Protein AF-A0A9P8ZPL8-F1 (afdb_monomer_lite)

Radius of gyration: 25.66 Å; chains: 1; bounding box: 94×61×68 Å

pLDDT: mean 75.73, std 22.11, range [30.44, 98.56]

Sequence (434 aa):
MFTHLPTELLHTILVNVILSESPAPKSIEEARATRRDLPVWKDVEAITVLTERKVPLPNSIGVLSTCRTLSDATRSVISFLESTNRIVFKMDVLVIGERELWPTWTCVPAIVTCVNRLEMSVRVADCYKEYILFGHYFFDAEPYVPQGSLCPSDSRNGTPPLMQAFYYLANALIRRGTSLDLDNVPQTHVPWPSDYPLAHRSLRRDRGIYVQTMEVGTSALESIELAPEDTLEDWLEARPSDSLLAADDAPIDDRTQRLRDLAIRPEWLARFIAMDVDSTLKDPAHGSLLYERLGTMRILVEGRLCTQIDVGERFAQLRERFGIGRGACHLTEFFQEQSGAARYRDWWQKALQTRLALKLGVGSAELFMNSHSVESVLLPLPPASKLPPASESTRDEDTRSTPRYSSARMFFLHQVVKRARSLMRTTKRSVAHV

Structure (mmCIF, N/CA/C/O backbone):
data_AF-A0A9P8ZPL8-F1
#
_entry.id   AF-A0A9P8ZPL8-F1
#
loop_
_atom_site.group_PDB
_atom_site.id
_atom_site.type_symbol
_atom_site.label_atom_id
_atom_site.label_alt_id
_atom_site.label_comp_id
_atom_site.label_asym_id
_atom_site.label_entity_id
_atom_site.label_seq_id
_atom_site.pdbx_PDB_ins_code
_atom_site.Cartn_x
_atom_site.Cartn_y
_atom_site.Cartn_z
_atom_site.occupancy
_atom_site.B_iso_or_equiv
_atom_site.auth_seq_id
_atom_site.auth_comp_id
_atom_site.auth_asym_id
_atom_site.auth_atom_id
_atom_site.pdbx_PDB_model_num
ATOM 1 N N . MET A 1 1 ? -37.158 6.719 14.181 1.00 62.91 1 MET A N 1
ATOM 2 C CA . MET A 1 1 ? -37.466 5.438 13.503 1.00 62.91 1 MET A CA 1
ATOM 3 C C . MET A 1 1 ? -36.409 4.358 13.761 1.00 62.91 1 MET A C 1
ATOM 5 O O . MET A 1 1 ? -36.802 3.243 14.058 1.00 62.91 1 MET A O 1
ATOM 9 N N . PHE A 1 2 ? -35.100 4.658 13.746 1.00 65.62 2 PHE A N 1
ATOM 10 C CA . PHE A 1 2 ? -34.037 3.663 14.024 1.00 65.62 2 PHE A CA 1
ATOM 11 C C . PHE A 1 2 ? -34.021 3.068 15.447 1.00 65.62 2 PHE A C 1
ATOM 13 O O . PHE A 1 2 ? -33.413 2.029 15.663 1.00 65.62 2 PHE A O 1
ATOM 20 N N . THR A 1 3 ? -34.702 3.685 16.414 1.00 73.94 3 THR A N 1
ATOM 21 C CA . THR A 1 3 ? -34.740 3.251 17.823 1.00 73.94 3 THR A CA 1
ATOM 22 C C . THR A 1 3 ? -35.556 1.981 18.080 1.00 73.94 3 THR A C 1
ATOM 24 O O . THR A 1 3 ? -35.535 1.482 19.197 1.00 73.94 3 THR A O 1
ATOM 27 N N . HIS A 1 4 ? -36.282 1.470 17.080 1.00 90.06 4 HIS A N 1
ATOM 28 C CA . HIS A 1 4 ? -37.120 0.269 17.209 1.00 90.06 4 HIS A CA 1
ATOM 29 C C . HIS A 1 4 ? -36.572 -0.947 16.454 1.00 90.06 4 HIS A C 1
ATOM 31 O O . HIS A 1 4 ? -37.234 -1.980 16.406 1.00 90.06 4 HIS A O 1
ATOM 37 N N . LEU A 1 5 ? -35.391 -0.837 15.839 1.00 93.06 5 LEU A N 1
ATOM 38 C CA . LEU A 1 5 ? -34.756 -1.986 15.200 1.00 93.06 5 LEU A CA 1
ATOM 39 C C . LEU A 1 5 ? -34.251 -2.962 16.274 1.00 93.06 5 LEU A C 1
ATOM 41 O O . LEU A 1 5 ? -33.600 -2.516 17.221 1.00 93.06 5 LEU A O 1
ATOM 45 N N . PRO A 1 6 ? -34.492 -4.277 16.118 1.00 95.81 6 PRO A N 1
ATOM 46 C CA . PRO A 1 6 ? -33.801 -5.300 16.893 1.00 95.81 6 PRO A CA 1
ATOM 47 C C . PRO A 1 6 ? -32.283 -5.104 16.842 1.00 95.81 6 PRO A C 1
ATOM 49 O O . PRO A 1 6 ? -31.729 -4.771 15.786 1.00 95.81 6 PRO A O 1
ATOM 52 N N . THR A 1 7 ? -31.612 -5.319 17.973 1.00 94.38 7 THR A N 1
ATOM 53 C CA . THR A 1 7 ? -30.168 -5.090 18.134 1.00 94.38 7 THR A CA 1
ATOM 54 C C . THR A 1 7 ? -29.349 -5.871 17.108 1.00 94.38 7 THR A C 1
ATOM 56 O O . THR A 1 7 ? -28.378 -5.350 16.565 1.00 94.38 7 THR A O 1
ATOM 59 N N . GLU A 1 8 ? -29.769 -7.093 16.785 1.00 96.00 8 GLU A N 1
ATOM 60 C CA . GLU A 1 8 ? -29.111 -7.978 15.823 1.00 96.00 8 GLU A CA 1
ATOM 61 C C . GLU A 1 8 ? -29.159 -7.392 14.408 1.00 96.00 8 GLU A C 1
ATOM 63 O O . GLU A 1 8 ? -28.147 -7.358 13.706 1.00 96.00 8 GLU A O 1
ATOM 68 N N . LEU A 1 9 ? -30.322 -6.875 13.998 1.00 96.50 9 LEU A N 1
ATOM 69 C CA . LEU A 1 9 ? -30.485 -6.232 12.693 1.00 96.50 9 LEU A CA 1
ATOM 70 C C . LEU A 1 9 ? -29.689 -4.932 12.619 1.00 96.50 9 LEU A C 1
ATOM 72 O O . LEU A 1 9 ? -29.025 -4.682 11.613 1.00 96.50 9 LEU A O 1
ATOM 76 N N . LEU A 1 10 ? -29.712 -4.129 13.686 1.00 95.50 10 LEU A N 1
ATOM 77 C CA . LEU A 1 10 ? -28.921 -2.905 13.754 1.00 95.50 10 LEU A CA 1
ATOM 78 C C . LEU A 1 10 ? -27.422 -3.207 13.627 1.00 95.50 10 LEU A C 1
ATOM 80 O O . LEU A 1 10 ? -26.734 -2.563 12.837 1.00 95.50 10 LEU A O 1
ATOM 84 N N . HIS A 1 11 ? -26.930 -4.210 14.355 1.00 96.25 11 HIS A N 1
ATOM 85 C CA . HIS A 1 11 ? -25.539 -4.644 14.293 1.00 96.25 11 HIS A CA 1
ATOM 86 C C . HIS A 1 11 ? -25.153 -5.092 12.875 1.00 96.25 11 HIS A C 1
ATOM 88 O O . HIS A 1 11 ? -24.149 -4.625 12.339 1.00 96.25 11 HIS A O 1
ATOM 94 N N . THR A 1 12 ? -25.970 -5.928 12.222 1.00 97.50 12 THR A N 1
ATOM 95 C CA . THR A 1 12 ? -25.721 -6.373 10.839 1.00 97.50 12 THR A CA 1
ATOM 96 C C . THR A 1 12 ? -25.701 -5.206 9.849 1.00 97.50 12 THR A C 1
ATOM 98 O O . THR A 1 12 ? -24.813 -5.141 8.999 1.00 97.50 12 THR A O 1
ATOM 101 N N . ILE A 1 13 ? -26.632 -4.251 9.966 1.00 96.94 13 ILE A N 1
ATOM 102 C CA . ILE A 1 13 ? -26.651 -3.050 9.115 1.00 96.94 13 ILE A CA 1
ATOM 103 C C . ILE A 1 13 ? -25.367 -2.240 9.315 1.00 96.94 13 ILE A C 1
ATOM 105 O O . ILE A 1 13 ? -24.724 -1.870 8.336 1.00 96.94 13 ILE A O 1
ATOM 109 N N . LEU A 1 14 ? -24.967 -1.991 10.564 1.00 97.12 14 LEU A N 1
ATOM 110 C CA . LEU A 1 14 ? -23.767 -1.213 10.869 1.00 97.12 14 LEU A CA 1
ATOM 111 C C . LEU A 1 14 ? -22.492 -1.895 10.366 1.00 97.12 14 LEU A C 1
ATOM 113 O O . LEU A 1 14 ? -21.650 -1.212 9.794 1.00 97.12 14 LEU A O 1
ATOM 117 N N . VAL A 1 15 ? -22.364 -3.220 10.504 1.00 97.38 15 VAL A N 1
ATOM 118 C CA . VAL A 1 15 ? -21.235 -3.976 9.932 1.00 97.38 15 VAL A CA 1
ATOM 119 C C . VAL A 1 15 ? -21.155 -3.761 8.420 1.00 97.38 15 VAL A C 1
ATOM 121 O O . VAL A 1 15 ? -20.086 -3.429 7.912 1.00 97.38 15 VAL A O 1
ATOM 124 N N . ASN A 1 16 ? -22.279 -3.883 7.709 1.00 97.62 16 ASN A N 1
ATOM 125 C CA . ASN A 1 16 ? -22.319 -3.700 6.257 1.00 97.62 16 ASN A CA 1
ATOM 126 C C . ASN A 1 16 ? -22.029 -2.254 5.836 1.00 97.62 16 ASN A C 1
ATOM 128 O O . ASN A 1 16 ? -21.350 -2.037 4.839 1.00 97.62 16 ASN A O 1
ATOM 132 N N . VAL A 1 17 ? -22.510 -1.261 6.590 1.00 97.06 17 VAL A N 1
ATOM 133 C CA . VAL A 1 17 ? -22.217 0.156 6.323 1.00 97.06 17 VAL A CA 1
ATOM 134 C C . VAL A 1 17 ? -20.733 0.444 6.544 1.00 97.06 17 VAL A C 1
ATOM 136 O O . VAL A 1 17 ? -20.087 1.020 5.672 1.00 97.06 17 VAL A O 1
ATOM 139 N N . ILE A 1 18 ? -20.171 0.018 7.677 1.00 97.00 18 ILE A N 1
ATOM 140 C CA . ILE A 1 18 ? -18.764 0.252 8.032 1.00 97.00 18 ILE A CA 1
ATOM 141 C C . ILE A 1 18 ? -17.828 -0.418 7.023 1.00 97.00 18 ILE A C 1
ATOM 143 O O . ILE A 1 18 ? -16.865 0.207 6.590 1.00 97.00 18 ILE A O 1
ATOM 147 N N . LEU A 1 19 ? -18.119 -1.655 6.618 1.00 97.06 19 LEU A N 1
ATOM 148 C CA . LEU A 1 19 ? -17.304 -2.416 5.666 1.00 97.06 19 LEU A CA 1
ATOM 149 C C . LEU A 1 19 ? -17.721 -2.211 4.204 1.00 97.06 19 LEU A C 1
ATOM 151 O O . LEU A 1 19 ? -17.272 -2.954 3.338 1.00 97.06 19 LEU A O 1
ATOM 155 N N . SER A 1 20 ? -18.584 -1.234 3.916 1.00 97.50 20 SER A N 1
ATOM 156 C CA . SER A 1 20 ? -18.993 -0.961 2.540 1.00 97.50 20 SER A CA 1
ATOM 157 C C . SER A 1 20 ? -17.802 -0.524 1.685 1.00 97.50 20 SER A C 1
ATOM 159 O O . SER A 1 20 ? -16.919 0.218 2.127 1.00 97.50 20 SER A O 1
ATOM 161 N N . GLU A 1 21 ? -17.783 -1.005 0.447 1.00 97.12 21 GLU A N 1
ATOM 162 C CA . GLU A 1 21 ? -16.725 -0.726 -0.516 1.00 97.12 21 GLU A CA 1
ATOM 163 C C . GLU A 1 21 ? -17.287 0.130 -1.648 1.00 97.12 21 GLU A C 1
ATOM 165 O O . GLU A 1 21 ? -18.355 -0.151 -2.195 1.00 97.12 21 GLU A O 1
ATOM 170 N N . SER A 1 22 ? -16.558 1.181 -2.001 1.00 95.94 22 SER A N 1
ATOM 171 C CA . SER A 1 22 ? -16.765 1.916 -3.241 1.00 95.94 22 SER A CA 1
ATOM 172 C C . SER A 1 22 ? -16.072 1.168 -4.381 1.00 95.94 22 SER A C 1
ATOM 174 O O . SER A 1 22 ? -14.980 0.628 -4.178 1.00 95.94 22 SER A O 1
ATOM 176 N N . PRO A 1 23 ? -16.674 1.117 -5.580 1.00 96.12 23 PRO A N 1
ATOM 177 C CA . PRO A 1 23 ? -16.046 0.462 -6.716 1.00 96.12 23 PRO A CA 1
ATOM 178 C C . PRO A 1 23 ? -14.732 1.164 -7.075 1.00 96.12 23 PRO A C 1
ATOM 180 O O . PRO A 1 23 ? -14.645 2.392 -7.050 1.00 96.12 23 PRO A O 1
ATOM 183 N N . ALA A 1 24 ? -13.713 0.380 -7.425 1.00 95.56 24 ALA A N 1
ATOM 184 C CA . ALA A 1 24 ? -12.491 0.924 -8.000 1.00 95.56 24 ALA A CA 1
ATOM 185 C C . ALA A 1 24 ? -12.783 1.516 -9.396 1.00 95.56 24 ALA A C 1
ATOM 187 O O . ALA A 1 24 ? -13.649 0.982 -10.102 1.00 95.56 24 ALA A O 1
ATOM 188 N N . PRO A 1 25 ? -12.060 2.563 -9.832 1.00 95.69 25 PRO A N 1
ATOM 189 C CA . PRO A 1 25 ? -12.254 3.136 -11.159 1.00 95.69 25 PRO A CA 1
ATOM 190 C C . PRO A 1 25 ? -12.000 2.084 -12.241 1.00 95.69 25 PRO A C 1
ATOM 192 O O . PRO A 1 25 ? -11.018 1.338 -12.184 1.00 95.69 25 PRO A O 1
ATOM 195 N N . LYS A 1 26 ? -12.876 1.995 -13.238 1.00 95.06 26 LYS A N 1
ATOM 196 C CA . LYS A 1 26 ? -12.767 0.987 -14.304 1.00 95.06 26 LYS A CA 1
ATOM 197 C C . LYS A 1 26 ? -11.864 1.435 -15.447 1.00 95.06 26 LYS A C 1
ATOM 199 O O . LYS A 1 26 ? -11.398 0.598 -16.210 1.00 95.06 26 LYS A O 1
ATOM 204 N N . SER A 1 27 ? -11.636 2.741 -15.561 1.00 94.88 27 SER A N 1
ATOM 205 C CA . SER A 1 27 ? -10.895 3.369 -16.653 1.00 94.88 27 SER A CA 1
ATOM 206 C C . SER A 1 27 ? -10.070 4.560 -16.167 1.00 94.88 27 SER A C 1
ATOM 208 O O . SER A 1 27 ? -10.290 5.092 -15.071 1.00 94.88 27 SER A O 1
ATOM 210 N N . ILE A 1 28 ? -9.128 4.991 -17.005 1.00 94.56 28 ILE A N 1
ATOM 211 C CA . ILE A 1 28 ? -8.312 6.183 -16.764 1.00 94.56 28 ILE A CA 1
ATOM 212 C C . ILE A 1 28 ? -9.198 7.430 -16.801 1.00 94.56 28 ILE A C 1
ATOM 214 O O . ILE A 1 28 ? -9.039 8.322 -15.975 1.00 94.56 28 ILE A O 1
ATOM 218 N N . GLU A 1 29 ? -10.170 7.490 -17.707 1.00 94.94 29 GLU A N 1
ATOM 219 C CA . GLU A 1 29 ? -11.076 8.625 -17.887 1.00 94.94 29 GLU A CA 1
ATOM 220 C C . GLU A 1 29 ? -11.940 8.855 -16.641 1.00 94.94 29 GLU A C 1
ATOM 222 O O . GLU A 1 29 ? -12.037 9.985 -16.151 1.00 94.94 29 GLU A O 1
ATOM 227 N N . GLU A 1 30 ? -12.513 7.779 -16.089 1.00 94.44 30 GLU A N 1
ATOM 228 C CA . GLU A 1 30 ? -13.294 7.817 -14.848 1.00 94.44 30 GLU A CA 1
ATOM 229 C C . GLU A 1 30 ? -12.444 8.312 -13.677 1.00 94.44 30 GLU A C 1
ATOM 231 O O . GLU A 1 30 ? -12.864 9.197 -12.928 1.00 94.44 30 GLU A O 1
ATOM 236 N N . ALA A 1 31 ? -11.227 7.777 -13.537 1.00 94.06 31 ALA A N 1
ATOM 237 C CA . ALA A 1 31 ? -10.334 8.185 -12.469 1.00 94.06 31 ALA A CA 1
ATOM 238 C C . ALA A 1 31 ? -9.908 9.650 -12.632 1.00 94.06 31 ALA A C 1
ATOM 240 O O . ALA A 1 31 ? -9.996 10.402 -11.664 1.00 94.06 31 ALA A O 1
ATOM 241 N N . ARG A 1 32 ? -9.501 10.073 -13.839 1.00 94.00 32 ARG A N 1
ATOM 242 C CA . ARG A 1 32 ? -8.959 11.410 -14.147 1.00 94.00 32 ARG A CA 1
ATOM 243 C C . ARG A 1 32 ? -9.936 12.523 -13.784 1.00 94.00 32 ARG A C 1
ATOM 245 O O . ARG A 1 32 ? -9.517 13.546 -13.243 1.00 94.00 32 ARG A O 1
ATOM 252 N N . ALA A 1 33 ? -11.232 12.319 -14.028 1.00 92.31 33 ALA A N 1
ATOM 253 C CA . ALA A 1 33 ? -12.275 13.306 -13.749 1.00 92.31 33 ALA A CA 1
ATOM 254 C C . ALA A 1 33 ? -12.311 13.759 -12.275 1.00 92.31 33 ALA A C 1
ATOM 256 O O . ALA A 1 33 ? -12.697 14.893 -11.978 1.00 92.31 33 ALA A O 1
ATOM 257 N N . THR A 1 34 ? -11.878 12.902 -11.347 1.00 89.94 34 THR A N 1
ATOM 258 C CA . THR A 1 34 ? -11.880 13.183 -9.907 1.00 89.94 34 THR A CA 1
ATOM 259 C C . THR A 1 34 ? -10.499 13.519 -9.349 1.00 89.94 34 THR A C 1
ATOM 261 O O . THR A 1 34 ? -10.391 13.740 -8.142 1.00 89.94 34 THR A O 1
ATOM 264 N N . ARG A 1 35 ? -9.448 13.605 -10.182 1.00 91.44 35 ARG A N 1
ATOM 265 C CA . ARG A 1 35 ? -8.068 13.836 -9.725 1.00 91.44 35 ARG A CA 1
ATOM 266 C C . ARG A 1 35 ? -7.639 15.288 -9.649 1.00 91.44 35 ARG A C 1
ATOM 268 O O . ARG A 1 35 ? -8.196 16.188 -10.286 1.00 91.44 35 ARG A O 1
ATOM 275 N N . ARG A 1 36 ? -6.608 15.487 -8.835 1.00 86.19 36 ARG A N 1
ATOM 276 C CA . ARG A 1 36 ? -5.781 16.686 -8.763 1.00 86.19 36 ARG A CA 1
ATOM 277 C C . ARG A 1 36 ? -4.325 16.304 -8.513 1.00 86.19 36 ARG A C 1
ATOM 279 O O . ARG A 1 36 ? -4.053 15.301 -7.843 1.00 86.19 36 ARG A O 1
ATOM 286 N N . ASP A 1 37 ? -3.423 17.146 -8.994 1.00 76.56 37 ASP A N 1
ATOM 287 C CA . ASP A 1 37 ? -1.992 17.027 -8.731 1.00 76.56 37 ASP A CA 1
ATOM 288 C C . ASP A 1 37 ? -1.715 17.178 -7.238 1.00 76.56 37 ASP A C 1
ATOM 290 O O . ASP A 1 37 ? -2.267 18.066 -6.580 1.00 76.56 37 ASP A O 1
ATOM 294 N N . LEU A 1 38 ? -0.847 16.328 -6.683 1.00 70.25 38 LEU A N 1
ATOM 295 C CA . LEU A 1 38 ? -0.314 16.566 -5.347 1.00 70.25 38 LEU A CA 1
ATOM 296 C C . LEU A 1 38 ? 0.787 17.640 -5.439 1.00 70.25 38 LEU A C 1
ATOM 298 O O . LEU A 1 38 ? 1.851 17.368 -5.994 1.00 70.25 38 LEU A O 1
ATOM 302 N N . PRO A 1 39 ? 0.604 18.839 -4.849 1.00 61.16 39 PRO A N 1
ATOM 303 C CA . PRO A 1 39 ? 1.534 19.961 -5.016 1.00 61.16 39 PRO A CA 1
ATOM 304 C C . PRO A 1 39 ? 2.943 19.720 -4.454 1.00 61.16 39 PRO A C 1
ATOM 306 O O . PRO A 1 39 ? 3.848 20.482 -4.768 1.00 61.16 39 PRO A O 1
ATOM 309 N N . VAL A 1 40 ? 3.132 18.698 -3.613 1.00 57.34 40 VAL A N 1
ATOM 310 C CA . VAL A 1 40 ? 4.379 18.452 -2.863 1.00 57.34 40 VAL A CA 1
ATOM 311 C C . VAL A 1 40 ? 5.465 17.752 -3.690 1.00 57.34 40 VAL A C 1
ATOM 313 O O . VAL A 1 40 ? 6.603 17.692 -3.247 1.00 57.34 40 VAL A O 1
ATOM 316 N N . TRP A 1 41 ? 5.148 17.255 -4.886 1.00 60.12 41 TRP A N 1
ATOM 317 C CA . TRP A 1 41 ? 6.055 16.377 -5.642 1.00 60.12 41 TRP A CA 1
ATOM 318 C C . TRP A 1 41 ? 6.666 17.022 -6.882 1.00 60.12 41 TRP A C 1
ATOM 320 O O . TRP A 1 41 ? 7.371 16.353 -7.624 1.00 60.12 41 TRP A O 1
ATOM 330 N N . LYS A 1 42 ? 6.429 18.320 -7.100 1.00 55.47 42 LYS A N 1
ATOM 331 C CA . LYS A 1 42 ? 6.896 19.010 -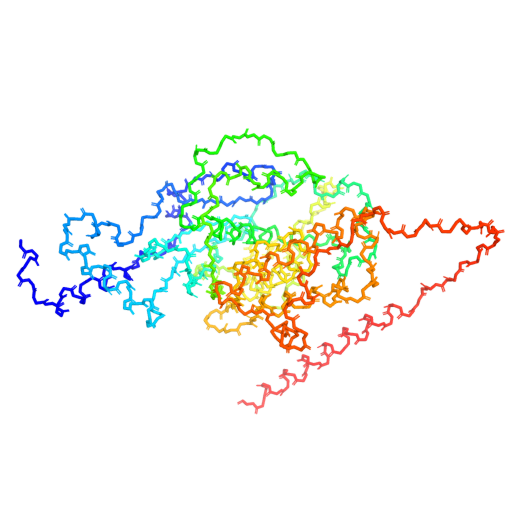8.310 1.00 55.47 42 LYS A CA 1
ATOM 332 C C . LYS A 1 42 ? 8.421 19.077 -8.433 1.00 55.47 42 LYS A C 1
ATOM 334 O O . LYS A 1 42 ? 8.908 19.176 -9.547 1.00 55.47 42 LYS A O 1
ATOM 339 N N . ASP A 1 43 ? 9.148 18.971 -7.321 1.00 52.00 43 ASP A N 1
ATOM 340 C CA . ASP A 1 43 ? 10.617 19.022 -7.319 1.00 52.00 43 ASP A CA 1
ATOM 341 C C . ASP A 1 43 ? 11.257 17.710 -7.816 1.00 52.00 43 ASP A C 1
ATOM 343 O O . ASP A 1 43 ? 12.428 17.693 -8.186 1.00 52.00 43 ASP A O 1
ATOM 347 N N . VAL A 1 44 ? 10.496 16.608 -7.852 1.00 56.00 44 VAL A N 1
ATOM 348 C CA . VAL A 1 44 ? 10.907 15.338 -8.467 1.00 56.00 44 VAL A CA 1
ATOM 349 C C . VAL A 1 44 ? 10.107 15.197 -9.756 1.00 56.00 44 VAL A C 1
ATOM 351 O O . VAL A 1 44 ? 9.118 14.471 -9.808 1.00 56.00 44 VAL A O 1
ATOM 354 N N . GLU A 1 45 ? 10.514 15.938 -10.790 1.00 56.00 45 GLU A N 1
ATOM 355 C CA . GLU A 1 45 ? 9.781 16.110 -12.060 1.00 56.00 45 GLU A CA 1
ATOM 356 C C . GLU A 1 45 ? 9.348 14.788 -12.739 1.00 56.00 45 GLU A C 1
ATOM 358 O O . GLU A 1 45 ? 8.497 14.795 -13.626 1.00 56.00 45 GLU A O 1
ATOM 363 N N . ALA A 1 46 ? 9.903 13.637 -12.339 1.00 63.28 46 ALA A N 1
ATOM 364 C CA . ALA A 1 46 ? 9.686 12.343 -12.983 1.00 63.28 46 ALA A CA 1
ATOM 365 C C . ALA A 1 46 ? 8.452 11.559 -12.520 1.00 63.28 46 ALA A C 1
ATOM 367 O O . ALA A 1 46 ? 8.034 10.628 -13.214 1.00 63.28 46 ALA A O 1
ATOM 368 N N . ILE A 1 47 ? 7.878 11.880 -11.357 1.00 69.81 47 ILE A N 1
ATOM 369 C CA . ILE A 1 47 ? 6.864 11.030 -10.723 1.00 69.81 47 ILE A CA 1
ATOM 370 C C . ILE A 1 47 ? 5.702 11.870 -10.219 1.00 69.81 47 ILE A C 1
ATOM 372 O O . ILE A 1 47 ? 5.850 12.680 -9.303 1.00 69.81 47 ILE A O 1
ATOM 376 N N . THR A 1 48 ? 4.507 11.590 -10.738 1.00 81.12 48 THR A N 1
ATOM 377 C CA . THR A 1 48 ? 3.298 12.311 -10.335 1.00 81.12 48 THR A CA 1
ATOM 378 C C . THR A 1 48 ? 2.334 11.384 -9.607 1.00 81.12 48 THR A C 1
ATOM 380 O O . THR A 1 48 ? 1.774 10.450 -10.173 1.00 81.12 48 THR A O 1
ATOM 383 N N . VAL A 1 49 ? 2.096 11.648 -8.324 1.00 86.94 49 VAL A N 1
ATOM 384 C CA . VAL A 1 49 ? 1.021 10.979 -7.582 1.00 86.94 49 VAL A CA 1
ATOM 385 C C . VAL A 1 49 ? -0.237 11.851 -7.663 1.00 86.94 49 VAL A C 1
ATOM 387 O O . VAL A 1 49 ? -0.255 12.963 -7.129 1.00 86.94 49 VAL A O 1
ATOM 390 N N . LEU A 1 50 ? -1.295 11.362 -8.319 1.00 89.25 50 LEU A N 1
ATOM 391 C CA . LEU A 1 50 ? -2.570 12.078 -8.461 1.00 89.25 50 LEU A CA 1
ATOM 392 C C . LEU A 1 50 ? -3.623 11.543 -7.494 1.00 89.25 50 LEU A C 1
ATOM 394 O O . LEU A 1 50 ? -4.097 10.410 -7.585 1.00 89.25 50 LEU A O 1
ATOM 398 N N . THR A 1 51 ? -4.065 12.396 -6.580 1.00 89.00 51 THR A N 1
ATOM 399 C CA . THR A 1 51 ? -5.043 12.003 -5.554 1.00 89.00 51 THR A CA 1
ATOM 400 C C . THR A 1 51 ? -6.447 12.434 -5.913 1.00 89.00 51 THR A C 1
ATOM 402 O O . THR A 1 51 ? -6.652 13.342 -6.720 1.00 89.00 51 THR A O 1
ATOM 405 N N . GLU A 1 52 ? -7.429 11.772 -5.311 1.00 90.19 52 GLU A N 1
ATOM 406 C CA . GLU A 1 52 ? -8.819 12.197 -5.409 1.00 90.19 52 GLU A CA 1
ATOM 407 C C . GLU A 1 52 ? -8.993 13.605 -4.824 1.00 90.19 52 GLU A C 1
ATOM 409 O O . GLU A 1 52 ? -8.466 13.936 -3.760 1.00 90.19 52 GLU A O 1
ATOM 414 N N . ARG A 1 53 ? -9.772 14.442 -5.515 1.00 87.69 53 ARG A N 1
ATOM 415 C CA . ARG A 1 53 ? -10.165 15.778 -5.041 1.00 87.69 53 ARG A CA 1
ATOM 416 C C . ARG A 1 53 ? -10.967 15.697 -3.750 1.00 87.69 53 ARG A C 1
ATOM 418 O O . ARG A 1 53 ? -10.838 16.554 -2.882 1.00 87.69 53 ARG A O 1
ATOM 425 N N . LYS A 1 54 ? -11.828 14.684 -3.640 1.00 88.44 54 LYS A N 1
ATOM 426 C CA . LYS A 1 54 ? -12.642 14.457 -2.452 1.00 88.44 54 LYS A CA 1
ATOM 427 C C . LYS A 1 54 ? -11.853 13.594 -1.481 1.00 88.44 54 LYS A C 1
ATOM 429 O O . LYS A 1 54 ? -11.496 12.468 -1.804 1.00 88.44 54 LYS A O 1
ATOM 434 N N . VAL A 1 55 ? -11.633 14.109 -0.275 1.00 84.12 55 VAL A N 1
ATOM 435 C CA . VAL A 1 55 ? -11.038 13.315 0.801 1.00 84.12 55 VAL A CA 1
ATOM 436 C C . VAL A 1 55 ? -12.000 12.177 1.148 1.00 84.12 55 VAL A C 1
ATOM 438 O O . VAL A 1 55 ? -13.156 12.457 1.490 1.00 84.12 55 VAL A O 1
ATOM 441 N N . PRO A 1 56 ? -11.565 10.910 1.071 1.00 87.50 56 PRO A N 1
ATOM 442 C CA . PRO A 1 56 ? -12.407 9.787 1.438 1.00 87.50 56 PRO A CA 1
ATOM 443 C C . PRO A 1 56 ? -12.725 9.882 2.925 1.00 87.50 56 PRO A C 1
ATOM 445 O O . PRO A 1 56 ? -11.843 9.887 3.793 1.00 87.50 56 PRO A O 1
ATOM 448 N N . LEU A 1 57 ? -14.016 10.012 3.209 1.00 91.69 57 LEU A N 1
ATOM 449 C CA . LEU A 1 57 ? -14.516 10.024 4.568 1.00 91.69 57 LEU A CA 1
ATOM 450 C C . LEU A 1 57 ? -14.657 8.580 5.054 1.00 91.69 57 LEU A C 1
ATOM 452 O O . LEU A 1 57 ? -15.133 7.737 4.298 1.00 91.69 57 LEU A O 1
ATOM 456 N N . PRO A 1 58 ? -14.289 8.291 6.310 1.00 94.00 58 PRO A N 1
ATOM 457 C CA . PRO A 1 58 ? -14.555 6.992 6.896 1.00 94.00 58 PRO A CA 1
ATOM 458 C C . PRO A 1 58 ? -16.047 6.667 6.869 1.00 94.00 58 PRO A C 1
ATOM 460 O O . PRO A 1 58 ? -16.863 7.504 7.253 1.00 94.00 58 PRO A O 1
ATOM 463 N N . ASN A 1 59 ? -16.401 5.439 6.505 1.00 95.25 59 ASN A N 1
ATOM 464 C CA . ASN A 1 59 ? -17.782 4.967 6.417 1.00 95.25 59 ASN A CA 1
ATOM 465 C C . ASN A 1 59 ? -18.547 5.158 7.738 1.00 95.25 59 ASN A C 1
ATOM 467 O O . ASN A 1 59 ? -19.732 5.492 7.755 1.00 95.25 59 ASN A O 1
ATOM 471 N N . SER A 1 60 ? -17.850 5.008 8.867 1.00 94.81 60 SER A N 1
ATOM 472 C CA . SER A 1 60 ? -18.414 5.220 10.204 1.00 94.81 60 SER A CA 1
ATOM 473 C C . SER A 1 60 ? -18.732 6.680 10.545 1.00 94.81 60 SER A C 1
ATOM 475 O O . SER A 1 60 ? -19.517 6.912 11.463 1.00 94.81 60 SER A O 1
ATOM 477 N N . ILE A 1 61 ? -18.174 7.684 9.854 1.00 95.06 61 ILE A N 1
ATOM 478 C CA . ILE A 1 61 ? -18.309 9.081 10.300 1.00 95.06 61 ILE A CA 1
ATOM 479 C C . ILE A 1 61 ? -19.766 9.547 10.283 1.00 95.06 61 ILE A C 1
ATOM 481 O O . ILE A 1 61 ? -20.227 10.168 11.237 1.00 95.06 61 ILE A O 1
ATOM 485 N N . GLY A 1 62 ? -20.515 9.176 9.239 1.00 92.62 62 GLY A N 1
ATOM 486 C CA . GLY A 1 62 ? -21.921 9.544 9.103 1.00 92.62 62 GLY A CA 1
ATOM 487 C C . GLY A 1 62 ? -22.755 8.980 10.250 1.00 92.62 62 GLY A C 1
ATOM 488 O O . GLY A 1 62 ? -23.462 9.728 10.921 1.00 92.62 62 GLY A O 1
ATOM 489 N N . VAL A 1 63 ? -22.616 7.678 10.531 1.00 93.75 63 VAL A N 1
ATOM 490 C CA . VAL A 1 63 ? -23.374 6.998 11.596 1.00 93.75 63 VAL A CA 1
ATOM 491 C C . VAL A 1 63 ? -22.976 7.476 12.993 1.00 93.75 63 VAL A C 1
ATOM 493 O O . VAL A 1 63 ? -23.860 7.690 13.824 1.00 93.75 63 VAL A O 1
ATOM 496 N N . LEU A 1 64 ? -21.691 7.761 13.235 1.00 94.25 64 LEU A N 1
ATOM 497 C CA . LEU A 1 64 ? -21.205 8.308 14.507 1.00 94.25 64 LEU A CA 1
ATOM 498 C C . LEU A 1 64 ? -21.781 9.695 14.818 1.00 94.25 64 LEU A C 1
ATOM 500 O O . LEU A 1 64 ? -21.960 10.013 15.997 1.00 94.25 64 LEU A O 1
ATOM 504 N N . SER A 1 65 ? -22.072 10.495 13.788 1.00 94.00 65 SER A N 1
ATOM 505 C CA . SER A 1 65 ? -22.580 11.866 13.909 1.00 94.00 65 SER A CA 1
ATOM 506 C C . SER A 1 65 ? -24.109 11.982 13.960 1.00 94.00 65 SER A C 1
ATOM 508 O O . SER A 1 65 ? -24.609 13.073 14.222 1.00 94.00 65 SER A O 1
ATOM 510 N N . THR A 1 66 ? -24.866 10.902 13.730 1.00 93.31 66 THR A N 1
ATOM 511 C CA . THR A 1 66 ? -26.343 10.965 13.652 1.00 93.31 66 THR A CA 1
ATOM 512 C C . THR A 1 66 ? -27.043 11.133 15.007 1.00 93.31 66 THR A C 1
ATOM 514 O O . THR A 1 66 ? -27.763 12.106 15.219 1.00 93.31 66 THR A O 1
ATOM 517 N N . CYS A 1 67 ? -26.887 10.179 15.932 1.00 93.75 67 CYS A N 1
ATOM 518 C CA . CYS A 1 67 ? -27.459 10.222 17.281 1.00 93.75 67 CYS A CA 1
ATOM 519 C C . CYS A 1 67 ? -26.642 9.365 18.262 1.00 93.75 67 CYS A C 1
ATOM 521 O O . CYS A 1 67 ? -25.877 8.499 17.843 1.00 93.75 67 CYS A O 1
ATOM 523 N N . ARG A 1 68 ? -26.821 9.574 19.578 1.00 94.75 68 ARG A N 1
ATOM 524 C CA . ARG A 1 68 ? -26.042 8.871 20.620 1.00 94.75 68 ARG A CA 1
ATOM 525 C C . ARG A 1 68 ? -26.161 7.347 20.524 1.00 94.75 68 ARG A C 1
ATOM 527 O O . ARG A 1 68 ? -25.140 6.680 20.470 1.00 94.75 68 ARG A O 1
ATOM 534 N N . THR A 1 69 ? -27.377 6.814 20.393 1.00 93.69 69 THR A N 1
ATOM 535 C CA . THR A 1 69 ? -27.614 5.362 20.301 1.00 93.69 69 THR A CA 1
ATOM 536 C C . THR A 1 69 ? -26.894 4.720 19.113 1.00 93.69 69 THR A C 1
ATOM 538 O O . THR A 1 69 ? -26.251 3.688 19.276 1.00 93.69 69 THR A O 1
ATOM 541 N N . LEU A 1 70 ? -26.957 5.336 17.925 1.00 95.00 70 LEU A N 1
ATOM 542 C CA . LEU A 1 70 ? -26.233 4.845 16.746 1.00 95.00 70 LEU A CA 1
ATOM 543 C C . LEU A 1 70 ? -24.724 5.012 16.902 1.00 95.00 70 LEU A C 1
ATOM 545 O O . LEU A 1 70 ? -23.976 4.130 16.495 1.00 95.00 70 LEU A O 1
ATOM 549 N N . SER A 1 71 ? -24.278 6.105 17.519 1.00 95.56 71 SER A N 1
ATOM 550 C CA . SER A 1 71 ? -22.867 6.341 17.826 1.00 95.56 71 SER A CA 1
ATOM 551 C C . SER A 1 71 ? -22.306 5.233 18.724 1.00 95.56 71 SER A C 1
ATOM 553 O O . SER A 1 71 ? -21.275 4.645 18.403 1.00 95.56 71 SER A O 1
ATOM 555 N N . ASP A 1 72 ? -23.016 4.882 19.797 1.00 96.06 72 ASP A N 1
ATOM 556 C CA . ASP A 1 72 ? -22.598 3.850 20.750 1.00 96.06 72 ASP A CA 1
ATOM 557 C C . ASP A 1 72 ? -22.630 2.451 20.123 1.00 96.06 72 ASP A C 1
ATOM 559 O O . ASP A 1 72 ? -21.660 1.700 20.243 1.00 96.06 72 ASP A O 1
ATOM 563 N N . ALA A 1 73 ? -23.685 2.132 19.366 1.00 96.00 73 ALA A N 1
ATOM 564 C CA . ALA A 1 73 ? -23.762 0.886 18.606 1.00 96.00 73 ALA A CA 1
ATOM 565 C C . ALA A 1 73 ? -22.632 0.782 17.565 1.00 96.00 73 ALA A C 1
ATOM 567 O O . ALA A 1 73 ? -21.996 -0.262 17.444 1.00 96.00 73 ALA A O 1
ATOM 568 N N . THR A 1 74 ? -22.322 1.874 16.859 1.00 96.62 74 THR A N 1
ATOM 569 C CA . THR A 1 74 ? -21.223 1.919 15.880 1.00 96.62 74 THR A CA 1
ATOM 570 C C . THR A 1 74 ? -19.879 1.686 16.561 1.00 96.62 74 THR A C 1
ATOM 572 O O . THR A 1 74 ? -19.094 0.880 16.074 1.00 96.62 74 THR A O 1
ATOM 575 N N . ARG A 1 75 ? -19.607 2.340 17.701 1.00 96.62 75 ARG A N 1
ATOM 576 C CA . ARG A 1 75 ? -18.371 2.107 18.468 1.00 96.62 75 ARG A CA 1
ATOM 577 C C . ARG A 1 75 ? -18.248 0.648 18.897 1.00 96.62 75 ARG A C 1
ATOM 579 O O . ARG A 1 75 ? -17.183 0.067 18.733 1.00 96.62 75 ARG A O 1
ATOM 586 N N . SER A 1 76 ? -19.340 0.051 19.379 1.00 97.00 76 SER A N 1
ATOM 587 C CA . SER A 1 76 ? -19.369 -1.365 19.755 1.00 97.00 76 SER A CA 1
ATOM 588 C C . SER A 1 76 ? -19.047 -2.282 18.568 1.00 97.00 76 SER A C 1
ATOM 590 O O . SER A 1 76 ? -18.217 -3.180 18.707 1.00 97.00 76 SER A O 1
ATOM 592 N N . VAL A 1 77 ? -19.618 -2.009 17.388 1.00 97.31 77 VAL A N 1
ATOM 593 C CA . VAL A 1 77 ? -19.322 -2.755 16.153 1.00 97.31 77 VAL A CA 1
ATOM 594 C C . VAL A 1 77 ? -17.863 -2.579 15.732 1.00 97.31 77 VAL A C 1
ATOM 596 O O . VAL A 1 77 ? -17.219 -3.566 15.390 1.00 97.31 77 VAL A O 1
ATOM 599 N N . ILE A 1 78 ? -17.314 -1.360 15.779 1.00 96.50 78 ILE A N 1
ATOM 600 C CA . ILE A 1 78 ? -15.902 -1.107 15.453 1.00 96.50 78 ILE A CA 1
ATOM 601 C C . ILE A 1 78 ? -14.998 -1.928 16.379 1.00 96.50 78 ILE A C 1
ATOM 603 O O . ILE A 1 78 ? -14.180 -2.691 15.881 1.00 96.50 78 ILE A O 1
ATOM 607 N N . SER A 1 79 ? -15.199 -1.874 17.700 1.00 95.94 79 SER A N 1
ATOM 608 C CA . SER A 1 79 ? -14.402 -2.661 18.654 1.00 95.94 79 SER A CA 1
ATOM 609 C C . SER A 1 79 ? -14.539 -4.174 18.442 1.00 95.94 79 SER A C 1
ATOM 611 O O . SER A 1 79 ? -13.563 -4.920 18.554 1.00 95.94 79 SER A O 1
ATOM 613 N N . PHE A 1 80 ? -15.735 -4.652 18.085 1.00 96.25 80 PHE A N 1
ATOM 614 C CA . PHE A 1 80 ? -15.944 -6.049 17.704 1.00 96.25 80 PHE A CA 1
ATOM 615 C C . PHE A 1 80 ? -15.156 -6.418 16.434 1.00 96.25 80 PHE A C 1
ATOM 617 O O . PHE A 1 80 ? -14.466 -7.439 16.403 1.00 96.25 80 PHE A O 1
ATOM 624 N N . LEU A 1 81 ? -15.197 -5.581 15.395 1.00 96.31 81 LEU A N 1
ATOM 625 C CA . LEU A 1 81 ? -14.455 -5.812 14.154 1.00 96.31 81 LEU A CA 1
ATOM 626 C C . LEU A 1 81 ? -12.934 -5.715 14.364 1.00 96.31 81 LEU A C 1
ATOM 628 O O . LEU A 1 81 ? -12.197 -6.479 13.747 1.00 96.31 81 LEU A O 1
ATOM 632 N N . GLU A 1 82 ? -12.456 -4.833 15.244 1.00 93.88 82 GLU A N 1
ATOM 633 C CA . GLU A 1 82 ? -11.039 -4.732 15.625 1.00 93.88 82 GLU A CA 1
ATOM 634 C C . GLU A 1 82 ? -10.564 -5.995 16.347 1.00 93.88 82 GLU A C 1
ATOM 636 O O . GLU A 1 82 ? -9.560 -6.587 15.953 1.00 93.88 82 GLU A O 1
ATOM 641 N N . SER A 1 83 ? -11.308 -6.456 17.360 1.00 94.25 83 SER A N 1
ATOM 642 C CA . SER A 1 83 ? -10.946 -7.663 18.124 1.00 94.25 83 SER A CA 1
ATOM 643 C C . SER A 1 83 ? -10.972 -8.944 17.284 1.00 94.25 83 SER A C 1
ATOM 645 O O . SER A 1 83 ? -10.218 -9.875 17.558 1.00 94.25 83 SER A O 1
ATOM 647 N N . THR A 1 84 ? -11.794 -8.980 16.233 1.00 96.00 84 THR A N 1
ATOM 648 C CA . THR A 1 84 ? -11.871 -10.094 15.273 1.00 96.00 84 THR A CA 1
ATOM 649 C C . THR A 1 84 ? -10.989 -9.903 14.037 1.00 96.00 84 THR A C 1
ATOM 651 O O . THR A 1 84 ? -11.009 -10.743 13.140 1.00 96.00 84 THR A O 1
ATOM 654 N N . ASN A 1 85 ? -10.206 -8.819 13.978 1.00 94.94 85 ASN A N 1
ATOM 655 C CA . ASN A 1 85 ? -9.337 -8.467 12.854 1.00 94.94 85 ASN A CA 1
ATOM 656 C C . ASN A 1 85 ? -10.059 -8.398 11.490 1.00 94.94 85 ASN A C 1
ATOM 658 O O . ASN A 1 85 ? -9.526 -8.795 10.455 1.00 94.94 85 ASN A O 1
ATOM 662 N N . ARG A 1 86 ? -11.305 -7.913 11.495 1.00 96.12 86 ARG A N 1
ATOM 663 C CA . ARG A 1 86 ? -12.173 -7.784 10.312 1.00 96.12 86 ARG A CA 1
ATOM 664 C C . ARG A 1 86 ? -12.200 -6.378 9.718 1.00 96.12 86 ARG A C 1
ATOM 666 O O . ARG A 1 86 ? -12.793 -6.191 8.658 1.00 96.12 86 ARG A O 1
ATOM 673 N N . ILE A 1 87 ? -11.590 -5.393 10.378 1.00 95.75 87 ILE A N 1
ATOM 674 C CA . ILE A 1 87 ? -11.392 -4.064 9.793 1.00 95.75 87 ILE A CA 1
ATOM 675 C C . ILE A 1 87 ? -10.269 -4.151 8.762 1.00 95.75 87 ILE A C 1
ATOM 677 O O . ILE A 1 87 ? -9.097 -4.278 9.115 1.00 95.75 87 ILE A O 1
ATOM 681 N N . VAL A 1 88 ? -10.645 -4.060 7.490 1.00 97.06 88 VAL A N 1
ATOM 682 C CA . VAL A 1 88 ? -9.717 -4.051 6.361 1.00 97.06 88 VAL A CA 1
ATOM 683 C C . VAL A 1 88 ? -9.844 -2.717 5.645 1.00 97.06 88 VAL A C 1
ATOM 685 O O . VAL A 1 88 ? -10.927 -2.332 5.211 1.00 97.06 88 VAL A O 1
ATOM 688 N N . PHE A 1 89 ? -8.730 -2.003 5.540 1.00 97.50 89 PHE A N 1
ATOM 689 C CA . PHE A 1 89 ? -8.641 -0.809 4.711 1.00 97.50 89 PHE A CA 1
ATOM 690 C C . PHE A 1 89 ? -8.333 -1.237 3.287 1.00 97.50 89 PHE A C 1
ATOM 692 O O . PHE A 1 89 ? -7.484 -2.105 3.091 1.00 97.50 89 PHE A O 1
ATOM 699 N N . LYS A 1 90 ? -8.998 -0.631 2.305 1.00 97.94 90 LYS A N 1
ATOM 700 C CA . LYS A 1 90 ? -8.802 -0.979 0.898 1.00 97.94 90 LYS A CA 1
ATOM 701 C C . LYS A 1 90 ? -8.474 0.254 0.077 1.00 97.94 90 LYS A C 1
ATOM 703 O O . LYS A 1 90 ? -9.167 1.271 0.161 1.00 97.94 90 LYS A O 1
ATOM 708 N N . MET A 1 91 ? -7.410 0.146 -0.705 1.00 97.44 91 MET A N 1
ATOM 709 C CA . MET A 1 91 ? -6.962 1.173 -1.631 1.00 97.44 91 MET A CA 1
ATOM 710 C C . MET A 1 91 ? -6.682 0.536 -2.988 1.00 97.44 91 MET A C 1
ATOM 712 O O . MET A 1 91 ? -6.050 -0.509 -3.082 1.00 97.44 91 MET A O 1
ATOM 716 N N . ASP A 1 92 ? -7.139 1.177 -4.045 1.00 97.69 92 ASP A N 1
ATOM 717 C CA . ASP A 1 92 ? -6.785 0.852 -5.416 1.00 97.69 92 ASP A CA 1
ATOM 718 C C . ASP A 1 92 ? -5.783 1.888 -5.931 1.00 97.69 92 ASP A C 1
ATOM 720 O O . ASP A 1 92 ? -5.889 3.062 -5.601 1.00 97.69 92 ASP A O 1
ATOM 724 N N . VAL A 1 93 ? -4.790 1.485 -6.708 1.00 97.00 93 VAL A N 1
ATOM 725 C CA . VAL A 1 93 ? -3.758 2.366 -7.252 1.00 97.00 93 VAL A CA 1
ATOM 726 C C . VAL A 1 93 ? -3.629 2.064 -8.732 1.00 97.00 93 VAL A C 1
ATOM 728 O O . VAL A 1 93 ? -3.103 1.018 -9.107 1.00 97.00 93 VAL A O 1
ATOM 731 N N . LEU A 1 94 ? -4.081 2.987 -9.578 1.00 96.62 94 LEU A N 1
ATOM 732 C CA . LEU A 1 94 ? -3.801 2.889 -11.007 1.00 96.62 94 LEU A CA 1
ATOM 733 C C . LEU A 1 94 ? -2.371 3.355 -11.279 1.00 96.62 94 LEU A C 1
ATOM 735 O O . LEU A 1 94 ? -1.964 4.421 -10.814 1.00 96.62 94 LEU A O 1
ATOM 739 N N . VAL A 1 95 ? -1.634 2.553 -12.039 1.00 95.06 95 VAL A N 1
ATOM 740 C CA . VAL A 1 95 ? -0.327 2.887 -12.604 1.00 95.06 95 VAL A CA 1
ATOM 741 C C . VAL A 1 95 ? -0.543 3.322 -14.044 1.00 95.06 95 VAL A C 1
ATOM 743 O O . VAL A 1 95 ? -0.992 2.521 -14.868 1.00 95.06 95 VAL A O 1
ATOM 746 N N . ILE A 1 96 ? -0.228 4.579 -14.345 1.00 93.44 96 ILE A N 1
ATOM 747 C CA . ILE A 1 96 ? -0.445 5.168 -15.670 1.00 93.44 96 ILE A CA 1
ATOM 748 C C . ILE A 1 96 ? 0.890 5.608 -16.249 1.00 93.44 96 ILE A C 1
ATOM 750 O O . ILE A 1 96 ? 1.668 6.309 -15.596 1.00 93.44 96 ILE A O 1
ATOM 754 N N . GLY A 1 97 ? 1.168 5.128 -17.463 1.00 90.12 97 GLY A N 1
ATOM 755 C CA . GLY A 1 97 ? 2.394 5.439 -18.192 1.00 90.12 97 GLY A CA 1
ATOM 756 C C . GLY A 1 97 ? 3.670 5.126 -17.411 1.00 90.12 97 GLY A C 1
ATOM 757 O O . GLY A 1 97 ? 4.667 5.807 -17.606 1.00 90.12 97 GLY A O 1
ATOM 758 N N . GLU A 1 98 ? 3.625 4.168 -16.473 1.00 88.25 98 GLU A N 1
ATOM 759 C CA . GLU A 1 98 ? 4.751 3.788 -15.596 1.00 88.25 98 GLU A CA 1
ATOM 760 C C . GLU A 1 98 ? 5.370 4.951 -14.792 1.00 88.25 98 GLU A C 1
ATOM 762 O O . GLU A 1 98 ? 6.489 4.851 -14.288 1.00 88.25 98 GLU A O 1
ATOM 767 N N . ARG A 1 99 ? 4.637 6.057 -14.645 1.00 85.44 99 ARG A N 1
ATOM 768 C CA . ARG A 1 99 ? 5.112 7.295 -14.006 1.00 85.44 99 ARG A CA 1
ATOM 769 C C . ARG A 1 99 ? 4.154 7.839 -12.977 1.00 85.44 99 ARG A C 1
ATOM 771 O O . ARG A 1 99 ? 4.573 8.457 -11.998 1.00 85.44 99 ARG A O 1
ATOM 778 N N . GLU A 1 100 ? 2.871 7.625 -13.216 1.00 90.56 100 GLU A N 1
ATOM 779 C CA . GLU A 1 100 ? 1.839 8.188 -12.380 1.00 90.56 100 GLU A CA 1
ATOM 780 C C . GLU A 1 100 ? 1.204 7.119 -11.505 1.00 90.56 100 GLU A C 1
ATOM 782 O O . GLU A 1 100 ? 0.882 6.021 -11.965 1.00 90.56 100 GLU A O 1
ATOM 787 N N . LEU A 1 101 ? 1.000 7.465 -10.234 1.00 93.19 101 LEU A N 1
ATOM 788 C CA . LEU A 1 101 ? 0.247 6.650 -9.287 1.00 93.19 101 LEU A CA 1
ATOM 789 C C . LEU A 1 101 ? -1.028 7.375 -8.901 1.00 93.19 101 LEU A C 1
ATOM 791 O O . LEU A 1 101 ? -0.977 8.482 -8.363 1.00 93.19 101 LEU A O 1
ATOM 795 N N . TRP A 1 102 ? -2.177 6.761 -9.161 1.00 95.00 102 TRP A N 1
ATOM 796 C CA . TRP A 1 102 ? -3.475 7.361 -8.865 1.00 95.00 102 TRP A CA 1
ATOM 797 C C . TRP A 1 102 ? -4.186 6.563 -7.763 1.00 95.00 102 TRP A C 1
ATOM 799 O O . TRP A 1 102 ? -5.010 5.694 -8.060 1.00 95.00 102 TRP A O 1
ATOM 809 N N . PRO A 1 103 ? -3.862 6.810 -6.477 1.00 95.56 103 PRO A N 1
ATOM 810 C CA . PRO A 1 103 ? -4.460 6.091 -5.356 1.00 95.56 103 PRO A CA 1
ATOM 811 C C . PRO A 1 103 ? -5.921 6.498 -5.115 1.00 95.56 103 PRO A C 1
ATOM 813 O O . PRO A 1 103 ? -6.235 7.679 -4.977 1.00 95.56 103 PRO A O 1
ATOM 816 N N . THR A 1 104 ? -6.809 5.521 -5.006 1.00 95.44 104 THR A N 1
ATOM 817 C CA . THR A 1 104 ? -8.251 5.633 -4.751 1.00 95.44 104 THR A CA 1
ATOM 818 C C . THR A 1 104 ? -8.586 4.838 -3.507 1.00 95.44 104 THR A C 1
ATOM 820 O O . THR A 1 104 ? -8.305 3.643 -3.448 1.00 95.44 104 THR A O 1
ATOM 823 N N . TRP A 1 105 ? -9.214 5.451 -2.514 1.00 96.31 105 TRP A N 1
ATOM 824 C CA . TRP A 1 105 ? -9.662 4.677 -1.359 1.00 96.31 105 TRP A CA 1
ATOM 825 C C . TRP A 1 105 ? -11.001 4.015 -1.672 1.00 96.31 105 TRP A C 1
ATOM 827 O O . TRP A 1 105 ? -12.000 4.695 -1.884 1.00 96.31 105 TRP A O 1
ATOM 837 N N . THR A 1 106 ? -11.031 2.685 -1.675 1.00 96.88 106 THR A N 1
ATOM 838 C CA . THR A 1 106 ? -12.257 1.915 -1.927 1.00 96.88 106 THR A CA 1
ATOM 839 C C . THR A 1 106 ? -12.957 1.534 -0.629 1.00 96.88 106 THR A C 1
ATOM 841 O O . THR A 1 106 ? -14.175 1.410 -0.614 1.00 96.88 106 THR A O 1
ATOM 844 N N . CYS A 1 107 ? -12.236 1.418 0.490 1.00 97.12 107 CYS A N 1
ATOM 845 C CA . CYS A 1 107 ? -12.842 1.198 1.802 1.00 97.12 107 CYS A CA 1
ATOM 846 C C . CYS A 1 107 ? -12.047 1.886 2.913 1.00 97.12 107 CYS A C 1
ATOM 848 O O . CYS A 1 107 ? -10.855 1.623 3.099 1.00 97.12 107 CYS A O 1
ATOM 850 N N . VAL A 1 108 ? -12.730 2.734 3.688 1.00 96.81 108 VAL A N 1
ATOM 851 C CA . VAL A 1 108 ? -12.191 3.392 4.885 1.00 96.81 108 VAL A CA 1
ATOM 852 C C . VAL A 1 108 ? -13.160 3.142 6.040 1.00 96.81 108 VAL A C 1
ATOM 854 O O . VAL A 1 108 ? -14.068 3.940 6.258 1.00 96.81 108 VAL A O 1
ATOM 857 N N . PRO A 1 109 ? -13.027 2.041 6.794 1.00 94.38 109 PRO A N 1
ATOM 858 C CA . PRO A 1 109 ? -14.061 1.666 7.759 1.00 94.38 109 PRO A CA 1
ATOM 859 C C . PRO A 1 109 ? -14.211 2.666 8.916 1.00 94.38 109 PRO A C 1
ATOM 861 O O . PRO A 1 109 ? -15.320 3.065 9.293 1.00 94.38 109 PRO A O 1
ATOM 864 N N . ALA A 1 110 ? -13.085 3.107 9.480 1.00 93.50 110 ALA A N 1
ATOM 865 C CA . ALA A 1 110 ? -13.050 3.958 10.663 1.00 93.50 110 ALA A CA 1
ATOM 866 C C . ALA A 1 110 ? -11.810 4.856 10.724 1.00 93.50 110 ALA A C 1
ATOM 868 O O . ALA A 1 110 ? -10.839 4.663 9.995 1.00 93.50 110 ALA A O 1
ATOM 869 N N . ILE A 1 111 ? -11.854 5.857 11.607 1.00 89.88 111 ILE A N 1
ATOM 870 C CA . ILE A 1 111 ? -10.677 6.654 11.969 1.00 89.88 111 ILE A CA 1
ATOM 871 C C . ILE A 1 111 ? -9.894 5.859 13.005 1.00 89.88 111 ILE A C 1
ATOM 873 O O . ILE A 1 111 ? -10.291 5.802 14.166 1.00 89.88 111 ILE A O 1
ATOM 877 N N . VAL A 1 112 ? -8.782 5.269 12.584 1.00 91.25 112 VAL A N 1
ATOM 878 C CA . VAL A 1 112 ? -7.878 4.515 13.457 1.00 91.25 112 VAL A CA 1
ATOM 879 C C . VAL A 1 112 ? -6.451 5.003 13.257 1.00 91.25 112 VAL A C 1
ATOM 881 O O . VAL A 1 112 ? -6.088 5.460 12.173 1.00 91.25 112 VAL A O 1
ATOM 884 N N . THR A 1 113 ? -5.634 4.904 14.301 1.00 90.88 113 THR A N 1
ATOM 885 C CA . THR A 1 113 ? -4.176 5.060 14.196 1.00 90.88 113 THR A CA 1
ATOM 886 C C . THR A 1 113 ? -3.493 3.725 13.894 1.00 90.88 113 THR A C 1
ATOM 888 O O . THR A 1 113 ? -2.437 3.716 13.272 1.00 90.88 113 THR A O 1
ATOM 891 N N . CYS A 1 114 ? -4.127 2.608 14.270 1.00 93.75 114 CYS A N 1
ATOM 892 C CA . CYS A 1 114 ? -3.696 1.239 13.993 1.00 93.75 114 CYS A CA 1
ATOM 893 C C . CYS A 1 114 ? -4.475 0.645 12.825 1.00 93.75 114 CYS A C 1
ATOM 895 O O . CYS A 1 114 ? -5.657 0.337 12.964 1.00 93.75 114 CYS A O 1
ATOM 897 N N . VAL A 1 115 ? -3.821 0.433 11.692 1.00 95.75 115 VAL A N 1
ATOM 898 C CA . VAL A 1 115 ? -4.391 -0.332 10.584 1.00 95.75 115 VAL A CA 1
ATOM 899 C C . VAL A 1 115 ? -3.855 -1.754 10.668 1.00 95.75 115 VAL A C 1
ATOM 901 O O . VAL A 1 115 ? -2.709 -2.020 10.312 1.00 95.75 115 VAL A O 1
ATOM 904 N N . ASN A 1 116 ? -4.669 -2.696 11.140 1.00 96.12 116 ASN A N 1
ATOM 905 C CA . ASN A 1 116 ? -4.224 -4.088 11.229 1.00 96.12 116 ASN A CA 1
ATOM 906 C C . ASN A 1 116 ? -3.946 -4.672 9.837 1.00 96.12 116 ASN A C 1
ATOM 908 O O . ASN A 1 116 ? -2.917 -5.309 9.613 1.00 96.12 116 ASN A O 1
ATOM 912 N N . ARG A 1 117 ? -4.852 -4.419 8.885 1.00 97.69 117 ARG A N 1
ATOM 913 C CA . ARG A 1 117 ? -4.727 -4.884 7.504 1.00 97.69 117 ARG A CA 1
ATOM 914 C C . ARG A 1 117 ? -5.096 -3.785 6.516 1.00 97.69 117 ARG A C 1
ATOM 916 O O . ARG A 1 117 ? -6.192 -3.224 6.572 1.00 97.69 117 ARG A O 1
ATOM 923 N N . LEU A 1 118 ? -4.168 -3.506 5.610 1.00 97.81 118 LEU A N 1
ATOM 924 C CA . LEU A 1 118 ? -4.360 -2.657 4.441 1.00 97.81 118 LEU A CA 1
ATOM 925 C C . LEU A 1 118 ? -4.193 -3.515 3.190 1.00 97.81 118 LEU A C 1
ATOM 927 O O . LEU A 1 118 ? -3.111 -4.044 2.962 1.00 97.81 118 LEU A O 1
ATOM 931 N N . GLU A 1 119 ? -5.236 -3.618 2.381 1.00 98.25 119 GLU A N 1
ATOM 932 C CA . GLU A 1 119 ? -5.192 -4.233 1.058 1.00 98.25 119 GLU A CA 1
ATOM 933 C C . GLU A 1 119 ? -5.055 -3.133 0.001 1.00 98.25 119 GLU A C 1
ATOM 935 O O . GLU A 1 119 ? -5.892 -2.238 -0.114 1.00 98.25 119 GLU A O 1
ATOM 940 N N . MET A 1 120 ? -3.974 -3.191 -0.765 1.00 98.19 120 MET A N 1
ATOM 941 C CA . MET A 1 120 ? -3.650 -2.275 -1.844 1.00 98.19 120 MET A CA 1
ATOM 942 C C . MET A 1 120 ? -3.659 -3.036 -3.170 1.00 98.19 120 MET A C 1
ATOM 944 O O . MET A 1 120 ? -2.852 -3.940 -3.359 1.00 98.19 120 MET A O 1
ATOM 948 N N . SER A 1 121 ? -4.546 -2.675 -4.093 1.00 97.94 121 SER A N 1
ATOM 949 C CA . SER A 1 121 ? -4.580 -3.231 -5.452 1.00 97.94 121 SER A CA 1
ATOM 950 C C . SER A 1 121 ? -3.883 -2.275 -6.410 1.00 97.94 121 SER A C 1
ATOM 952 O O . SER A 1 121 ? -4.394 -1.201 -6.682 1.00 97.94 121 SER A O 1
ATOM 954 N N . VAL A 1 122 ? -2.709 -2.640 -6.909 1.00 97.56 122 VAL A N 1
ATOM 955 C CA . VAL A 1 122 ? -1.931 -1.866 -7.877 1.00 97.56 122 VAL A CA 1
ATOM 956 C C . VAL A 1 122 ? -2.213 -2.412 -9.276 1.00 97.56 122 VAL A C 1
ATOM 958 O O . VAL A 1 122 ? -1.843 -3.544 -9.594 1.00 97.56 122 VAL A O 1
ATOM 961 N N . ARG A 1 123 ? -2.899 -1.625 -10.105 1.00 97.12 123 ARG A N 1
ATOM 962 C CA . ARG A 1 123 ? -3.350 -2.025 -11.443 1.00 97.12 123 ARG A CA 1
ATOM 963 C C . ARG A 1 123 ? -2.633 -1.238 -12.524 1.00 97.12 123 ARG A C 1
ATOM 965 O O . ARG A 1 123 ? -2.671 -0.011 -12.521 1.00 97.12 123 ARG A O 1
ATOM 972 N N . VAL A 1 124 ? -2.025 -1.940 -13.471 1.00 96.25 124 VAL A N 1
ATOM 973 C CA . VAL A 1 124 ? -1.424 -1.322 -14.659 1.00 96.25 124 VAL A CA 1
ATOM 974 C C . VAL A 1 124 ? -2.530 -0.936 -15.635 1.00 96.25 124 VAL A C 1
ATOM 976 O O . VAL A 1 124 ? -3.301 -1.798 -16.062 1.00 96.25 124 VAL A O 1
ATOM 979 N N . ALA A 1 125 ? -2.629 0.358 -15.941 1.00 95.31 125 ALA A N 1
ATOM 980 C CA . ALA A 1 125 ? -3.707 0.921 -16.751 1.00 95.31 125 ALA A CA 1
ATOM 981 C C . ALA A 1 125 ? -3.252 1.437 -18.120 1.00 95.31 125 ALA A C 1
ATOM 983 O O . ALA A 1 125 ? -4.055 1.446 -19.048 1.00 95.31 125 ALA A O 1
ATOM 984 N N . ASP A 1 126 ? -1.986 1.836 -18.257 1.00 92.88 126 ASP A N 1
ATOM 985 C CA . ASP A 1 126 ? -1.403 2.258 -19.535 1.00 92.88 126 ASP A CA 1
ATOM 986 C C . ASP A 1 126 ? 0.099 1.944 -19.588 1.00 92.88 126 ASP A C 1
ATOM 988 O O . ASP A 1 126 ? 0.730 1.696 -18.555 1.00 92.88 126 ASP A O 1
ATOM 992 N N . CYS A 1 127 ? 0.662 1.990 -20.792 1.00 87.25 127 CYS A N 1
ATOM 993 C CA . CYS A 1 127 ? 2.091 1.908 -21.070 1.00 87.25 127 CYS A CA 1
ATOM 994 C C . CYS A 1 127 ? 2.689 3.296 -21.348 1.00 87.25 127 CYS A C 1
ATOM 996 O O . CYS A 1 127 ? 1.991 4.297 -21.522 1.00 87.25 127 CYS A O 1
ATOM 998 N N . TYR A 1 128 ? 4.015 3.361 -21.367 1.00 78.12 128 TYR A N 1
ATOM 999 C CA . TYR A 1 128 ? 4.751 4.583 -21.663 1.00 78.12 128 TYR A CA 1
ATOM 1000 C C . TYR A 1 128 ? 4.730 4.919 -23.165 1.00 78.12 128 TYR A C 1
ATOM 1002 O O . TYR A 1 128 ? 5.369 4.218 -23.948 1.00 78.12 128 TYR A O 1
ATOM 1010 N N . LYS A 1 129 ? 4.048 6.004 -23.565 1.00 74.06 129 LYS A N 1
ATOM 1011 C CA . LYS A 1 129 ? 3.891 6.391 -24.986 1.00 74.06 129 LYS A CA 1
ATOM 1012 C C . LYS A 1 129 ? 4.676 7.630 -25.430 1.00 74.06 129 LYS A C 1
ATOM 1014 O O . LYS A 1 129 ? 4.954 7.769 -26.616 1.00 74.06 129 LYS A O 1
ATOM 1019 N N . GLU A 1 130 ? 5.046 8.533 -24.523 1.00 67.06 130 GLU A N 1
ATOM 1020 C CA . GLU A 1 130 ? 5.636 9.830 -24.892 1.00 67.06 130 GLU A CA 1
ATOM 1021 C C . GLU A 1 130 ? 7.100 9.955 -24.469 1.00 67.06 130 GLU A C 1
ATOM 1023 O O . GLU A 1 130 ? 7.438 9.716 -23.316 1.00 67.06 130 GLU A O 1
ATOM 1028 N N . TYR A 1 131 ? 7.969 10.413 -25.377 1.00 54.03 131 TYR A N 1
ATOM 1029 C CA . TYR A 1 131 ? 9.291 10.938 -25.027 1.00 54.03 131 TYR A CA 1
ATOM 1030 C C . TYR A 1 131 ? 9.126 12.287 -24.328 1.00 54.03 131 TYR A C 1
ATOM 1032 O O . TYR A 1 131 ? 9.040 13.327 -24.975 1.00 54.03 131 TYR A O 1
ATOM 1040 N N . ILE A 1 132 ? 9.115 12.290 -23.000 1.00 51.06 132 ILE A N 1
ATOM 1041 C CA . ILE A 1 132 ? 9.429 13.516 -22.268 1.00 51.06 132 ILE A CA 1
ATOM 1042 C C . ILE A 1 132 ? 10.929 13.466 -21.998 1.00 51.06 132 ILE A C 1
ATOM 1044 O O . ILE A 1 132 ? 11.391 12.575 -21.285 1.00 51.06 132 ILE A O 1
ATOM 1048 N N . LEU A 1 133 ? 11.675 14.377 -22.627 1.00 46.47 133 LEU A N 1
ATOM 1049 C CA . LEU A 1 133 ? 13.077 14.655 -22.323 1.00 46.47 133 LEU A CA 1
ATOM 1050 C C . LEU A 1 133 ? 13.176 15.044 -20.847 1.00 46.47 133 LEU A C 1
ATOM 1052 O O . LEU A 1 133 ? 12.743 16.128 -20.460 1.00 46.47 133 LEU A O 1
ATOM 1056 N N . PHE A 1 134 ? 13.722 14.157 -20.023 1.00 44.72 134 PHE A N 1
ATOM 1057 C CA . PHE A 1 134 ? 14.081 14.505 -18.658 1.00 44.72 134 PHE A CA 1
ATOM 1058 C C . PHE A 1 134 ? 15.404 15.251 -18.675 1.00 44.72 134 PHE A C 1
ATOM 1060 O O . PHE A 1 134 ? 16.411 14.741 -19.162 1.00 44.72 134 PHE A O 1
ATOM 1067 N N . GLY A 1 135 ? 15.399 16.472 -18.143 1.00 43.41 135 GLY A N 1
ATOM 1068 C CA . GLY A 1 135 ? 16.636 17.141 -17.768 1.00 43.41 135 GLY A CA 1
ATOM 1069 C C . GLY A 1 135 ? 17.374 16.294 -16.729 1.00 43.41 135 GLY A C 1
ATOM 1070 O O . GLY A 1 135 ? 16.757 15.754 -15.815 1.00 43.41 135 GLY A O 1
ATOM 1071 N N . HIS A 1 136 ? 18.692 16.181 -16.882 1.00 41.12 136 HIS A N 1
ATOM 1072 C CA . HIS A 1 136 ? 19.660 15.369 -16.125 1.00 41.12 136 HIS A CA 1
ATOM 1073 C C . HIS A 1 136 ? 19.727 15.552 -14.585 1.00 41.12 136 HIS A C 1
ATOM 1075 O O . HIS A 1 136 ? 20.742 15.247 -13.960 1.00 41.12 136 HIS A O 1
ATOM 1081 N N . TYR A 1 137 ? 18.686 16.019 -13.905 1.00 43.47 137 TYR A N 1
ATOM 1082 C CA . TYR A 1 137 ? 18.826 16.547 -12.546 1.00 43.47 137 TYR A CA 1
ATOM 1083 C C . TYR A 1 137 ? 18.966 15.518 -11.413 1.00 43.47 137 TYR A C 1
ATOM 1085 O O . TYR A 1 137 ? 19.092 15.927 -10.260 1.00 43.47 137 TYR A O 1
ATOM 1093 N N . PHE A 1 138 ? 19.020 14.210 -11.691 1.00 44.06 138 PHE A N 1
ATOM 1094 C CA . PHE A 1 138 ? 19.186 13.198 -10.635 1.00 44.06 138 PHE A CA 1
ATOM 1095 C C . PHE A 1 138 ? 20.590 12.600 -10.477 1.00 44.06 138 PHE A C 1
ATOM 1097 O O . PHE A 1 138 ? 20.813 11.902 -9.489 1.00 44.06 138 PHE A O 1
ATOM 1104 N N . PHE A 1 139 ? 21.553 12.899 -11.361 1.00 43.00 139 PHE A N 1
ATOM 1105 C CA . PHE A 1 139 ? 22.903 12.310 -11.265 1.00 43.00 139 PHE A CA 1
ATOM 1106 C C . PHE A 1 139 ? 24.086 13.293 -11.311 1.00 43.00 139 PHE A C 1
ATOM 1108 O O . PHE A 1 139 ? 25.211 12.858 -11.082 1.00 43.00 139 PHE A O 1
ATOM 1115 N N . ASP A 1 140 ? 23.861 14.599 -11.495 1.00 38.75 140 ASP A N 1
ATOM 1116 C CA . ASP A 1 140 ? 24.940 15.608 -11.430 1.00 38.75 140 ASP A CA 1
ATOM 1117 C C . ASP A 1 140 ? 25.223 16.136 -10.008 1.00 38.75 140 ASP A C 1
ATOM 1119 O O . ASP A 1 140 ? 26.099 16.982 -9.809 1.00 38.75 140 ASP A O 1
ATOM 1123 N N . ALA A 1 141 ? 24.536 15.619 -8.983 1.00 39.00 141 ALA A N 1
ATOM 1124 C CA . ALA A 1 141 ? 25.002 15.781 -7.610 1.00 39.00 141 ALA A CA 1
ATOM 1125 C C . ALA A 1 141 ? 26.251 14.906 -7.428 1.00 39.00 141 ALA A C 1
ATOM 1127 O O . ALA A 1 141 ? 26.136 13.689 -7.406 1.00 39.00 141 ALA A O 1
ATOM 1128 N N . GLU A 1 142 ? 27.411 15.566 -7.374 1.00 40.19 142 GLU A N 1
ATOM 1129 C CA . GLU A 1 142 ? 28.772 15.117 -7.039 1.00 40.19 142 GLU A CA 1
ATOM 1130 C C . GLU A 1 142 ? 29.038 13.608 -6.782 1.00 40.19 142 GLU A C 1
ATOM 1132 O O . GLU A 1 142 ? 28.287 12.934 -6.082 1.00 40.19 142 GLU A O 1
ATOM 1137 N N . PRO A 1 143 ? 30.210 13.075 -7.195 1.00 39.31 143 PRO A N 1
ATOM 1138 C CA . PRO A 1 143 ? 30.582 11.650 -7.132 1.00 39.31 143 PRO A CA 1
ATOM 1139 C C . PRO A 1 143 ? 30.830 11.088 -5.711 1.00 39.31 143 PRO A C 1
ATOM 1141 O O . PRO A 1 143 ? 31.628 10.171 -5.524 1.00 39.31 143 PRO A O 1
ATOM 1144 N N . TYR A 1 144 ? 30.150 11.605 -4.691 1.00 40.19 144 TYR A N 1
ATOM 1145 C CA . TYR A 1 144 ? 30.258 11.205 -3.293 1.00 40.19 144 TYR A CA 1
ATOM 1146 C C . TYR A 1 144 ? 29.214 10.159 -2.880 1.00 40.19 144 TYR A C 1
ATOM 1148 O O . TYR A 1 144 ? 28.765 10.129 -1.737 1.00 40.19 144 TYR A O 1
ATOM 1156 N N . VAL A 1 145 ? 28.854 9.242 -3.781 1.00 41.03 145 VAL A N 1
ATOM 1157 C CA . VAL A 1 145 ? 28.343 7.936 -3.349 1.00 41.03 145 VAL A CA 1
ATOM 1158 C C . VAL A 1 145 ? 29.576 7.075 -3.067 1.00 41.03 145 VAL A C 1
ATOM 1160 O O . VAL A 1 145 ? 30.307 6.747 -4.005 1.00 41.03 145 VAL A O 1
ATOM 1163 N N . PRO A 1 146 ? 29.867 6.708 -1.803 1.00 37.72 146 PRO A N 1
ATOM 1164 C CA . PRO A 1 146 ? 30.990 5.834 -1.503 1.00 37.72 146 PRO A CA 1
ATOM 1165 C C . PRO A 1 146 ? 30.847 4.551 -2.324 1.00 37.72 146 PRO A C 1
ATOM 1167 O O . PRO A 1 146 ? 29.781 3.930 -2.323 1.00 37.72 146 PRO A O 1
ATOM 1170 N N . GLN A 1 147 ? 31.926 4.125 -2.985 1.00 38.94 147 GLN A N 1
ATOM 1171 C CA . GLN A 1 147 ? 32.033 2.916 -3.825 1.00 38.94 147 GLN A CA 1
ATOM 1172 C C . GLN A 1 147 ? 31.700 1.578 -3.107 1.00 38.94 147 GLN A C 1
ATOM 1174 O O . GLN A 1 147 ? 31.998 0.498 -3.615 1.00 38.94 147 GLN A O 1
ATOM 1179 N N . GLY A 1 148 ? 31.088 1.620 -1.921 1.00 32.69 148 GLY A N 1
ATOM 1180 C CA . GLY A 1 148 ? 30.666 0.479 -1.113 1.00 32.69 148 GLY A CA 1
ATOM 1181 C C . GLY A 1 148 ? 29.150 0.267 -1.019 1.00 32.69 148 GLY A C 1
ATOM 1182 O O . GLY A 1 148 ? 28.732 -0.657 -0.317 1.00 32.69 148 GLY A O 1
ATOM 1183 N N . SER A 1 149 ? 28.309 1.069 -1.689 1.00 35.97 149 SER A N 1
ATOM 1184 C CA . SER A 1 149 ? 26.876 0.750 -1.760 1.00 35.97 149 SER A CA 1
ATOM 1185 C C . SER A 1 149 ? 26.679 -0.517 -2.594 1.00 35.97 149 SER A C 1
ATOM 1187 O O . SER A 1 149 ? 26.991 -0.567 -3.777 1.00 35.97 149 SER A O 1
ATOM 1189 N N . LEU A 1 150 ? 26.191 -1.579 -1.951 1.00 34.25 150 LEU A N 1
ATOM 1190 C CA . LEU A 1 150 ? 25.931 -2.890 -2.559 1.00 34.25 150 LEU A CA 1
ATOM 1191 C C . LEU A 1 150 ? 24.701 -2.901 -3.485 1.00 34.25 150 LEU A C 1
ATOM 1193 O O . LEU A 1 150 ? 24.314 -3.965 -3.967 1.00 34.25 150 LEU A O 1
ATOM 1197 N N . CYS A 1 151 ? 24.083 -1.746 -3.738 1.00 37.72 151 CYS A N 1
ATOM 1198 C CA . CYS A 1 151 ? 23.216 -1.586 -4.896 1.00 37.72 151 CYS A CA 1
ATOM 1199 C C . CYS A 1 151 ? 24.136 -1.371 -6.100 1.00 37.72 151 CYS A C 1
ATOM 1201 O O . CYS A 1 151 ? 24.942 -0.447 -6.042 1.00 37.72 151 CYS A O 1
ATOM 1203 N N . PRO A 1 152 ? 24.090 -2.209 -7.149 1.00 36.03 152 PRO A N 1
ATOM 1204 C CA . PRO A 1 152 ? 24.924 -2.023 -8.329 1.00 36.03 152 PRO A CA 1
ATOM 1205 C C . PRO A 1 152 ? 24.622 -0.651 -8.942 1.00 36.03 152 PRO A C 1
ATOM 1207 O O . PRO A 1 152 ? 23.669 -0.483 -9.691 1.00 36.03 152 PRO A O 1
ATOM 1210 N N . SER A 1 153 ? 25.443 0.334 -8.588 1.00 38.59 153 SER A N 1
ATOM 1211 C CA . SER A 1 153 ? 25.410 1.713 -9.071 1.00 38.59 153 SER A CA 1
ATOM 1212 C C . SER A 1 153 ? 25.979 1.844 -10.486 1.00 38.59 153 SER A C 1
ATOM 1214 O O . SER A 1 153 ? 26.168 2.952 -10.969 1.00 38.59 153 SER A O 1
ATOM 1216 N N . ASP A 1 154 ? 26.181 0.727 -11.192 1.00 40.00 154 ASP A N 1
ATOM 1217 C CA . ASP A 1 154 ? 26.233 0.692 -12.659 1.00 40.00 154 ASP A CA 1
ATOM 1218 C C . ASP A 1 154 ? 24.813 0.833 -13.253 1.00 40.00 154 ASP A C 1
ATOM 1220 O O . ASP A 1 154 ? 24.470 0.225 -14.268 1.00 40.00 154 ASP A O 1
ATOM 1224 N N . SER A 1 155 ? 23.958 1.645 -12.622 1.00 42.25 155 SER A N 1
ATOM 1225 C CA . SER A 1 155 ? 22.589 1.959 -13.029 1.00 42.25 155 SER A CA 1
ATOM 1226 C C . SER A 1 155 ? 22.573 2.902 -14.235 1.00 42.25 155 SER A C 1
ATOM 1228 O O . SER A 1 155 ? 21.932 3.947 -14.215 1.00 42.25 155 SER A O 1
ATOM 1230 N N . ARG A 1 156 ? 23.264 2.524 -15.318 1.00 43.84 156 ARG A N 1
ATOM 1231 C CA . ARG A 1 156 ? 22.966 3.055 -16.659 1.00 43.84 156 ARG A CA 1
ATOM 1232 C C . ARG A 1 156 ? 21.552 2.672 -17.105 1.00 43.84 156 ARG A C 1
ATOM 1234 O O . ARG A 1 156 ? 20.971 3.346 -17.952 1.00 43.84 156 ARG A O 1
ATOM 1241 N N . ASN A 1 157 ? 20.989 1.640 -16.478 1.00 46.66 157 ASN A N 1
ATOM 1242 C CA . ASN A 1 157 ? 19.617 1.201 -16.659 1.00 46.66 157 ASN A CA 1
ATOM 1243 C C . ASN A 1 157 ? 18.798 1.805 -15.516 1.00 46.66 157 ASN A C 1
ATOM 1245 O O . ASN A 1 157 ? 18.745 1.239 -14.422 1.00 46.66 157 ASN A O 1
ATOM 1249 N N . GLY A 1 158 ? 18.261 3.005 -15.746 1.00 52.97 158 GLY A N 1
ATOM 1250 C CA . GLY A 1 158 ? 17.435 3.723 -14.784 1.00 52.97 158 GLY A CA 1
ATOM 1251 C C . GLY A 1 158 ? 16.322 2.821 -14.263 1.00 52.97 158 GLY A C 1
ATOM 1252 O O . GLY A 1 158 ? 15.525 2.275 -15.023 1.00 52.97 158 GLY A O 1
ATOM 1253 N N . THR A 1 159 ? 16.297 2.625 -12.952 1.00 57.72 159 THR A N 1
ATOM 1254 C CA . THR A 1 159 ? 15.176 1.996 -12.264 1.00 57.72 159 THR A CA 1
ATOM 1255 C C . THR A 1 159 ? 13.883 2.729 -12.654 1.00 57.72 159 THR A C 1
ATOM 1257 O O . THR A 1 159 ? 13.896 3.962 -12.614 1.00 57.72 159 THR A O 1
ATOM 1260 N N . PRO A 1 160 ? 12.777 2.041 -13.015 1.00 62.97 160 PRO A N 1
ATOM 1261 C CA . PRO A 1 160 ? 11.546 2.719 -13.406 1.00 62.97 160 PRO A CA 1
ATOM 1262 C C . PRO A 1 160 ? 11.131 3.747 -12.339 1.00 62.97 160 PRO A C 1
ATOM 1264 O O . PRO A 1 160 ? 11.074 3.377 -11.160 1.00 62.97 160 PRO A O 1
ATOM 1267 N N . PRO A 1 161 ? 10.816 5.005 -12.709 1.00 70.94 161 PRO A N 1
ATOM 1268 C CA . PRO A 1 161 ? 10.425 6.056 -11.760 1.00 70.94 161 PRO A CA 1
ATOM 1269 C C . PRO A 1 161 ? 9.315 5.607 -10.796 1.00 70.94 161 PRO A C 1
ATOM 1271 O O . PRO A 1 161 ? 9.293 5.957 -9.617 1.00 70.94 161 PRO A O 1
ATOM 1274 N N . LEU A 1 162 ? 8.440 4.722 -11.272 1.00 77.94 162 LEU A N 1
ATOM 1275 C CA . LEU A 1 162 ? 7.397 4.063 -10.499 1.00 77.94 162 LEU A CA 1
ATOM 1276 C C . LEU A 1 162 ? 7.845 3.475 -9.148 1.00 77.94 162 LEU A C 1
ATOM 1278 O O . LEU A 1 162 ? 7.050 3.441 -8.209 1.00 77.94 162 LEU A O 1
ATOM 1282 N N . MET A 1 163 ? 9.088 2.999 -9.040 1.00 76.38 163 MET A N 1
ATOM 1283 C CA . MET A 1 163 ? 9.603 2.393 -7.811 1.00 76.38 163 MET A CA 1
ATOM 1284 C C . MET A 1 163 ? 9.612 3.403 -6.662 1.00 76.38 163 MET A C 1
ATOM 1286 O O . MET A 1 163 ? 8.903 3.213 -5.674 1.00 76.38 163 MET A O 1
ATOM 1290 N N . GLN A 1 164 ? 10.266 4.549 -6.854 1.00 77.94 164 GLN A N 1
ATOM 1291 C CA . GLN A 1 164 ? 10.289 5.607 -5.844 1.00 77.94 164 GLN A CA 1
ATOM 1292 C C . GLN A 1 164 ? 8.876 6.125 -5.542 1.00 77.94 164 GLN A C 1
ATOM 1294 O O . GLN A 1 164 ? 8.531 6.366 -4.383 1.00 77.94 164 GLN A O 1
ATOM 1299 N N . ALA A 1 165 ? 8.026 6.232 -6.571 1.00 84.81 165 ALA A N 1
ATOM 1300 C CA . ALA A 1 165 ? 6.630 6.647 -6.440 1.00 84.81 165 ALA A CA 1
ATOM 1301 C C . ALA A 1 165 ? 5.871 5.812 -5.404 1.00 84.81 165 ALA A C 1
ATOM 1303 O O . ALA A 1 165 ? 5.118 6.347 -4.585 1.00 84.81 165 ALA A O 1
ATOM 1304 N N . PHE A 1 166 ? 6.080 4.494 -5.430 1.00 90.44 166 PHE A N 1
ATOM 1305 C CA . PHE A 1 166 ? 5.407 3.572 -4.529 1.00 90.44 166 PHE A CA 1
ATOM 1306 C C . PHE A 1 166 ? 5.847 3.779 -3.080 1.00 90.44 166 PHE A C 1
ATOM 1308 O O . PHE A 1 166 ? 5.000 3.918 -2.194 1.00 90.44 166 PHE A O 1
ATOM 1315 N N . TYR A 1 167 ? 7.156 3.846 -2.830 1.00 88.06 167 TYR A N 1
ATOM 1316 C CA . TYR A 1 167 ? 7.689 4.132 -1.499 1.00 88.06 167 TYR A CA 1
ATOM 1317 C C . TYR A 1 167 ? 7.117 5.441 -0.939 1.00 88.06 167 TYR A C 1
ATOM 1319 O O . TYR A 1 167 ? 6.670 5.518 0.210 1.00 88.06 167 TYR A O 1
ATOM 1327 N N . TYR A 1 168 ? 7.064 6.468 -1.776 1.00 85.75 168 TYR A N 1
ATOM 1328 C CA . TYR A 1 168 ? 6.510 7.762 -1.429 1.00 85.75 168 TYR A CA 1
ATOM 1329 C C . TYR A 1 168 ? 5.012 7.728 -1.127 1.00 85.75 168 TYR A C 1
ATOM 1331 O O . TYR A 1 168 ? 4.574 8.328 -0.140 1.00 85.75 168 TYR A O 1
ATOM 1339 N N . LEU A 1 169 ? 4.235 6.977 -1.908 1.00 90.69 169 LEU A N 1
ATOM 1340 C CA . LEU A 1 169 ? 2.827 6.717 -1.628 1.00 90.69 169 LEU A CA 1
ATOM 1341 C C . LEU A 1 169 ? 2.652 5.993 -0.285 1.00 90.69 169 LEU A C 1
ATOM 1343 O O . LEU A 1 169 ? 1.849 6.429 0.544 1.00 90.69 169 LEU A O 1
ATOM 1347 N N . ALA A 1 170 ? 3.427 4.935 -0.033 1.00 92.31 170 ALA A N 1
ATOM 1348 C CA . ALA A 1 170 ? 3.391 4.186 1.221 1.00 92.31 170 ALA A CA 1
ATOM 1349 C C . ALA A 1 170 ? 3.730 5.084 2.422 1.00 92.31 170 ALA A C 1
ATOM 1351 O O . ALA A 1 170 ? 3.027 5.080 3.434 1.00 92.31 170 ALA A O 1
ATOM 1352 N N . ASN A 1 171 ? 4.748 5.933 2.287 1.00 88.44 171 ASN A N 1
ATOM 1353 C CA . ASN A 1 171 ? 5.100 6.927 3.292 1.00 88.44 171 ASN A CA 1
ATOM 1354 C C . ASN A 1 171 ? 3.995 7.955 3.527 1.00 88.44 171 ASN A C 1
ATOM 1356 O O . ASN A 1 171 ? 3.682 8.273 4.675 1.00 88.44 171 ASN A O 1
ATOM 1360 N N . ALA A 1 172 ? 3.407 8.500 2.461 1.00 87.56 172 ALA A N 1
ATOM 1361 C CA . ALA A 1 172 ? 2.316 9.460 2.571 1.00 87.56 172 ALA A CA 1
ATOM 1362 C C . ALA A 1 172 ? 1.119 8.842 3.308 1.00 87.56 172 ALA A C 1
ATOM 1364 O O . ALA A 1 172 ? 0.559 9.475 4.207 1.00 87.56 172 ALA A O 1
ATOM 1365 N N . LEU A 1 173 ? 0.797 7.586 2.994 1.00 91.56 173 LEU A N 1
ATOM 1366 C CA . LEU A 1 173 ? -0.245 6.808 3.654 1.00 91.56 173 LEU A CA 1
ATOM 1367 C C . LEU A 1 173 ? 0.064 6.589 5.140 1.00 91.56 173 LEU A C 1
ATOM 1369 O O . LEU A 1 173 ? -0.778 6.867 5.986 1.00 91.56 173 LEU A O 1
ATOM 1373 N N . ILE A 1 174 ? 1.274 6.154 5.492 1.00 92.56 174 ILE A N 1
ATOM 1374 C CA . ILE A 1 174 ? 1.671 5.911 6.891 1.00 92.56 174 ILE A CA 1
ATOM 1375 C C . ILE A 1 174 ? 1.740 7.222 7.697 1.00 92.56 174 ILE A C 1
ATOM 1377 O O . ILE A 1 174 ? 1.449 7.261 8.892 1.00 92.56 174 ILE A O 1
ATOM 1381 N N . ARG A 1 175 ? 2.082 8.347 7.064 1.00 89.25 175 ARG A N 1
ATOM 1382 C CA . ARG A 1 175 ? 2.065 9.651 7.745 1.00 89.25 175 ARG A CA 1
ATOM 1383 C C . ARG A 1 175 ? 0.653 10.183 7.935 1.00 89.25 175 ARG A C 1
ATOM 1385 O O . ARG A 1 175 ? 0.380 10.787 8.965 1.00 89.25 175 ARG A O 1
ATOM 1392 N N . ARG A 1 176 ? -0.240 10.032 6.955 1.00 85.94 176 ARG A N 1
ATOM 1393 C CA . ARG A 1 176 ? -1.485 10.825 6.897 1.00 85.94 176 ARG A CA 1
ATOM 1394 C C . ARG A 1 176 ? -2.771 10.005 6.903 1.00 85.94 176 ARG A C 1
ATOM 1396 O O . ARG A 1 176 ? -3.856 10.568 7.076 1.00 85.94 176 ARG A O 1
ATOM 1403 N N . GLY A 1 177 ? -2.665 8.694 6.747 1.00 89.19 177 GLY A N 1
ATOM 1404 C CA . GLY A 1 177 ? -3.794 7.796 6.550 1.00 89.19 177 GLY A CA 1
ATOM 1405 C C . GLY A 1 177 ? -4.556 8.150 5.279 1.00 89.19 177 GLY A C 1
ATOM 1406 O O . GLY A 1 177 ? -3.972 8.433 4.237 1.00 89.19 177 GLY A O 1
ATOM 1407 N N . THR A 1 178 ? -5.879 8.186 5.387 1.00 85.62 178 THR A N 1
ATOM 1408 C CA . THR A 1 178 ? -6.784 8.423 4.252 1.00 85.62 178 THR A CA 1
ATOM 1409 C C . THR A 1 178 ? -6.879 9.886 3.828 1.00 85.62 178 THR A C 1
ATOM 1411 O O . THR A 1 178 ? -7.360 10.209 2.746 1.00 85.62 178 THR A O 1
ATOM 1414 N N . SER A 1 179 ? -6.382 10.794 4.667 1.00 79.69 179 SER A N 1
ATOM 1415 C CA . SER A 1 179 ? -6.356 12.222 4.385 1.00 79.69 179 SER A CA 1
ATOM 1416 C C . SER A 1 179 ? -5.091 12.577 3.620 1.00 79.69 179 SER A C 1
ATOM 1418 O O . SER A 1 179 ? -4.142 13.112 4.190 1.00 79.69 179 SER A O 1
ATOM 1420 N N . LEU A 1 180 ? -5.097 12.335 2.314 1.00 66.25 180 LEU A N 1
ATOM 1421 C CA . LEU A 1 180 ? -4.045 12.836 1.426 1.00 66.25 180 LEU A CA 1
ATOM 1422 C C . LEU A 1 180 ? -4.200 14.334 1.108 1.00 66.25 180 LEU A C 1
ATOM 1424 O O . LEU A 1 180 ? -3.451 14.861 0.292 1.00 66.25 180 LEU A O 1
ATOM 1428 N N . ASP A 1 181 ? -5.138 15.023 1.767 1.00 63.59 181 ASP A N 1
ATOM 1429 C CA . ASP A 1 181 ? -5.376 16.450 1.583 1.00 63.59 181 ASP A CA 1
ATOM 1430 C C . ASP A 1 181 ? -4.123 17.285 1.874 1.00 63.59 181 ASP A C 1
ATOM 1432 O O . ASP A 1 181 ? -3.620 17.334 3.003 1.00 63.59 181 ASP A O 1
ATOM 1436 N N . LEU A 1 182 ? -3.612 17.907 0.815 1.00 59.16 182 LEU A N 1
ATOM 1437 C CA . LEU A 1 182 ? -2.398 18.709 0.807 1.00 59.16 182 LEU A CA 1
ATOM 1438 C C . LEU A 1 182 ? -2.674 20.211 0.757 1.00 59.16 182 LEU A C 1
ATOM 1440 O O . LEU A 1 182 ? -1.725 20.982 0.879 1.00 59.16 182 LEU A O 1
ATOM 1444 N N . ASP A 1 183 ? -3.935 20.630 0.630 1.00 58.06 183 ASP A N 1
ATOM 1445 C CA . ASP A 1 183 ? -4.297 22.010 0.276 1.00 58.06 183 ASP A CA 1
ATOM 1446 C C . ASP A 1 183 ? -3.844 23.061 1.298 1.00 58.06 183 ASP A C 1
ATOM 1448 O O . ASP A 1 183 ? -3.760 24.244 0.986 1.00 58.06 183 ASP A O 1
ATOM 1452 N N . ASN A 1 184 ? -3.511 22.637 2.519 1.00 55.94 184 ASN A N 1
ATOM 1453 C CA . ASN A 1 184 ? -3.092 23.520 3.606 1.00 55.94 184 ASN A CA 1
ATOM 1454 C C . ASN A 1 184 ? -1.595 23.437 3.935 1.00 55.94 184 ASN A C 1
ATOM 1456 O O . ASN A 1 184 ? -1.179 23.909 4.998 1.00 55.94 184 ASN A O 1
ATOM 1460 N N . VAL A 1 185 ? -0.776 22.812 3.084 1.00 55.97 185 VAL A N 1
ATOM 1461 C CA . VAL A 1 185 ? 0.683 22.841 3.244 1.00 55.97 185 VAL A CA 1
ATOM 1462 C C . VAL A 1 185 ? 1.224 24.027 2.442 1.00 55.97 185 VAL A C 1
ATOM 1464 O O . VAL A 1 185 ? 1.169 23.989 1.214 1.00 55.97 185 VAL A O 1
ATOM 1467 N N . PRO A 1 186 ? 1.752 25.081 3.093 1.00 54.31 186 PRO A N 1
ATOM 1468 C CA . PRO A 1 186 ? 2.446 26.145 2.380 1.00 54.31 186 PRO A CA 1
ATOM 1469 C C . PRO A 1 186 ? 3.581 25.530 1.558 1.00 54.31 186 PRO A C 1
ATOM 1471 O O . PRO A 1 186 ? 4.356 24.739 2.099 1.00 54.31 186 PRO A O 1
ATOM 1474 N N . GLN A 1 187 ? 3.679 25.886 0.277 1.00 52.03 187 GLN A N 1
ATOM 1475 C CA . GLN A 1 187 ? 4.812 25.545 -0.588 1.00 52.03 187 GLN A CA 1
ATOM 1476 C C . GLN A 1 187 ? 6.060 26.288 -0.090 1.00 52.03 187 GLN A C 1
ATOM 1478 O O . GLN A 1 187 ? 6.458 27.314 -0.629 1.00 52.03 187 GLN A O 1
ATOM 1483 N N . THR A 1 188 ? 6.646 25.837 1.014 1.00 50.31 188 THR A N 1
ATOM 1484 C CA . THR A 1 188 ? 7.968 26.294 1.432 1.00 50.31 188 THR A CA 1
ATOM 1485 C C . THR A 1 188 ? 8.985 25.369 0.793 1.00 50.31 188 THR A C 1
ATOM 1487 O O . THR A 1 188 ? 8.946 24.170 1.066 1.00 50.31 188 THR A O 1
ATOM 1490 N N . HIS A 1 189 ? 9.858 25.938 -0.040 1.00 49.56 189 HIS A N 1
ATOM 1491 C CA . HIS A 1 189 ? 11.030 25.288 -0.625 1.00 49.56 189 HIS A CA 1
ATOM 1492 C C . HIS A 1 189 ? 11.680 24.354 0.405 1.00 49.56 189 HIS A C 1
ATOM 1494 O O . HIS A 1 189 ? 12.105 24.805 1.472 1.00 49.56 189 HIS A O 1
ATOM 1500 N N . VAL A 1 190 ? 11.708 23.055 0.115 1.00 46.66 190 VAL A N 1
ATOM 1501 C CA . VAL A 1 190 ? 12.435 22.078 0.927 1.00 46.66 190 VAL A CA 1
ATOM 1502 C C . VAL A 1 190 ? 13.915 22.228 0.557 1.00 46.66 190 VAL A C 1
ATOM 1504 O O . VAL A 1 190 ? 14.248 22.071 -0.616 1.00 46.66 190 VAL A O 1
ATOM 1507 N N . PRO A 1 191 ? 14.815 22.589 1.489 1.00 39.06 191 PRO A N 1
ATOM 1508 C CA . PRO A 1 191 ? 16.242 22.628 1.190 1.00 39.06 191 PRO A CA 1
ATOM 1509 C C . PRO A 1 191 ? 16.761 21.221 0.850 1.00 39.06 191 PRO A C 1
ATOM 1511 O O . PRO A 1 191 ? 16.292 20.228 1.408 1.00 39.06 191 PRO A O 1
ATOM 1514 N N . TRP A 1 192 ? 17.727 21.169 -0.067 1.00 36.72 192 TRP A N 1
ATOM 1515 C CA . TRP A 1 192 ? 18.424 19.986 -0.597 1.00 36.72 192 TRP A CA 1
ATOM 1516 C C . TRP A 1 192 ? 19.073 19.064 0.495 1.00 36.72 192 TRP A C 1
ATOM 1518 O O . TRP A 1 192 ? 19.120 19.423 1.673 1.00 36.72 192 TRP A O 1
ATOM 1528 N N . PRO A 1 193 ? 19.574 17.856 0.126 1.00 44.50 193 PRO A N 1
ATOM 1529 C CA . PRO A 1 193 ? 19.866 16.667 0.952 1.00 44.50 193 PRO A CA 1
ATOM 1530 C C . PRO A 1 193 ? 20.629 16.782 2.270 1.00 44.50 193 PRO A C 1
ATOM 1532 O O . PRO A 1 193 ? 20.462 15.907 3.119 1.00 44.50 193 PRO A O 1
ATOM 1535 N N . SER A 1 194 ? 21.426 17.823 2.507 1.00 45.47 194 SER A N 1
ATOM 1536 C CA . SER A 1 194 ? 22.195 17.922 3.756 1.00 45.47 194 SER A CA 1
ATOM 1537 C C . SER A 1 194 ? 21.320 18.188 4.991 1.00 45.47 194 SER A C 1
ATOM 1539 O O . SER A 1 194 ? 21.709 17.814 6.096 1.00 45.47 194 SER A O 1
ATOM 1541 N N . ASP A 1 195 ? 20.109 18.737 4.809 1.00 43.47 195 ASP A N 1
ATOM 1542 C CA . ASP A 1 195 ? 19.152 19.054 5.887 1.00 43.47 195 ASP A CA 1
ATOM 1543 C C . ASP A 1 195 ? 17.884 18.166 5.888 1.00 43.47 195 ASP A C 1
ATOM 1545 O O . ASP A 1 195 ? 16.913 18.421 6.620 1.00 43.47 195 ASP A O 1
ATOM 1549 N N . TYR A 1 196 ? 17.894 17.070 5.116 1.00 49.59 196 TYR A N 1
ATOM 1550 C CA . TYR A 1 196 ? 16.769 16.131 4.945 1.00 49.59 196 TYR A CA 1
ATOM 1551 C C . TYR A 1 196 ? 16.079 15.633 6.237 1.00 49.59 196 TYR A C 1
ATOM 1553 O O . TYR A 1 196 ? 14.853 15.469 6.224 1.00 49.59 196 TYR A O 1
ATOM 1561 N N . PRO A 1 197 ? 16.764 15.428 7.386 1.00 49.22 197 PRO A N 1
ATOM 1562 C CA . PRO A 1 197 ? 16.094 14.962 8.603 1.00 49.22 197 PRO A CA 1
ATOM 1563 C C . PRO A 1 197 ? 15.124 15.984 9.221 1.00 49.22 197 PRO A C 1
ATOM 1565 O O . PRO A 1 197 ? 14.248 15.605 10.007 1.00 49.22 197 PRO A O 1
ATOM 1568 N N . LEU A 1 198 ? 15.277 17.280 8.914 1.00 42.91 198 LEU A N 1
ATOM 1569 C CA . LEU A 1 198 ? 14.530 18.358 9.572 1.00 42.91 198 LEU A CA 1
ATOM 1570 C C . LEU A 1 198 ? 13.381 18.900 8.716 1.00 42.91 198 LEU A C 1
ATOM 1572 O O . LEU A 1 198 ? 12.304 19.158 9.260 1.00 42.91 198 LEU A O 1
ATOM 1576 N N . ALA A 1 199 ? 13.540 18.986 7.394 1.00 45.66 199 ALA A N 1
ATOM 1577 C CA . ALA A 1 199 ? 12.483 19.494 6.516 1.00 45.66 199 ALA A CA 1
ATOM 1578 C C . ALA A 1 199 ? 11.281 18.532 6.384 1.00 45.66 199 ALA A C 1
ATOM 1580 O O . ALA A 1 199 ? 10.148 18.965 6.187 1.00 45.66 199 ALA A O 1
ATOM 1581 N N . HIS A 1 200 ? 11.464 17.229 6.630 1.00 49.53 200 HIS A N 1
ATOM 1582 C CA . HIS A 1 200 ? 10.349 16.273 6.672 1.00 49.53 200 HIS A CA 1
ATOM 1583 C C . HIS A 1 200 ? 9.419 16.441 7.889 1.00 49.53 200 HIS A C 1
ATOM 1585 O O . HIS A 1 200 ? 8.303 15.910 7.886 1.00 49.53 200 HIS A O 1
ATOM 1591 N N . ARG A 1 201 ? 9.837 17.175 8.934 1.00 47.47 201 ARG A N 1
ATOM 1592 C CA . ARG A 1 201 ? 9.001 17.433 10.122 1.00 47.47 201 ARG A CA 1
ATOM 1593 C C . ARG A 1 201 ? 7.955 18.528 9.898 1.00 47.47 201 ARG A C 1
ATOM 1595 O O . ARG A 1 201 ? 6.973 18.569 10.635 1.00 47.47 201 ARG A O 1
ATOM 1602 N N . SER A 1 202 ? 8.118 19.388 8.891 1.00 46.06 202 SER A N 1
ATOM 1603 C CA . SER A 1 202 ? 7.206 20.510 8.616 1.00 46.06 202 SER A CA 1
ATOM 1604 C C . SER A 1 202 ? 6.062 20.173 7.643 1.00 46.06 202 SER A C 1
ATOM 1606 O O . SER A 1 202 ? 5.212 21.027 7.388 1.00 46.06 202 SER A O 1
ATOM 1608 N N . LEU A 1 203 ? 5.938 18.921 7.179 1.00 53.09 203 LEU A N 1
ATOM 1609 C CA . LEU A 1 203 ? 4.753 18.409 6.466 1.00 53.09 203 LEU A CA 1
ATOM 1610 C C . LEU A 1 203 ? 3.626 18.080 7.475 1.00 53.09 203 LEU A C 1
ATOM 1612 O O . LEU A 1 203 ? 3.310 16.937 7.799 1.00 53.09 203 LEU A O 1
ATOM 1616 N N . ARG A 1 204 ? 3.063 19.182 7.974 1.00 56.91 204 ARG A N 1
ATOM 1617 C CA . ARG A 1 204 ? 2.307 19.521 9.197 1.00 56.91 204 ARG A CA 1
ATOM 1618 C C . ARG A 1 204 ? 1.268 18.606 9.859 1.00 56.91 204 ARG A C 1
ATOM 1620 O O . ARG A 1 204 ? 0.748 19.040 10.883 1.00 56.91 204 ARG A O 1
ATOM 1627 N N . ARG A 1 205 ? 0.961 17.384 9.420 1.00 72.81 205 ARG A N 1
ATOM 1628 C CA . ARG A 1 205 ? 0.116 16.468 10.230 1.00 72.81 205 ARG A CA 1
ATOM 1629 C C . ARG A 1 205 ? 0.506 15.019 10.020 1.00 72.81 205 ARG A C 1
ATOM 1631 O O . ARG A 1 205 ? -0.182 14.269 9.333 1.00 72.81 205 ARG A O 1
ATOM 1638 N N . ASP A 1 206 ? 1.612 14.641 10.641 1.00 85.38 206 ASP A N 1
ATOM 1639 C CA . ASP A 1 206 ? 1.859 13.239 10.919 1.00 85.38 206 ASP A CA 1
ATOM 1640 C C . ASP A 1 206 ? 0.803 12.742 11.923 1.00 85.38 206 ASP A C 1
ATOM 1642 O O . ASP A 1 206 ? 0.762 13.184 13.070 1.00 85.38 206 ASP A O 1
ATOM 1646 N N . ARG A 1 207 ? -0.099 11.875 11.462 1.00 87.25 207 ARG A N 1
ATOM 1647 C CA . ARG A 1 207 ? -1.177 11.282 12.261 1.00 87.25 207 ARG A CA 1
ATOM 1648 C C . ARG A 1 207 ? -0.721 10.060 13.053 1.00 87.25 207 ARG A C 1
ATOM 1650 O O . ARG A 1 207 ? -1.534 9.489 13.773 1.00 87.25 207 ARG A O 1
ATOM 1657 N N . GLY A 1 208 ? 0.541 9.650 12.919 1.00 89.56 208 GLY A N 1
ATOM 1658 C CA . GLY A 1 208 ? 1.048 8.477 13.621 1.00 89.56 208 GLY A CA 1
ATOM 1659 C C . GLY A 1 208 ? 0.379 7.182 13.165 1.00 89.56 208 GLY A C 1
ATOM 1660 O O . GLY A 1 208 ? 0.200 6.291 13.991 1.00 89.56 208 GLY A O 1
ATOM 1661 N N . ILE A 1 209 ? -0.044 7.087 11.895 1.00 93.62 209 ILE A N 1
ATOM 1662 C CA . ILE A 1 209 ? -0.676 5.862 11.393 1.00 93.62 209 ILE A CA 1
ATOM 1663 C C . ILE A 1 209 ? 0.385 4.777 11.295 1.00 93.62 209 ILE A C 1
ATOM 1665 O O . ILE A 1 209 ? 1.487 5.018 10.807 1.00 93.62 209 ILE A O 1
ATOM 1669 N N . TYR A 1 210 ? 0.047 3.580 11.741 1.00 95.25 210 TYR A N 1
ATOM 1670 C CA . TYR A 1 210 ? 0.874 2.401 11.571 1.00 95.25 210 TYR A CA 1
ATOM 1671 C C . TYR A 1 210 ? 0.052 1.268 10.984 1.00 95.25 210 TYR A C 1
ATOM 1673 O O . TYR A 1 210 ? -1.167 1.207 11.148 1.00 95.25 210 TYR A O 1
ATOM 1681 N N . VAL A 1 211 ? 0.734 0.396 10.253 1.00 97.25 211 VAL A N 1
ATOM 1682 C CA . VAL A 1 211 ? 0.133 -0.684 9.482 1.00 97.25 211 VAL A CA 1
ATOM 1683 C C . VAL A 1 211 ? 0.785 -1.989 9.917 1.00 97.25 211 VAL A C 1
ATOM 1685 O O . VAL A 1 211 ? 1.986 -2.171 9.725 1.00 97.25 211 VAL A O 1
ATOM 1688 N N . GLN A 1 212 ? 0.020 -2.906 10.511 1.00 97.12 212 GLN A N 1
ATOM 1689 C CA . GLN A 1 212 ? 0.571 -4.203 10.918 1.00 97.12 212 GLN A CA 1
ATOM 1690 C C . GLN A 1 212 ? 0.861 -5.070 9.693 1.00 97.12 212 GLN A C 1
ATOM 1692 O O . GLN A 1 212 ? 1.975 -5.561 9.550 1.00 97.12 212 GLN A O 1
ATOM 1697 N N . THR A 1 213 ? -0.112 -5.216 8.790 1.00 97.81 213 THR A N 1
ATOM 1698 C CA . THR A 1 213 ? 0.048 -5.952 7.531 1.00 97.81 213 THR A CA 1
ATOM 1699 C C . THR A 1 213 ? -0.411 -5.104 6.351 1.00 97.81 213 THR A C 1
ATOM 1701 O O . THR A 1 213 ? -1.567 -4.683 6.293 1.00 97.81 213 THR A O 1
ATOM 1704 N N . MET A 1 214 ? 0.487 -4.874 5.396 1.00 98.31 214 MET A N 1
ATOM 1705 C CA . MET A 1 214 ? 0.175 -4.263 4.104 1.00 98.31 214 MET A CA 1
ATOM 1706 C C . MET A 1 214 ? 0.236 -5.336 3.018 1.00 98.31 214 MET A C 1
ATOM 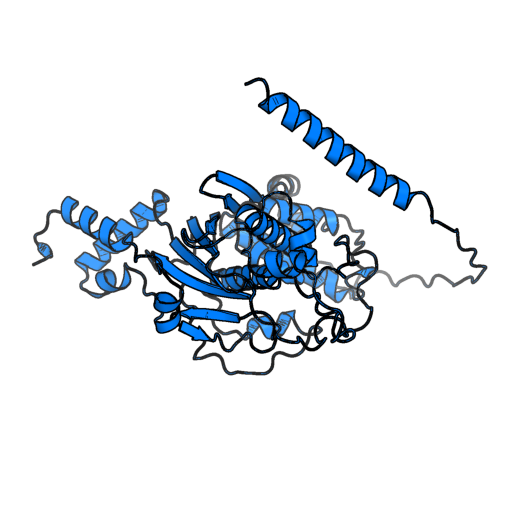1708 O O . MET A 1 214 ? 1.292 -5.913 2.775 1.00 98.31 214 MET A O 1
ATOM 1712 N N . GLU A 1 215 ? -0.885 -5.609 2.367 1.00 98.38 215 GLU A N 1
ATOM 1713 C CA . GLU A 1 215 ? -0.976 -6.535 1.244 1.00 98.38 215 GLU A CA 1
ATOM 1714 C C . GLU A 1 215 ? -1.053 -5.742 -0.054 1.00 98.38 215 GLU A C 1
ATOM 1716 O O . GLU A 1 215 ? -1.977 -4.964 -0.245 1.00 98.38 215 GLU A O 1
ATOM 1721 N N . VAL A 1 216 ? -0.078 -5.917 -0.936 1.00 98.25 216 VAL A N 1
ATOM 1722 C CA . VAL A 1 216 ? 0.045 -5.193 -2.201 1.00 98.25 216 VAL A CA 1
ATOM 1723 C C . VAL A 1 216 ? -0.188 -6.186 -3.330 1.00 98.25 216 VAL A C 1
ATOM 1725 O O . VAL A 1 216 ? 0.715 -6.931 -3.701 1.00 98.25 216 VAL A O 1
ATOM 1728 N N . GLY A 1 217 ? -1.412 -6.255 -3.841 1.00 98.19 217 GLY A N 1
ATOM 1729 C CA . GLY A 1 217 ? -1.764 -7.074 -4.995 1.00 98.19 217 GLY A CA 1
ATOM 1730 C C . GLY A 1 217 ? -1.481 -6.335 -6.294 1.00 98.19 217 GLY A C 1
ATOM 1731 O O . GLY A 1 217 ? -1.908 -5.202 -6.453 1.00 98.19 217 GLY A O 1
ATOM 1732 N N . THR A 1 218 ? -0.790 -6.971 -7.230 1.00 97.94 218 THR A N 1
ATOM 1733 C CA . THR A 1 218 ? -0.544 -6.433 -8.573 1.00 97.94 218 THR A CA 1
ATOM 1734 C C . THR A 1 218 ? -1.413 -7.148 -9.601 1.00 97.94 218 THR A C 1
ATOM 1736 O O . THR A 1 218 ? -1.621 -8.363 -9.524 1.00 97.94 218 THR A O 1
ATOM 1739 N N . SER A 1 219 ? -1.954 -6.383 -10.544 1.00 97.44 219 SER A N 1
ATOM 1740 C CA . SER A 1 219 ? -2.720 -6.888 -11.689 1.00 97.44 219 SER A CA 1
ATOM 1741 C C . SER A 1 219 ? -2.680 -5.876 -12.839 1.00 97.44 219 SER A C 1
ATOM 1743 O O . SER A 1 219 ? -2.068 -4.813 -12.727 1.00 97.44 219 SER A O 1
ATOM 1745 N N . ALA A 1 220 ? -3.301 -6.216 -13.960 1.00 96.12 220 ALA A N 1
ATOM 1746 C CA . ALA A 1 220 ? -3.445 -5.347 -15.119 1.00 96.12 220 ALA A CA 1
ATOM 1747 C C . ALA A 1 220 ? -4.933 -5.135 -15.420 1.00 96.12 220 ALA A C 1
ATOM 1749 O O . ALA A 1 220 ? -5.763 -5.973 -15.063 1.00 96.12 220 ALA A O 1
ATOM 1750 N N . LEU A 1 221 ? -5.282 -4.017 -16.058 1.00 95.06 221 LEU A N 1
ATOM 1751 C CA . LEU A 1 221 ? -6.621 -3.864 -16.624 1.00 95.06 221 LEU A CA 1
ATOM 1752 C C . LEU A 1 221 ? -6.820 -4.864 -17.770 1.00 95.06 221 LEU A C 1
ATOM 1754 O O . LEU A 1 221 ? -5.911 -5.092 -18.558 1.00 95.06 221 LEU A O 1
ATOM 1758 N N . GLU A 1 222 ? -8.019 -5.434 -17.892 1.00 92.56 222 GLU A N 1
ATOM 1759 C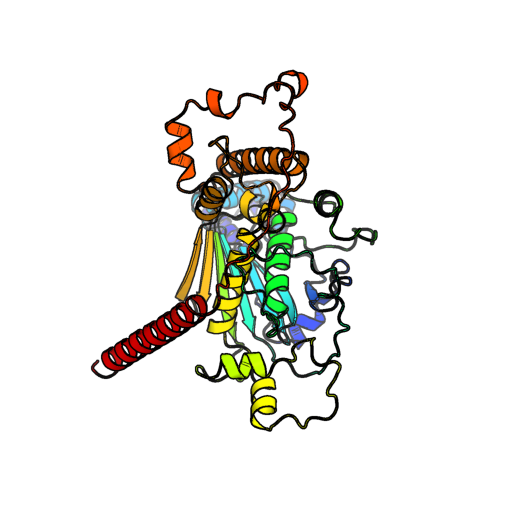 CA . GLU A 1 222 ? -8.320 -6.489 -18.878 1.00 92.56 222 GLU A CA 1
ATOM 1760 C C . GLU A 1 222 ? -8.059 -6.069 -20.336 1.00 92.56 222 GLU A C 1
ATOM 1762 O O . GLU A 1 222 ? -7.841 -6.915 -21.197 1.00 92.56 222 GLU A O 1
ATOM 1767 N N . SER A 1 223 ? -8.075 -4.766 -20.623 1.00 91.38 223 SER A N 1
ATOM 1768 C CA . SER A 1 223 ? -7.925 -4.210 -21.968 1.00 91.38 223 SER A CA 1
ATOM 1769 C C . SER A 1 223 ? -6.482 -3.929 -22.396 1.00 91.38 223 SER A C 1
ATOM 1771 O O . SER A 1 223 ? -6.288 -3.431 -23.503 1.00 91.38 223 SER A O 1
ATOM 1773 N N . ILE A 1 224 ? -5.481 -4.161 -21.540 1.00 94.38 224 ILE A N 1
ATOM 1774 C CA . ILE A 1 224 ? -4.100 -3.750 -21.819 1.00 94.38 224 ILE A CA 1
ATOM 1775 C C . ILE A 1 224 ? -3.255 -4.892 -22.388 1.00 94.38 224 ILE A C 1
ATOM 1777 O O . ILE A 1 224 ? -3.278 -6.016 -21.886 1.00 94.38 224 ILE A O 1
ATOM 1781 N N . GLU A 1 225 ? -2.476 -4.600 -23.431 1.00 96.19 225 GLU A N 1
ATOM 1782 C CA . GLU A 1 225 ? -1.499 -5.548 -23.963 1.00 96.19 225 GLU A CA 1
ATOM 1783 C C . GLU A 1 225 ? -0.235 -5.524 -23.094 1.00 96.19 225 GLU A C 1
ATOM 1785 O O . GLU A 1 225 ? 0.400 -4.484 -22.894 1.00 96.19 225 GLU A O 1
ATOM 1790 N N . LEU A 1 226 ? 0.112 -6.684 -22.542 1.00 96.44 226 LEU A N 1
ATOM 1791 C CA . LEU A 1 226 ? 1.265 -6.852 -21.665 1.00 96.44 226 LEU A CA 1
ATOM 1792 C C . LEU A 1 226 ? 2.500 -7.273 -22.456 1.00 96.44 226 LEU A C 1
ATOM 1794 O O . LEU A 1 226 ? 2.409 -8.016 -23.434 1.00 96.44 226 LEU A O 1
ATOM 1798 N N . ALA A 1 227 ? 3.672 -6.872 -21.970 1.00 95.62 227 ALA A N 1
ATOM 1799 C CA . ALA A 1 227 ? 4.932 -7.361 -22.510 1.00 95.62 227 ALA A CA 1
ATOM 1800 C C . ALA A 1 227 ? 5.038 -8.908 -22.418 1.00 95.62 227 ALA A C 1
ATOM 1802 O O . ALA A 1 227 ? 4.549 -9.516 -21.450 1.00 95.62 227 ALA A O 1
ATOM 1803 N N . PRO A 1 228 ? 5.683 -9.575 -23.397 1.00 96.81 228 PRO A N 1
ATOM 1804 C CA . PRO A 1 228 ? 5.977 -11.003 -23.316 1.00 96.81 228 PRO A CA 1
ATOM 1805 C C . PRO A 1 228 ? 6.787 -11.354 -22.062 1.00 96.81 228 PRO A C 1
ATOM 1807 O O . PRO A 1 228 ? 7.580 -10.561 -21.566 1.00 96.81 228 PRO A O 1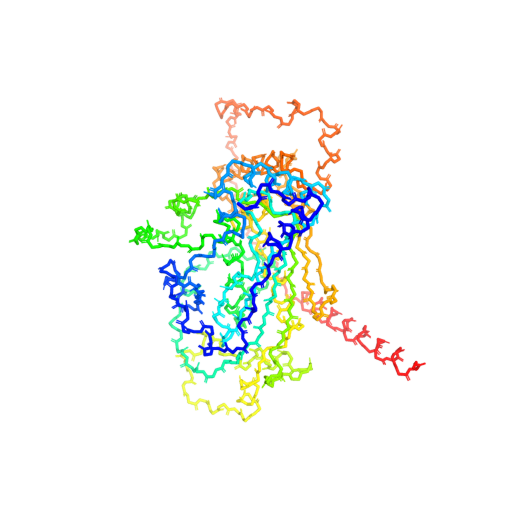
ATOM 1810 N N . GLU A 1 229 ? 6.582 -12.553 -21.515 1.00 96.19 229 GLU A N 1
ATOM 1811 C CA . GLU A 1 229 ? 7.196 -12.959 -20.240 1.00 96.19 229 GLU A CA 1
ATOM 1812 C C . GLU A 1 229 ? 8.735 -12.993 -20.295 1.00 96.19 229 GLU A C 1
ATOM 1814 O O . GLU A 1 229 ? 9.408 -12.736 -19.296 1.00 96.19 229 GLU A O 1
ATOM 1819 N N . ASP A 1 230 ? 9.296 -13.297 -21.462 1.00 96.19 230 ASP A N 1
ATOM 1820 C CA . ASP A 1 230 ? 10.721 -13.505 -21.696 1.00 96.19 230 ASP A CA 1
ATOM 1821 C C . ASP A 1 230 ? 11.470 -12.259 -22.187 1.00 96.19 230 ASP A C 1
ATOM 1823 O O . ASP A 1 230 ? 12.667 -12.346 -22.450 1.00 96.19 230 ASP A O 1
ATOM 1827 N N . THR A 1 231 ? 10.814 -11.097 -22.244 1.00 94.75 231 THR A N 1
ATOM 1828 C CA . THR A 1 231 ? 11.405 -9.853 -22.765 1.00 94.75 231 THR A CA 1
ATOM 1829 C C . THR A 1 231 ? 11.681 -8.812 -21.681 1.00 94.75 231 THR A C 1
ATOM 1831 O O . THR A 1 231 ? 11.701 -7.629 -21.987 1.00 94.75 231 THR A O 1
ATOM 1834 N N . LEU A 1 232 ? 11.868 -9.195 -20.409 1.00 90.25 232 LEU A N 1
ATOM 1835 C CA . LEU A 1 232 ? 12.110 -8.226 -19.321 1.00 90.25 232 LEU A CA 1
ATOM 1836 C C . LEU A 1 232 ? 13.343 -7.345 -19.582 1.00 90.25 232 LEU A C 1
ATOM 1838 O O . LEU A 1 232 ? 13.284 -6.139 -19.369 1.00 90.25 232 LEU A O 1
ATOM 1842 N N . GLU A 1 233 ? 14.454 -7.948 -20.014 1.00 88.00 233 GLU A N 1
ATOM 1843 C CA . GLU A 1 233 ? 15.703 -7.222 -20.284 1.00 88.00 233 GLU A CA 1
ATOM 1844 C C . GLU A 1 233 ? 15.516 -6.253 -21.457 1.00 88.00 233 GLU A C 1
ATOM 1846 O O . GLU A 1 233 ? 15.746 -5.059 -21.290 1.00 88.00 233 GLU A O 1
ATOM 1851 N N . ASP A 1 234 ? 14.981 -6.730 -22.587 1.00 89.88 234 ASP A N 1
ATOM 1852 C CA . ASP A 1 234 ? 14.708 -5.871 -23.746 1.00 89.88 234 ASP A CA 1
ATOM 1853 C C . ASP A 1 234 ? 13.684 -4.773 -23.417 1.00 89.88 234 ASP A C 1
ATOM 1855 O O . ASP A 1 234 ? 13.780 -3.656 -23.910 1.00 89.88 234 ASP A O 1
ATOM 1859 N N . TRP A 1 235 ? 12.679 -5.082 -22.593 1.00 89.75 235 TRP A N 1
ATOM 1860 C CA . TRP A 1 235 ? 11.657 -4.126 -22.176 1.00 89.75 235 TRP A CA 1
ATOM 1861 C C . TRP A 1 235 ? 12.258 -3.019 -21.304 1.00 89.75 235 TRP A C 1
ATOM 1863 O O . TRP A 1 235 ? 11.917 -1.853 -21.481 1.00 89.75 235 TRP A O 1
ATOM 1873 N N . LEU A 1 236 ? 13.192 -3.361 -20.409 1.00 85.50 236 LEU A N 1
ATOM 1874 C CA . LEU A 1 236 ? 13.947 -2.379 -19.628 1.00 85.50 236 LEU A CA 1
ATOM 1875 C C . LEU A 1 236 ? 14.863 -1.531 -20.515 1.00 85.50 236 LEU A C 1
ATOM 1877 O O . LEU A 1 236 ? 14.904 -0.317 -20.345 1.00 85.50 236 LEU A O 1
ATOM 1881 N N . GLU A 1 237 ? 15.566 -2.150 -21.464 1.00 83.56 237 GLU A N 1
ATOM 1882 C CA . GLU A 1 237 ? 16.426 -1.451 -22.430 1.00 83.56 237 GLU A CA 1
ATOM 1883 C C . GLU A 1 237 ? 15.627 -0.541 -23.369 1.00 83.56 237 GLU A C 1
ATOM 1885 O O . GLU A 1 237 ? 16.111 0.510 -23.789 1.00 83.56 237 GLU A O 1
ATOM 1890 N N . ALA A 1 238 ? 14.379 -0.909 -23.664 1.00 85.50 238 ALA A N 1
ATOM 1891 C CA . ALA A 1 238 ? 13.491 -0.099 -24.475 1.00 85.50 238 ALA A CA 1
ATOM 1892 C C . ALA A 1 238 ? 13.044 1.179 -23.757 1.00 85.50 238 ALA A C 1
ATOM 1894 O O . ALA A 1 238 ? 12.697 2.154 -24.427 1.00 85.50 238 ALA A O 1
ATOM 1895 N N . ARG A 1 239 ? 13.050 1.242 -22.421 1.00 82.69 239 ARG A N 1
ATOM 1896 C CA . ARG A 1 239 ? 12.701 2.476 -21.707 1.00 82.69 239 ARG A CA 1
ATOM 1897 C C . ARG A 1 239 ? 13.854 3.476 -21.805 1.00 82.69 239 ARG A C 1
ATOM 1899 O O . ARG A 1 239 ? 15.007 3.091 -21.626 1.00 82.69 239 ARG A O 1
ATOM 1906 N N . PRO A 1 240 ? 13.574 4.755 -22.121 1.00 67.94 240 PRO A N 1
ATOM 1907 C CA . PRO A 1 240 ? 14.626 5.752 -22.208 1.00 67.94 240 PRO A CA 1
ATOM 1908 C C . PRO A 1 240 ? 15.346 5.828 -20.861 1.00 67.94 240 PRO A C 1
ATOM 1910 O O . PRO A 1 240 ? 14.765 6.194 -19.843 1.00 67.94 240 PRO A O 1
ATOM 1913 N N . SER A 1 241 ? 16.619 5.446 -20.867 1.00 62.75 241 SER A N 1
ATOM 1914 C CA . SER A 1 241 ? 17.555 5.870 -19.840 1.00 62.75 241 SER A CA 1
ATOM 1915 C C . SER A 1 241 ? 17.696 7.382 -19.992 1.00 62.75 241 SER A C 1
ATOM 1917 O O . SER A 1 241 ? 18.033 7.848 -21.084 1.00 62.75 241 SER A O 1
ATOM 1919 N N . ASP A 1 242 ? 17.472 8.146 -18.920 1.00 55.38 242 ASP A N 1
ATOM 1920 C CA . ASP A 1 242 ? 17.687 9.607 -18.869 1.00 55.38 242 ASP A CA 1
ATOM 1921 C C . ASP A 1 242 ? 19.100 10.026 -19.348 1.00 55.38 242 ASP A C 1
ATOM 1923 O O . ASP A 1 242 ? 19.384 11.199 -19.564 1.00 55.38 242 ASP A O 1
ATOM 1927 N N . SER A 1 243 ? 20.006 9.066 -19.565 1.00 51.91 243 SER A N 1
ATOM 1928 C CA . SER A 1 243 ? 21.341 9.252 -20.128 1.00 51.91 243 SER A CA 1
ATOM 1929 C C . SER A 1 243 ? 21.391 9.549 -21.641 1.00 51.91 243 SER A C 1
ATOM 1931 O O . SER A 1 243 ? 22.491 9.771 -22.148 1.00 51.91 243 SER A O 1
ATOM 1933 N N . LEU A 1 244 ? 20.276 9.537 -22.384 1.00 49.66 244 LEU A N 1
ATOM 1934 C CA . LEU A 1 244 ? 20.268 9.672 -23.856 1.00 49.66 244 LEU A CA 1
ATOM 1935 C C . LEU A 1 244 ? 19.936 11.076 -24.394 1.00 49.66 244 LEU A C 1
ATOM 1937 O O . LEU A 1 244 ? 19.513 11.210 -25.537 1.00 49.66 244 LEU A O 1
ATOM 1941 N N . LEU A 1 245 ? 20.248 12.134 -23.647 1.00 50.25 245 LEU A N 1
ATOM 1942 C CA . LEU A 1 245 ? 20.269 13.524 -24.140 1.00 50.25 245 LEU A CA 1
ATOM 1943 C C . LEU A 1 245 ? 21.326 13.799 -25.245 1.00 50.25 245 LEU A C 1
ATOM 1945 O O . LEU A 1 245 ? 21.617 14.951 -25.548 1.00 50.25 245 LEU A O 1
ATOM 1949 N N . ALA A 1 246 ? 21.930 12.767 -25.849 1.00 49.59 246 ALA A N 1
ATOM 1950 C CA . ALA A 1 246 ? 23.079 12.910 -26.749 1.00 49.59 246 ALA A CA 1
ATOM 1951 C C . ALA A 1 246 ? 22.980 12.163 -28.095 1.00 49.59 246 ALA A C 1
ATOM 1953 O O . ALA A 1 246 ? 23.934 12.215 -28.869 1.00 49.59 246 ALA A O 1
ATOM 1954 N N . ALA A 1 247 ? 21.879 11.472 -28.409 1.00 54.81 247 ALA A N 1
ATOM 1955 C CA . ALA A 1 247 ? 21.752 10.758 -29.687 1.00 54.81 247 ALA A CA 1
ATOM 1956 C C . ALA A 1 247 ? 20.336 10.865 -30.271 1.00 54.81 247 ALA A C 1
ATOM 1958 O O . ALA A 1 247 ? 19.680 9.853 -30.503 1.00 54.81 247 ALA A O 1
ATOM 1959 N N . ASP A 1 248 ? 19.885 12.097 -30.506 1.00 58.09 248 ASP A N 1
ATOM 1960 C CA . ASP A 1 248 ? 18.543 12.439 -31.012 1.00 58.09 248 ASP A CA 1
ATOM 1961 C C . ASP A 1 248 ? 18.177 11.836 -32.389 1.00 58.09 248 ASP A C 1
ATOM 1963 O O . ASP A 1 248 ? 17.021 11.910 -32.788 1.00 58.09 248 ASP A O 1
ATOM 1967 N N . ASP A 1 249 ? 19.101 11.173 -33.097 1.00 67.75 249 ASP A N 1
ATOM 1968 C CA . ASP A 1 249 ? 18.869 10.717 -34.478 1.00 67.75 249 ASP A CA 1
ATOM 1969 C C . ASP A 1 249 ? 19.043 9.207 -34.712 1.00 67.75 249 ASP A C 1
ATOM 1971 O O . ASP A 1 249 ? 18.934 8.745 -35.851 1.00 67.75 249 ASP A O 1
ATOM 1975 N N . ALA A 1 250 ? 19.332 8.400 -33.683 1.00 72.75 250 ALA A N 1
ATOM 1976 C CA . ALA A 1 250 ? 19.404 6.954 -33.892 1.00 72.75 250 ALA A CA 1
ATOM 1977 C C . ALA A 1 250 ? 17.979 6.402 -34.108 1.00 72.75 250 ALA A C 1
ATOM 1979 O O . ALA A 1 250 ? 17.159 6.495 -33.191 1.00 72.75 250 ALA A O 1
ATOM 1980 N N . PRO A 1 251 ? 17.652 5.825 -35.284 1.00 80.00 251 PRO A N 1
ATOM 1981 C CA . PRO A 1 251 ? 16.335 5.249 -35.507 1.00 80.00 251 PRO A CA 1
ATOM 1982 C C . PRO A 1 251 ? 16.101 4.134 -34.486 1.00 80.00 251 PRO A C 1
ATOM 1984 O O . PRO A 1 251 ? 16.873 3.178 -34.406 1.00 80.00 251 PRO A O 1
ATOM 1987 N N . ILE A 1 252 ? 15.041 4.282 -33.693 1.00 81.88 252 ILE A N 1
ATOM 1988 C CA . ILE A 1 252 ? 14.566 3.238 -32.785 1.00 81.88 252 ILE A CA 1
ATOM 1989 C C . ILE A 1 252 ? 14.119 2.069 -33.660 1.00 81.88 252 ILE A C 1
ATOM 1991 O O . ILE A 1 252 ? 13.304 2.253 -34.563 1.00 81.88 252 ILE A O 1
ATOM 1995 N N . ASP A 1 253 ? 14.662 0.878 -33.423 1.00 88.88 253 ASP A N 1
ATOM 1996 C CA . ASP A 1 253 ? 14.240 -0.299 -34.173 1.00 88.88 253 ASP A CA 1
ATOM 1997 C C . ASP A 1 253 ? 12.783 -0.682 -33.838 1.00 88.88 253 ASP A C 1
ATOM 1999 O O . ASP A 1 253 ? 12.287 -0.438 -32.733 1.00 88.88 253 ASP A O 1
ATOM 2003 N N . ASP A 1 254 ? 12.093 -1.318 -34.790 1.00 91.38 254 ASP A N 1
ATOM 2004 C CA . ASP A 1 254 ? 10.676 -1.687 -34.661 1.00 91.38 254 ASP A CA 1
ATOM 2005 C C . ASP A 1 254 ? 10.383 -2.555 -33.424 1.00 91.38 254 ASP A C 1
ATOM 2007 O O . ASP A 1 254 ? 9.290 -2.490 -32.856 1.00 91.38 254 ASP A O 1
ATOM 2011 N N . ARG A 1 255 ? 11.343 -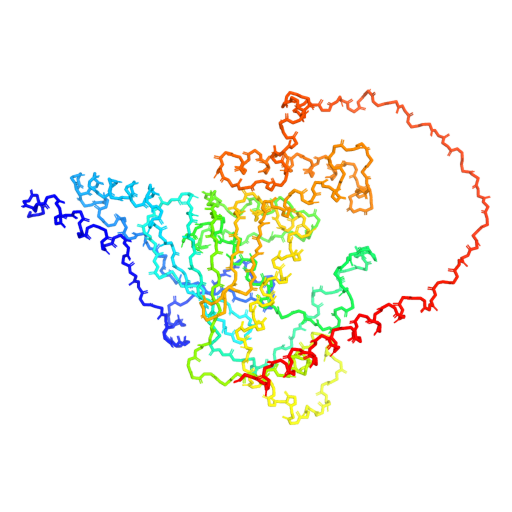3.382 -32.982 1.00 91.31 255 ARG A N 1
ATOM 2012 C CA . ARG A 1 255 ? 11.175 -4.239 -31.800 1.00 91.31 255 ARG A CA 1
ATOM 2013 C C . ARG A 1 255 ? 11.185 -3.395 -30.532 1.00 91.31 255 ARG A C 1
ATOM 2015 O O . ARG A 1 255 ? 10.315 -3.590 -29.684 1.00 91.31 255 ARG A O 1
ATOM 2022 N N . THR A 1 256 ? 12.124 -2.466 -30.413 1.00 88.12 256 THR A N 1
ATOM 2023 C CA . THR A 1 256 ? 12.201 -1.516 -29.302 1.00 88.12 256 THR A CA 1
ATOM 2024 C C . THR A 1 256 ? 10.944 -0.653 -29.245 1.00 88.12 256 THR A C 1
ATOM 2026 O O . THR A 1 256 ? 10.349 -0.517 -28.176 1.00 88.12 256 THR A O 1
ATOM 2029 N N . GLN A 1 257 ? 10.476 -0.139 -30.388 1.00 88.62 257 GLN A N 1
ATOM 2030 C CA . GLN A 1 257 ? 9.232 0.630 -30.444 1.00 88.62 257 GLN A CA 1
ATOM 2031 C C . GLN A 1 257 ? 8.027 -0.212 -30.006 1.00 88.62 257 GLN A C 1
ATOM 2033 O O . GLN A 1 257 ? 7.257 0.217 -29.153 1.00 88.62 257 GLN A O 1
ATOM 2038 N N . ARG A 1 258 ? 7.908 -1.452 -30.494 1.00 91.69 258 ARG A N 1
ATOM 2039 C CA . ARG A 1 258 ? 6.827 -2.352 -30.081 1.00 91.69 258 ARG A CA 1
ATOM 2040 C C . ARG A 1 258 ? 6.849 -2.634 -28.583 1.00 91.69 258 ARG A C 1
ATOM 2042 O O . ARG A 1 258 ? 5.803 -2.603 -27.953 1.00 91.69 258 ARG A O 1
ATOM 2049 N N . LEU A 1 259 ? 8.017 -2.910 -28.001 1.00 91.06 259 LEU A N 1
ATOM 2050 C CA . LEU A 1 259 ? 8.139 -3.118 -26.555 1.00 91.06 259 LEU A CA 1
ATOM 2051 C C . LEU A 1 259 ? 7.746 -1.868 -25.769 1.00 91.06 259 LEU A C 1
ATOM 2053 O O . LEU A 1 259 ? 7.259 -1.997 -24.644 1.00 91.06 259 LEU A O 1
ATOM 2057 N N . ARG A 1 260 ? 7.909 -0.675 -26.358 1.00 88.31 260 ARG A N 1
ATOM 2058 C CA . ARG A 1 260 ? 7.502 0.555 -25.691 1.00 88.31 260 ARG A CA 1
ATOM 2059 C C . ARG A 1 260 ? 6.001 0.669 -25.519 1.00 88.31 260 ARG A C 1
ATOM 2061 O O . ARG A 1 260 ? 5.558 1.068 -24.442 1.00 88.31 260 ARG A O 1
ATOM 2068 N N . ASP A 1 261 ? 5.274 0.243 -26.540 1.00 91.06 261 ASP A N 1
ATOM 2069 C CA . ASP A 1 261 ? 3.816 0.267 -26.598 1.00 91.06 261 ASP A CA 1
ATOM 2070 C C . ASP A 1 261 ? 3.166 -0.838 -25.746 1.00 91.06 261 ASP A C 1
ATOM 2072 O O . ASP A 1 261 ? 1.945 -0.871 -25.595 1.00 91.06 261 ASP A O 1
ATOM 2076 N N . LEU A 1 262 ? 3.965 -1.725 -25.143 1.00 94.19 262 LEU A N 1
ATOM 2077 C CA . LEU A 1 262 ? 3.494 -2.771 -24.242 1.00 94.19 262 LEU A CA 1
ATOM 2078 C C . LEU A 1 262 ? 3.632 -2.350 -22.783 1.00 94.19 262 LEU A C 1
ATOM 2080 O O . LEU A 1 262 ? 4.640 -1.778 -22.354 1.00 94.19 262 LEU A O 1
ATOM 2084 N N . ALA A 1 263 ? 2.612 -2.676 -21.999 1.00 93.81 263 ALA A N 1
ATOM 2085 C CA . ALA A 1 263 ? 2.588 -2.353 -20.587 1.00 93.81 263 ALA A CA 1
ATOM 2086 C C . ALA A 1 263 ? 3.430 -3.324 -19.759 1.00 93.81 263 ALA A C 1
ATOM 2088 O O . ALA A 1 263 ? 3.609 -4.499 -20.105 1.00 93.81 263 ALA A O 1
ATOM 2089 N N . ILE A 1 264 ? 3.919 -2.823 -18.624 1.00 94.12 264 ILE A N 1
ATOM 2090 C CA . ILE A 1 264 ? 4.629 -3.646 -17.654 1.00 94.12 264 ILE A CA 1
ATOM 2091 C C . ILE A 1 264 ? 3.746 -4.800 -17.167 1.00 94.12 264 ILE A C 1
ATOM 2093 O O . ILE A 1 264 ? 2.580 -4.626 -16.809 1.00 94.12 264 ILE A O 1
ATOM 2097 N N . ARG A 1 265 ? 4.331 -5.995 -17.099 1.00 95.81 265 ARG A N 1
ATOM 2098 C CA . ARG A 1 265 ? 3.671 -7.159 -16.512 1.00 95.81 265 ARG A CA 1
ATOM 2099 C C . ARG A 1 265 ? 3.470 -7.003 -14.994 1.00 95.81 265 ARG A C 1
ATOM 2101 O O . ARG A 1 265 ? 4.403 -6.559 -14.314 1.00 95.81 265 ARG A O 1
ATOM 2108 N N . PRO A 1 266 ? 2.337 -7.447 -14.416 1.00 96.81 266 PRO A N 1
ATOM 2109 C CA . PRO A 1 266 ? 2.123 -7.437 -12.965 1.00 96.81 266 PRO A CA 1
ATOM 2110 C C . PRO A 1 266 ? 3.224 -8.153 -12.168 1.00 96.81 266 PRO A C 1
ATOM 2112 O O . PRO A 1 266 ? 3.655 -7.666 -11.125 1.00 96.81 266 PRO A O 1
ATOM 2115 N N . GLU A 1 267 ? 3.753 -9.265 -12.685 1.00 97.31 267 GLU A N 1
ATOM 2116 C CA . GLU A 1 267 ? 4.850 -10.020 -12.073 1.00 97.31 267 GLU A CA 1
ATOM 2117 C C . GLU A 1 267 ? 6.128 -9.179 -11.957 1.00 97.31 267 GLU A C 1
ATOM 2119 O O . GLU A 1 267 ? 6.854 -9.265 -10.963 1.00 97.31 267 GLU A O 1
ATOM 2124 N N . TRP A 1 268 ? 6.427 -8.377 -12.982 1.00 95.25 268 TRP A N 1
ATOM 2125 C CA . TRP A 1 268 ? 7.601 -7.508 -13.003 1.00 95.25 268 TRP A CA 1
ATOM 2126 C C . TRP A 1 268 ? 7.398 -6.322 -12.070 1.00 95.25 268 TRP A C 1
ATOM 2128 O O . TRP A 1 268 ? 8.280 -6.023 -11.269 1.00 95.25 268 TRP A O 1
ATOM 2138 N N . LEU A 1 269 ? 6.205 -5.722 -12.090 1.00 94.44 269 LEU A N 1
ATOM 2139 C CA . LEU A 1 269 ? 5.832 -4.654 -11.171 1.00 94.44 269 LEU A CA 1
ATOM 2140 C C . LEU A 1 269 ? 5.957 -5.092 -9.705 1.00 94.44 269 LEU A C 1
ATOM 2142 O O . LEU A 1 269 ? 6.566 -4.388 -8.902 1.00 94.44 269 LEU A O 1
ATOM 2146 N N . ALA A 1 270 ? 5.452 -6.276 -9.355 1.00 96.12 270 ALA A N 1
ATOM 2147 C CA . ALA A 1 270 ? 5.586 -6.836 -8.012 1.00 96.12 270 ALA A CA 1
ATOM 2148 C C . ALA A 1 270 ? 7.054 -6.990 -7.589 1.00 96.12 270 ALA A C 1
ATOM 2150 O O . ALA A 1 270 ? 7.414 -6.653 -6.458 1.00 96.12 270 ALA A O 1
ATOM 2151 N N . ARG A 1 271 ? 7.917 -7.472 -8.495 1.00 93.75 271 ARG A N 1
ATOM 2152 C CA . ARG A 1 271 ? 9.362 -7.586 -8.241 1.00 93.75 271 ARG A CA 1
ATOM 2153 C C . ARG A 1 271 ? 10.009 -6.221 -8.040 1.00 93.75 271 ARG A C 1
ATOM 2155 O O . ARG A 1 271 ? 10.794 -6.078 -7.109 1.00 93.75 271 ARG A O 1
ATOM 2162 N N . PHE A 1 272 ? 9.661 -5.231 -8.857 1.00 91.69 272 PHE A N 1
ATOM 2163 C CA . PHE A 1 272 ? 10.177 -3.871 -8.724 1.00 91.69 272 PHE A CA 1
ATOM 2164 C C . PHE A 1 272 ? 9.750 -3.220 -7.411 1.00 91.69 272 PHE A C 1
ATOM 2166 O O . PHE A 1 272 ? 10.608 -2.723 -6.691 1.00 91.69 272 PHE A O 1
ATOM 2173 N N . ILE A 1 273 ? 8.475 -3.317 -7.027 1.00 93.62 273 ILE A N 1
ATOM 2174 C CA . ILE A 1 273 ? 7.998 -2.836 -5.720 1.00 93.62 273 ILE A CA 1
ATOM 2175 C C . ILE A 1 273 ? 8.779 -3.507 -4.581 1.00 93.62 273 ILE A C 1
ATOM 2177 O O . ILE A 1 273 ? 9.237 -2.838 -3.657 1.00 93.62 273 ILE A O 1
ATOM 2181 N N . ALA A 1 274 ? 8.979 -4.826 -4.651 1.00 94.50 274 ALA A N 1
ATOM 2182 C CA . ALA A 1 274 ? 9.723 -5.557 -3.630 1.00 94.50 274 ALA A CA 1
ATOM 2183 C C . ALA A 1 274 ? 11.190 -5.123 -3.536 1.00 94.50 274 ALA A C 1
ATOM 2185 O O . ALA A 1 274 ? 11.710 -4.938 -2.436 1.00 94.50 274 ALA A O 1
ATOM 2186 N N . MET A 1 275 ? 11.854 -4.983 -4.685 1.00 89.81 275 MET A N 1
ATOM 2187 C CA . MET A 1 275 ? 13.242 -4.536 -4.769 1.00 89.81 275 MET A CA 1
ATOM 2188 C C . MET A 1 275 ? 13.402 -3.111 -4.250 1.00 89.81 275 MET A C 1
ATOM 2190 O O . MET A 1 275 ? 14.376 -2.847 -3.550 1.00 89.81 275 MET A O 1
ATOM 2194 N N . ASP A 1 276 ? 12.456 -2.224 -4.562 1.00 88.50 276 ASP A N 1
ATOM 2195 C CA . ASP A 1 276 ? 12.472 -0.837 -4.107 1.00 88.50 276 ASP A CA 1
ATOM 2196 C C . ASP A 1 276 ? 12.373 -0.778 -2.589 1.00 88.50 276 ASP A C 1
ATOM 2198 O O . ASP A 1 276 ? 13.293 -0.303 -1.932 1.00 88.50 276 ASP A O 1
ATOM 2202 N N . VAL A 1 277 ? 11.332 -1.394 -2.020 1.00 92.12 277 VAL A N 1
ATOM 2203 C CA . VAL A 1 277 ? 11.120 -1.419 -0.570 1.00 92.12 277 VAL A CA 1
ATOM 2204 C C . VAL A 1 277 ? 12.311 -2.059 0.147 1.00 92.12 277 VAL A C 1
ATOM 2206 O O . VAL A 1 277 ? 12.786 -1.518 1.143 1.00 92.12 277 VAL A O 1
ATOM 2209 N N . ASP A 1 278 ? 12.846 -3.178 -0.352 1.00 91.00 278 ASP A N 1
ATOM 2210 C CA . ASP A 1 278 ? 14.029 -3.816 0.240 1.00 91.00 278 ASP A CA 1
ATOM 2211 C C . ASP A 1 278 ? 15.283 -2.930 0.147 1.00 91.00 278 ASP A C 1
ATOM 2213 O O . ASP A 1 278 ? 16.077 -2.878 1.087 1.00 91.00 278 ASP A O 1
ATOM 2217 N N . SER A 1 279 ? 15.462 -2.211 -0.965 1.00 86.19 279 SER A N 1
ATOM 2218 C CA . SER A 1 279 ? 16.544 -1.240 -1.153 1.00 86.19 279 SER A CA 1
ATOM 2219 C C . SER A 1 279 ? 16.405 -0.057 -0.195 1.00 86.19 279 SER A C 1
ATOM 2221 O O . SER A 1 279 ? 17.350 0.260 0.524 1.00 86.19 279 SER A O 1
ATOM 2223 N N . THR A 1 280 ? 15.213 0.536 -0.094 1.00 87.25 280 THR A N 1
ATOM 2224 C CA . THR A 1 280 ? 14.924 1.635 0.831 1.00 87.25 280 THR A CA 1
ATOM 2225 C C . THR A 1 280 ? 15.144 1.221 2.279 1.00 87.25 280 THR A C 1
ATOM 2227 O O . THR A 1 280 ? 15.698 1.984 3.062 1.00 87.25 280 THR A O 1
ATOM 2230 N N . LEU A 1 281 ? 14.770 -0.003 2.655 1.00 89.94 281 LEU A N 1
ATOM 2231 C CA . LEU A 1 281 ? 15.006 -0.511 4.003 1.00 89.94 281 LEU A CA 1
ATOM 2232 C C . LEU A 1 281 ? 16.507 -0.698 4.298 1.00 89.94 281 LEU A C 1
ATOM 2234 O O . LEU A 1 281 ? 16.914 -0.598 5.454 1.00 89.94 281 LEU A O 1
ATOM 2238 N N . LYS A 1 282 ? 17.378 -0.904 3.304 1.00 86.19 282 LYS A N 1
ATOM 2239 C CA . LYS A 1 282 ? 18.836 -0.969 3.545 1.00 86.19 282 LYS A CA 1
ATOM 2240 C C . LYS A 1 282 ? 19.442 0.371 3.949 1.00 86.19 282 LYS A C 1
ATOM 2242 O O . LYS A 1 282 ? 20.534 0.355 4.523 1.00 86.19 282 LYS A O 1
ATOM 2247 N N . ASP A 1 283 ? 18.762 1.477 3.657 1.00 82.62 283 ASP A N 1
ATOM 2248 C CA . ASP A 1 283 ? 19.145 2.822 4.066 1.00 82.62 283 ASP A CA 1
ATOM 2249 C C . ASP A 1 283 ? 18.197 3.340 5.161 1.00 82.62 283 ASP A C 1
ATOM 2251 O O . ASP A 1 283 ? 17.061 3.724 4.879 1.00 82.62 283 ASP A O 1
ATOM 2255 N N . PRO A 1 284 ? 18.643 3.409 6.423 1.00 79.94 284 PRO A N 1
ATOM 2256 C CA . PRO A 1 284 ? 17.789 3.867 7.507 1.00 79.94 284 PRO A CA 1
ATOM 2257 C C . PRO A 1 284 ? 17.302 5.311 7.374 1.00 79.94 284 PRO A C 1
ATOM 2259 O O . PRO A 1 284 ? 16.256 5.630 7.936 1.00 79.94 284 PRO A O 1
ATOM 2262 N N . ALA A 1 285 ? 18.020 6.187 6.661 1.00 78.69 285 ALA A N 1
ATOM 2263 C CA . ALA A 1 285 ? 17.583 7.570 6.477 1.00 78.69 285 ALA A CA 1
ATOM 2264 C C . ALA A 1 285 ? 16.264 7.614 5.694 1.00 78.69 285 ALA A C 1
ATOM 2266 O O . ALA A 1 285 ? 15.307 8.274 6.110 1.00 78.69 285 ALA A O 1
ATOM 2267 N N . HIS A 1 286 ? 16.189 6.823 4.624 1.00 80.56 286 HIS A N 1
ATOM 2268 C CA . HIS A 1 286 ? 14.991 6.670 3.813 1.00 80.56 286 HIS A CA 1
ATOM 2269 C C . HIS A 1 286 ? 13.986 5.731 4.506 1.00 80.56 286 HIS A C 1
ATOM 2271 O O . HIS A 1 286 ? 12.875 6.133 4.831 1.00 80.56 286 HIS A O 1
ATOM 2277 N N . GLY A 1 287 ? 14.379 4.514 4.877 1.00 86.81 287 GLY A N 1
ATOM 2278 C CA . GLY A 1 287 ? 13.480 3.512 5.461 1.00 86.81 287 GLY A CA 1
ATOM 2279 C C . GLY A 1 287 ? 12.932 3.816 6.864 1.00 86.81 287 GLY A C 1
ATOM 2280 O O . GLY A 1 287 ? 12.111 3.041 7.357 1.00 86.81 287 GLY A O 1
ATOM 2281 N N . SER A 1 288 ? 13.357 4.901 7.524 1.00 90.00 288 SER A N 1
ATOM 2282 C CA . SER A 1 288 ? 13.058 5.187 8.939 1.00 90.00 288 SER A CA 1
ATOM 2283 C C . SER A 1 288 ? 11.578 5.059 9.308 1.00 90.00 288 SER A C 1
ATOM 2285 O O . SER A 1 288 ? 11.231 4.391 10.281 1.00 90.00 288 SER A O 1
ATOM 2287 N N . LEU A 1 289 ? 10.688 5.651 8.509 1.00 91.44 289 LEU A N 1
ATOM 2288 C CA . LEU A 1 289 ? 9.254 5.619 8.786 1.00 91.44 289 LEU A CA 1
ATOM 2289 C C . LEU A 1 289 ? 8.664 4.209 8.642 1.00 91.44 289 LEU A C 1
ATOM 2291 O O . LEU A 1 289 ? 7.836 3.803 9.461 1.00 91.44 289 LEU A O 1
ATOM 2295 N N . LEU A 1 290 ? 9.094 3.458 7.624 1.00 94.69 290 LEU A N 1
ATOM 2296 C CA . LEU A 1 290 ? 8.663 2.073 7.432 1.00 94.69 290 LEU A CA 1
ATOM 2297 C C . LEU A 1 290 ? 9.108 1.220 8.624 1.00 94.69 290 LEU A C 1
ATOM 2299 O O . LEU A 1 290 ? 8.302 0.478 9.181 1.00 94.69 290 LEU A O 1
ATOM 2303 N N . TYR A 1 291 ? 10.344 1.400 9.091 1.00 94.88 291 TYR A N 1
ATOM 2304 C CA . TYR A 1 291 ? 10.842 0.732 10.291 1.00 94.88 291 TYR A CA 1
ATOM 2305 C C . TYR A 1 291 ? 10.068 1.074 11.556 1.00 94.88 291 TYR A C 1
ATOM 2307 O O . TYR A 1 291 ? 9.885 0.213 12.409 1.00 94.88 291 TYR A O 1
ATOM 2315 N N . GLU A 1 292 ? 9.590 2.300 11.705 1.00 94.44 292 GLU A N 1
ATOM 2316 C CA . GLU A 1 292 ? 8.826 2.681 12.890 1.00 94.44 292 GLU A CA 1
ATOM 2317 C C . GLU A 1 292 ? 7.400 2.115 12.878 1.00 94.44 292 GLU A C 1
ATOM 2319 O O . GLU A 1 292 ? 6.848 1.844 13.944 1.00 94.44 292 GLU A O 1
ATOM 2324 N N . ARG A 1 293 ? 6.783 1.964 11.696 1.00 96.06 293 ARG A N 1
ATOM 2325 C CA . ARG A 1 293 ? 5.312 1.890 11.596 1.00 96.06 293 ARG A CA 1
ATOM 2326 C C . ARG A 1 293 ? 4.741 0.814 10.691 1.00 96.06 293 ARG A C 1
ATOM 2328 O O . ARG A 1 293 ? 3.524 0.655 10.663 1.00 96.06 293 ARG A O 1
ATOM 2335 N N . LEU A 1 294 ? 5.570 0.089 9.954 1.00 97.56 294 LEU A N 1
ATOM 2336 C CA . LEU A 1 294 ? 5.130 -1.032 9.135 1.00 97.56 294 LEU A CA 1
ATOM 2337 C C . LEU A 1 294 ? 5.567 -2.349 9.786 1.00 97.56 294 LEU A C 1
ATOM 2339 O O . LEU A 1 294 ? 6.729 -2.510 10.159 1.00 97.56 294 LEU A O 1
ATOM 2343 N N . GLY A 1 295 ? 4.637 -3.289 9.949 1.00 97.69 295 GLY A N 1
ATOM 2344 C CA . GLY A 1 295 ? 4.924 -4.636 10.446 1.00 97.69 295 GLY A CA 1
ATOM 2345 C C . GLY A 1 295 ? 5.452 -5.542 9.335 1.00 97.69 295 GLY A C 1
ATOM 2346 O O . GLY A 1 295 ? 6.656 -5.762 9.216 1.00 97.69 295 GLY A O 1
ATOM 2347 N N . THR A 1 296 ? 4.546 -6.042 8.503 1.00 98.00 296 THR A N 1
ATOM 2348 C CA . THR A 1 296 ? 4.842 -6.935 7.381 1.00 98.00 296 THR A CA 1
ATOM 2349 C C . THR A 1 296 ? 4.234 -6.381 6.098 1.00 98.00 296 THR A C 1
ATOM 2351 O O . THR A 1 296 ? 3.100 -5.901 6.090 1.00 98.00 296 THR A O 1
ATOM 2354 N N . MET A 1 297 ? 4.970 -6.485 4.995 1.00 98.38 297 MET A N 1
ATOM 2355 C CA . MET A 1 297 ? 4.452 -6.240 3.652 1.00 98.38 297 MET A CA 1
ATOM 2356 C C . MET A 1 297 ? 4.391 -7.558 2.879 1.00 98.38 297 MET A C 1
ATOM 2358 O O . MET A 1 297 ? 5.381 -8.284 2.801 1.00 98.38 297 MET A O 1
ATOM 2362 N N . ARG A 1 298 ? 3.234 -7.881 2.306 1.00 98.38 298 ARG A N 1
ATOM 2363 C CA . ARG A 1 298 ? 3.013 -9.059 1.459 1.00 98.38 298 ARG A CA 1
ATOM 2364 C C . ARG A 1 298 ? 2.716 -8.564 0.058 1.00 98.38 298 ARG 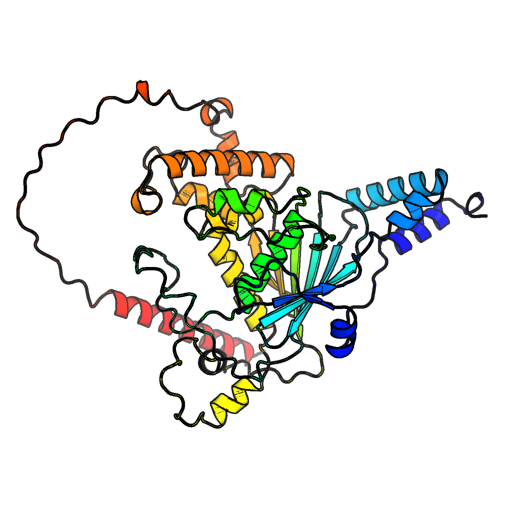A C 1
ATOM 2366 O O . ARG A 1 298 ? 1.769 -7.813 -0.124 1.00 98.38 298 ARG A O 1
ATOM 2373 N N . ILE A 1 299 ? 3.508 -8.969 -0.922 1.00 98.31 299 ILE A N 1
ATOM 2374 C CA . ILE A 1 299 ? 3.312 -8.567 -2.314 1.00 98.31 299 ILE A CA 1
ATOM 2375 C C . ILE A 1 299 ? 2.749 -9.769 -3.060 1.00 98.31 299 ILE A C 1
ATOM 2377 O O . ILE A 1 299 ? 3.327 -10.860 -3.030 1.00 98.31 299 ILE A O 1
ATOM 2381 N N . LEU A 1 300 ? 1.598 -9.573 -3.694 1.00 98.56 300 LEU A N 1
ATOM 2382 C CA . LEU A 1 300 ? 0.840 -10.598 -4.389 1.00 98.56 300 LEU A CA 1
ATOM 2383 C C . LEU A 1 300 ? 0.771 -10.286 -5.885 1.00 98.56 300 LEU A C 1
ATOM 2385 O O . LEU A 1 300 ? 0.736 -9.126 -6.293 1.00 98.56 300 LEU A O 1
ATOM 2389 N N . VAL A 1 301 ? 0.705 -11.329 -6.701 1.00 98.25 301 VAL A N 1
ATOM 2390 C CA . VAL A 1 301 ? 0.384 -11.241 -8.127 1.00 98.25 301 VAL A CA 1
ATOM 2391 C C . VAL A 1 301 ? -0.858 -12.084 -8.344 1.00 98.25 301 VAL A C 1
ATOM 2393 O O . VAL A 1 301 ? -0.848 -13.268 -8.005 1.00 98.25 301 VAL A O 1
ATOM 2396 N N . GLU A 1 302 ? -1.942 -11.468 -8.817 1.00 95.62 302 GLU A N 1
ATOM 2397 C CA . GLU A 1 302 ? -3.219 -12.167 -9.053 1.00 95.62 302 GLU A CA 1
ATOM 2398 C C . GLU A 1 302 ? -3.695 -12.975 -7.824 1.00 95.62 302 GLU A C 1
ATOM 2400 O O . GLU A 1 302 ? -4.114 -14.130 -7.905 1.00 95.62 302 GLU A O 1
ATOM 2405 N N . GLY A 1 303 ? -3.550 -12.382 -6.633 1.00 96.75 303 GLY A N 1
ATOM 2406 C CA . GLY A 1 303 ? -3.921 -13.000 -5.354 1.00 96.75 303 GLY A CA 1
ATOM 2407 C C . GLY A 1 303 ? -2.949 -14.065 -4.825 1.00 96.75 303 GLY A C 1
ATOM 2408 O O . GLY A 1 303 ? -3.131 -14.549 -3.709 1.00 96.75 303 GLY A O 1
ATOM 2409 N N . ARG A 1 304 ? -1.888 -14.419 -5.562 1.00 98.00 304 ARG A N 1
ATOM 2410 C CA . ARG A 1 304 ? -0.853 -15.363 -5.111 1.00 98.00 304 ARG A CA 1
ATOM 2411 C C . ARG A 1 304 ? 0.316 -14.623 -4.479 1.00 98.00 304 ARG A C 1
ATOM 2413 O O . ARG A 1 304 ? 0.815 -13.656 -5.044 1.00 98.00 304 ARG A O 1
ATOM 2420 N N . LEU A 1 305 ? 0.787 -15.090 -3.323 1.00 98.25 305 LEU A N 1
ATOM 2421 C CA . LEU A 1 305 ? 1.941 -14.497 -2.642 1.00 98.25 305 LEU A CA 1
ATOM 2422 C C . LEU A 1 305 ? 3.206 -14.639 -3.507 1.00 98.25 305 LEU A C 1
ATOM 2424 O O . LEU A 1 305 ? 3.662 -15.752 -3.754 1.00 98.25 305 LEU A O 1
ATOM 2428 N N . CYS A 1 306 ? 3.775 -13.513 -3.936 1.00 97.19 306 CYS A N 1
ATOM 2429 C CA . CYS A 1 306 ? 5.033 -13.460 -4.680 1.00 97.19 306 CYS A CA 1
ATOM 2430 C C . CYS A 1 306 ? 6.225 -13.315 -3.730 1.00 97.19 306 CYS A C 1
ATOM 2432 O O . CYS A 1 306 ? 7.228 -14.010 -3.868 1.00 97.19 306 CYS A O 1
ATOM 2434 N N . THR A 1 307 ? 6.129 -12.397 -2.767 1.00 97.75 307 THR A N 1
ATOM 2435 C CA . THR A 1 307 ? 7.177 -12.167 -1.769 1.00 97.75 307 THR A CA 1
ATOM 2436 C C . THR A 1 307 ? 6.602 -11.555 -0.497 1.00 97.75 307 THR A C 1
ATOM 2438 O O . THR A 1 307 ? 5.517 -10.971 -0.498 1.00 97.75 307 THR A O 1
ATOM 2441 N N . GLN A 1 308 ? 7.334 -11.704 0.601 1.00 98.00 308 GLN A N 1
ATOM 2442 C CA . GLN A 1 308 ? 6.995 -11.142 1.897 1.00 98.00 308 GLN A CA 1
ATOM 2443 C C . GLN A 1 308 ? 8.223 -10.455 2.488 1.00 98.00 308 GLN A C 1
ATOM 2445 O O . GLN A 1 308 ? 9.307 -11.034 2.537 1.00 98.00 308 GLN A O 1
ATOM 2450 N N . ILE A 1 309 ? 8.028 -9.231 2.969 1.00 97.62 309 ILE A N 1
ATOM 2451 C CA . ILE A 1 309 ? 9.039 -8.430 3.649 1.00 97.62 309 ILE A CA 1
ATOM 2452 C C . ILE A 1 309 ? 8.591 -8.273 5.100 1.00 97.62 309 ILE A C 1
ATOM 2454 O O . ILE A 1 309 ? 7.616 -7.579 5.394 1.00 97.62 309 ILE A O 1
ATOM 2458 N N . ASP A 1 310 ? 9.299 -8.935 6.012 1.00 97.62 310 ASP A N 1
ATOM 2459 C CA . ASP A 1 310 ? 9.162 -8.695 7.446 1.00 97.62 310 ASP A CA 1
ATOM 2460 C C . ASP A 1 310 ? 10.050 -7.507 7.833 1.00 97.62 310 ASP A C 1
ATOM 2462 O O . ASP A 1 310 ? 11.281 -7.603 7.858 1.00 97.62 310 ASP A O 1
ATOM 2466 N N . VAL A 1 311 ? 9.425 -6.360 8.100 1.00 96.94 311 VAL A N 1
ATOM 2467 C CA . VAL A 1 311 ? 10.151 -5.131 8.435 1.00 96.94 311 VAL A CA 1
ATOM 2468 C C . VAL A 1 311 ? 10.807 -5.244 9.812 1.00 96.94 311 VAL A C 1
ATOM 2470 O O . VAL A 1 311 ? 11.844 -4.627 10.036 1.00 96.94 311 VAL A O 1
ATOM 2473 N N . GLY A 1 312 ? 10.255 -6.055 10.719 1.00 96.25 312 GLY A N 1
ATOM 2474 C CA . GLY A 1 312 ? 10.851 -6.332 12.025 1.00 96.25 312 GLY A CA 1
ATOM 2475 C C . GLY A 1 312 ? 12.162 -7.095 11.902 1.00 96.25 312 GLY A C 1
ATOM 2476 O O . GLY A 1 312 ? 13.155 -6.731 12.525 1.00 96.25 312 GLY A O 1
ATOM 2477 N N . GLU A 1 313 ? 12.195 -8.099 11.033 1.00 96.06 313 GLU A N 1
ATOM 2478 C CA . GLU A 1 313 ? 13.418 -8.852 10.758 1.00 96.06 313 GLU A CA 1
ATOM 2479 C C . GLU A 1 313 ? 14.470 -7.990 10.041 1.00 96.06 313 GLU A C 1
ATOM 2481 O O . GLU A 1 313 ? 15.643 -7.987 10.421 1.00 96.06 313 GLU A O 1
ATOM 2486 N N . ARG A 1 314 ? 14.059 -7.155 9.074 1.00 95.25 314 ARG A N 1
ATOM 2487 C CA . ARG A 1 314 ? 14.960 -6.153 8.471 1.00 95.25 314 ARG A CA 1
ATOM 2488 C C . ARG A 1 314 ? 15.491 -5.159 9.509 1.00 95.25 314 ARG A C 1
ATOM 2490 O O . ARG A 1 314 ? 16.672 -4.815 9.480 1.00 95.25 314 ARG A O 1
ATOM 2497 N N . PHE A 1 315 ? 14.656 -4.747 10.462 1.00 93.75 315 PHE A N 1
ATOM 2498 C CA . PHE A 1 315 ? 15.035 -3.835 11.542 1.00 93.75 315 PHE A CA 1
ATOM 2499 C C . PHE A 1 315 ? 16.083 -4.452 12.478 1.00 93.75 315 PHE A C 1
ATOM 2501 O O . PHE A 1 315 ? 17.028 -3.770 12.887 1.00 93.75 315 PHE A O 1
ATOM 2508 N N . ALA A 1 316 ? 15.957 -5.748 12.780 1.00 92.00 316 ALA A N 1
ATOM 2509 C CA . ALA A 1 316 ? 16.956 -6.497 13.537 1.00 92.00 316 ALA A CA 1
ATOM 2510 C C . ALA A 1 316 ? 18.291 -6.588 12.775 1.00 92.00 316 ALA A C 1
ATOM 2512 O O . ALA A 1 316 ? 19.345 -6.295 13.342 1.00 92.00 316 ALA A O 1
ATOM 2513 N N . GLN A 1 317 ? 18.252 -6.878 11.469 1.00 91.44 317 GLN A N 1
ATOM 2514 C CA . GLN A 1 317 ? 19.446 -6.953 10.613 1.00 91.44 317 GLN A CA 1
ATOM 2515 C C . GLN A 1 317 ? 20.207 -5.623 10.526 1.00 91.44 317 GLN A C 1
ATOM 2517 O O . GLN A 1 317 ? 21.441 -5.615 10.491 1.00 91.44 317 GLN A O 1
ATOM 2522 N N . LEU A 1 318 ? 19.508 -4.480 10.543 1.00 87.25 318 LEU A N 1
ATOM 2523 C CA . LEU A 1 318 ? 20.167 -3.171 10.595 1.00 87.25 318 LEU A CA 1
ATOM 2524 C C . LEU A 1 318 ? 21.059 -3.020 11.829 1.00 87.25 318 LEU A C 1
ATOM 2526 O O . LEU A 1 318 ? 22.155 -2.465 11.742 1.00 87.25 318 LEU A O 1
ATOM 2530 N N . ARG A 1 319 ? 20.610 -3.516 12.984 1.00 85.88 319 ARG A N 1
ATOM 2531 C CA . ARG A 1 319 ? 21.384 -3.456 14.226 1.00 85.88 319 ARG A CA 1
ATOM 2532 C C . ARG A 1 319 ? 22.708 -4.207 14.085 1.00 85.88 319 ARG A C 1
ATOM 2534 O O . ARG A 1 319 ? 23.747 -3.678 14.481 1.00 85.88 319 ARG A O 1
ATOM 2541 N N . GLU A 1 320 ? 22.658 -5.415 13.521 1.00 84.94 320 GLU A N 1
ATOM 2542 C CA . GLU A 1 320 ? 23.833 -6.262 13.292 1.00 84.94 320 GLU A CA 1
ATOM 2543 C C . GLU A 1 320 ? 24.808 -5.606 12.318 1.00 84.94 320 GLU A C 1
ATOM 2545 O O . GLU A 1 320 ? 25.993 -5.473 12.626 1.00 84.94 320 GLU A O 1
ATOM 2550 N N . ARG A 1 321 ? 24.291 -5.120 11.182 1.00 81.50 321 ARG A N 1
ATOM 2551 C CA . ARG A 1 321 ? 25.086 -4.461 10.138 1.00 81.50 321 ARG A CA 1
ATOM 2552 C C . ARG A 1 321 ? 25.832 -3.236 10.660 1.00 81.50 321 ARG A C 1
ATOM 2554 O O . ARG A 1 321 ? 26.977 -3.011 10.284 1.00 81.50 321 ARG A O 1
ATOM 2561 N N . PHE A 1 322 ? 25.189 -2.451 11.519 1.00 75.81 322 PHE A N 1
ATOM 2562 C CA . PHE A 1 322 ? 25.755 -1.210 12.045 1.00 75.81 322 PHE A CA 1
ATOM 2563 C C . PHE A 1 322 ? 26.423 -1.362 13.417 1.00 75.81 322 PHE A C 1
ATOM 2565 O O . PHE A 1 322 ? 26.832 -0.367 14.017 1.00 75.81 322 PHE A O 1
ATOM 2572 N N . GLY A 1 323 ? 26.563 -2.595 13.916 1.00 72.06 323 GLY A N 1
ATOM 2573 C CA . GLY A 1 323 ? 27.291 -2.886 15.151 1.00 72.06 323 GLY A CA 1
ATOM 2574 C C . GLY A 1 323 ? 26.696 -2.224 16.396 1.00 72.06 323 GLY A C 1
ATOM 2575 O O . GLY A 1 323 ? 27.425 -1.986 17.365 1.00 72.06 323 GLY A O 1
ATOM 2576 N N . ILE A 1 324 ? 25.391 -1.916 16.402 1.00 66.19 324 ILE A N 1
ATOM 2577 C CA . ILE A 1 324 ? 24.724 -1.274 17.543 1.00 66.19 324 ILE A CA 1
ATOM 2578 C C . ILE A 1 324 ? 24.736 -2.258 18.728 1.00 66.19 324 ILE A C 1
ATOM 2580 O O . ILE A 1 324 ? 23.918 -3.178 18.829 1.00 66.19 324 ILE A O 1
ATOM 2584 N N . GLY A 1 325 ? 25.714 -2.070 19.619 1.00 59.31 325 GLY A N 1
ATOM 2585 C CA . GLY A 1 325 ? 25.950 -2.883 20.816 1.00 59.31 325 GLY A CA 1
ATOM 2586 C C . GLY A 1 325 ? 27.342 -3.516 20.922 1.00 59.31 325 GLY A C 1
ATOM 2587 O O . GLY A 1 325 ? 27.672 -4.011 21.992 1.00 59.31 325 GLY A O 1
ATOM 2588 N N . ARG A 1 326 ? 28.181 -3.490 19.872 1.00 57.03 326 ARG A N 1
ATOM 2589 C CA . ARG A 1 326 ? 29.522 -4.124 19.896 1.00 57.03 326 ARG A CA 1
ATOM 2590 C C . ARG A 1 326 ? 30.709 -3.163 20.033 1.00 57.03 326 ARG A C 1
ATOM 2592 O O . ARG A 1 326 ? 31.845 -3.596 19.901 1.00 57.03 326 ARG A O 1
ATOM 2599 N N . GLY A 1 327 ? 30.487 -1.872 20.285 1.00 52.47 327 GLY A N 1
ATOM 2600 C CA . GLY A 1 327 ? 31.562 -0.890 20.518 1.00 52.47 327 GLY A CA 1
ATOM 2601 C C . GLY A 1 327 ? 32.454 -0.559 19.305 1.00 52.47 327 GLY A C 1
ATOM 2602 O O . GLY A 1 327 ? 33.085 0.490 19.303 1.00 52.47 327 GLY A O 1
ATOM 2603 N N . ALA A 1 328 ? 32.459 -1.380 18.251 1.00 45.47 328 ALA A N 1
ATOM 2604 C CA . ALA A 1 328 ? 33.182 -1.157 17.003 1.00 45.47 328 ALA A CA 1
ATOM 2605 C C . ALA A 1 328 ? 32.199 -0.741 15.898 1.00 45.47 328 ALA A C 1
ATOM 2607 O O . ALA A 1 328 ? 31.529 -1.569 15.281 1.00 45.47 328 ALA A O 1
ATOM 2608 N N . CYS A 1 329 ? 32.065 0.566 15.686 1.00 49.03 329 CYS A N 1
ATOM 2609 C CA . CYS A 1 329 ? 31.189 1.117 14.661 1.00 49.03 329 CYS A CA 1
ATOM 2610 C C . CYS A 1 329 ? 31.987 1.233 13.352 1.00 49.03 329 CYS A C 1
ATOM 2612 O O . CYS A 1 329 ? 32.749 2.179 13.201 1.00 49.03 329 CYS A O 1
ATOM 2614 N N . HIS A 1 330 ? 31.766 0.357 12.367 1.00 49.78 330 HIS A N 1
ATOM 2615 C CA . HIS A 1 330 ? 32.202 0.600 10.975 1.00 49.78 330 HIS A CA 1
ATOM 2616 C C . HIS A 1 330 ? 31.395 1.728 10.284 1.00 49.78 330 HIS A C 1
ATOM 2618 O O . HIS A 1 330 ? 31.507 1.951 9.084 1.00 49.78 330 HIS A O 1
ATOM 2624 N N . LEU A 1 331 ? 30.572 2.456 11.048 1.00 52.84 331 LEU A N 1
ATOM 2625 C CA . LEU A 1 331 ? 29.756 3.592 10.615 1.00 52.84 331 LEU A CA 1
ATOM 2626 C C . LEU A 1 331 ? 30.578 4.829 10.225 1.00 52.84 331 LEU A C 1
ATOM 2628 O O . LEU A 1 331 ? 30.012 5.741 9.633 1.00 52.84 331 LEU A O 1
ATOM 2632 N N . THR A 1 332 ? 31.873 4.880 10.547 1.00 50.09 332 THR A N 1
ATOM 2633 C CA . THR A 1 332 ? 32.721 6.066 10.341 1.00 50.09 332 THR A CA 1
ATOM 2634 C C . THR A 1 332 ? 32.873 6.481 8.880 1.00 50.09 332 THR A C 1
ATOM 2636 O O . THR A 1 332 ? 33.137 7.647 8.624 1.00 50.09 332 THR A O 1
ATOM 2639 N N . GLU A 1 333 ? 32.690 5.579 7.912 1.00 53.19 333 GLU A N 1
ATOM 2640 C CA . GLU A 1 333 ? 32.746 5.961 6.491 1.00 53.19 333 GLU A CA 1
ATOM 2641 C C . GLU A 1 333 ? 31.423 6.545 5.977 1.00 53.19 333 GLU A C 1
ATOM 2643 O O . GLU A 1 333 ? 31.441 7.413 5.110 1.00 53.19 333 GLU A O 1
ATOM 2648 N N . PHE A 1 334 ? 30.282 6.101 6.519 1.00 51.66 334 PHE A N 1
ATOM 2649 C CA . PHE A 1 334 ? 28.953 6.542 6.071 1.00 51.66 334 PHE A CA 1
ATOM 2650 C C . PHE A 1 334 ? 28.454 7.770 6.843 1.00 51.66 334 PHE A C 1
ATOM 2652 O O . PHE A 1 334 ? 27.769 8.629 6.301 1.00 51.66 334 PHE A O 1
ATOM 2659 N N . PHE A 1 335 ? 28.836 7.869 8.114 1.00 57.22 335 PHE A N 1
ATOM 2660 C CA . PHE A 1 335 ? 28.635 9.035 8.958 1.00 57.22 335 PHE A CA 1
ATOM 2661 C C . PHE A 1 335 ? 30.018 9.496 9.400 1.00 57.22 335 PHE A C 1
ATOM 2663 O O . PHE A 1 335 ? 30.484 9.146 10.483 1.00 57.22 335 PHE A O 1
ATOM 2670 N N . GLN A 1 336 ? 30.695 10.251 8.530 1.00 55.53 336 GLN A N 1
ATOM 2671 C CA . GLN A 1 336 ? 32.031 10.800 8.805 1.00 55.53 336 GLN A CA 1
ATOM 2672 C C . GLN A 1 336 ? 32.071 11.656 10.084 1.00 55.53 336 GLN A C 1
ATOM 2674 O O . GLN A 1 336 ? 33.134 11.875 10.660 1.00 55.53 336 GLN A O 1
ATOM 2679 N N . GLU A 1 337 ? 30.911 12.068 10.595 1.00 62.25 337 GLU A N 1
ATOM 2680 C CA . GLU A 1 337 ? 30.770 12.736 11.878 1.00 62.25 337 GLU A CA 1
ATOM 2681 C C . GLU A 1 337 ? 30.267 11.791 12.981 1.00 62.25 337 GLU A C 1
ATOM 2683 O O . GLU A 1 337 ? 29.244 11.115 12.846 1.00 62.25 337 GLU A O 1
ATOM 2688 N N . GLN A 1 338 ? 30.911 11.848 14.154 1.00 58.91 338 GLN A N 1
ATOM 2689 C CA . GLN A 1 338 ? 30.441 11.194 15.388 1.00 58.91 338 GLN A CA 1
ATOM 2690 C C . GLN A 1 338 ? 28.978 11.546 15.739 1.00 58.91 338 GLN A C 1
ATOM 2692 O O . GLN A 1 338 ? 28.287 10.768 16.402 1.00 58.91 338 GLN A O 1
ATOM 2697 N N . SER A 1 339 ? 28.490 12.696 15.259 1.00 69.88 339 SER A N 1
ATOM 2698 C CA . SER A 1 339 ? 27.106 13.157 15.390 1.00 69.88 339 SER A CA 1
ATOM 2699 C C . SER A 1 339 ? 26.097 12.186 14.750 1.00 69.88 339 SER A C 1
ATOM 2701 O O . SER A 1 339 ? 25.016 11.967 15.303 1.00 69.88 339 SER A O 1
ATOM 2703 N N . GLY A 1 340 ? 26.446 11.550 13.625 1.00 73.56 340 GLY A N 1
ATOM 2704 C CA . GLY A 1 340 ? 25.553 10.665 12.876 1.00 73.56 340 GLY A CA 1
ATOM 2705 C C . GLY A 1 340 ? 25.316 9.326 13.569 1.00 73.56 340 GLY A C 1
ATOM 2706 O O . GLY A 1 340 ? 24.175 8.881 13.678 1.00 73.56 340 GLY A O 1
ATOM 2707 N N . ALA A 1 341 ? 26.365 8.721 14.133 1.00 76.06 341 ALA A N 1
ATOM 2708 C CA . ALA A 1 341 ? 26.250 7.448 14.847 1.00 76.06 341 ALA A CA 1
ATOM 2709 C C . ALA A 1 341 ? 25.393 7.556 16.124 1.00 76.06 341 ALA A C 1
ATOM 2711 O O . ALA A 1 341 ? 24.621 6.643 16.427 1.00 76.06 341 ALA A O 1
ATOM 2712 N N . ALA A 1 342 ? 25.499 8.670 16.860 1.00 80.56 342 ALA A N 1
ATOM 2713 C CA . ALA A 1 342 ? 24.656 8.938 18.026 1.00 80.56 342 ALA A CA 1
ATOM 2714 C C . ALA A 1 342 ? 23.188 9.138 17.620 1.00 80.56 342 ALA A C 1
ATOM 2716 O O . ALA A 1 342 ? 22.314 8.435 18.122 1.00 80.56 342 ALA A O 1
ATOM 2717 N N . ARG A 1 343 ? 22.924 10.002 16.626 1.00 80.88 343 ARG A N 1
ATOM 2718 C CA . ARG A 1 343 ? 21.570 10.221 16.083 1.00 80.88 343 ARG A CA 1
ATOM 2719 C C . ARG A 1 343 ? 20.927 8.927 15.590 1.00 80.88 343 ARG A C 1
ATOM 2721 O O . ARG A 1 343 ? 19.747 8.696 15.837 1.00 80.88 343 ARG A O 1
ATOM 2728 N N . TYR A 1 344 ? 21.701 8.084 14.911 1.00 82.69 344 TYR A N 1
ATOM 2729 C CA . TYR A 1 344 ? 21.232 6.796 14.418 1.00 82.69 344 TYR A CA 1
ATOM 2730 C C . TYR A 1 344 ? 20.848 5.847 15.559 1.00 82.69 344 TYR A C 1
ATOM 2732 O O . TYR A 1 344 ? 19.799 5.208 15.508 1.00 82.69 344 TYR A O 1
ATOM 2740 N N . ARG A 1 345 ? 21.663 5.787 16.618 1.00 83.56 345 ARG A N 1
ATOM 2741 C CA . ARG A 1 345 ? 21.367 4.988 17.813 1.00 83.56 345 ARG A CA 1
ATOM 2742 C C . ARG A 1 345 ? 20.102 5.467 18.521 1.00 83.56 345 ARG A C 1
ATOM 2744 O O . ARG A 1 345 ? 19.257 4.636 18.845 1.00 83.56 345 ARG A O 1
ATOM 2751 N N . ASP A 1 346 ? 19.962 6.776 18.710 1.00 85.44 346 ASP A N 1
ATOM 2752 C CA . ASP A 1 346 ? 18.787 7.383 19.343 1.00 85.44 346 ASP A CA 1
ATOM 2753 C C . ASP A 1 346 ? 17.518 7.100 18.531 1.00 85.44 346 ASP A C 1
ATOM 2755 O O . ASP A 1 346 ? 16.486 6.705 19.080 1.00 85.44 346 ASP A O 1
ATOM 2759 N N . TRP A 1 347 ? 17.600 7.246 17.202 1.00 90.19 347 TRP A N 1
ATOM 2760 C CA . TRP A 1 347 ? 16.515 6.883 16.296 1.00 90.19 347 TRP A CA 1
ATOM 2761 C C . TRP A 1 347 ? 16.158 5.401 16.419 1.00 90.19 347 TRP A C 1
ATOM 2763 O O . TRP A 1 347 ? 14.990 5.079 16.619 1.00 90.19 347 TRP A O 1
ATOM 2773 N N . TRP A 1 348 ? 17.144 4.504 16.352 1.00 90.56 348 TRP A N 1
ATOM 2774 C CA . TRP A 1 348 ? 16.905 3.064 16.422 1.00 90.56 348 TRP A CA 1
ATOM 2775 C C . TRP A 1 348 ? 16.251 2.672 17.752 1.00 90.56 348 TRP A C 1
ATOM 2777 O O . TRP A 1 348 ? 15.270 1.934 17.762 1.00 90.56 348 TRP A O 1
ATOM 2787 N N . GLN A 1 349 ? 16.722 3.215 18.880 1.00 89.75 349 GLN A N 1
ATOM 2788 C CA . GLN A 1 349 ? 16.100 2.984 20.188 1.00 89.75 349 GLN A CA 1
ATOM 2789 C C . GLN A 1 349 ? 14.650 3.476 20.215 1.00 89.75 349 GLN A C 1
ATOM 2791 O O . GLN A 1 349 ? 13.760 2.755 20.669 1.00 89.75 349 GLN A O 1
ATOM 2796 N N . LYS A 1 350 ? 14.384 4.675 19.687 1.00 91.00 350 LYS A N 1
ATOM 2797 C CA . LYS A 1 350 ? 13.023 5.212 19.591 1.00 91.00 350 LYS A CA 1
ATOM 2798 C C . LYS A 1 350 ? 12.129 4.349 18.696 1.00 91.00 350 LYS A C 1
ATOM 2800 O O . LYS A 1 350 ? 10.981 4.086 19.058 1.00 91.00 350 LYS A O 1
ATOM 2805 N N . ALA A 1 351 ? 12.639 3.903 17.551 1.00 91.44 351 ALA A N 1
ATOM 2806 C CA . ALA A 1 351 ? 11.925 3.032 16.630 1.00 91.44 351 ALA A CA 1
ATOM 2807 C C . ALA A 1 351 ? 11.605 1.686 17.290 1.00 91.44 351 ALA A C 1
ATOM 2809 O O . ALA A 1 351 ? 10.460 1.250 17.233 1.00 91.44 351 ALA A O 1
ATOM 2810 N N . LEU A 1 352 ? 12.555 1.088 18.018 1.00 93.38 352 LEU A N 1
ATOM 2811 C CA . LEU A 1 352 ? 12.330 -0.136 18.789 1.00 93.38 352 LEU A CA 1
ATOM 2812 C C . LEU A 1 352 ? 11.202 0.042 19.814 1.00 93.38 352 LEU A C 1
ATOM 2814 O O . LEU A 1 352 ? 10.267 -0.754 19.838 1.00 93.38 352 LEU A O 1
ATOM 2818 N N . GLN A 1 353 ? 11.261 1.098 20.631 1.00 93.44 353 GLN A N 1
ATOM 2819 C CA . GLN A 1 353 ? 10.223 1.381 21.630 1.00 93.44 353 GLN A CA 1
ATOM 2820 C C . GLN A 1 353 ? 8.854 1.600 20.982 1.00 93.44 353 GLN A C 1
ATOM 2822 O O . GLN A 1 353 ? 7.842 1.107 21.476 1.00 93.44 353 GLN A O 1
ATOM 2827 N N . THR A 1 354 ? 8.830 2.290 19.841 1.00 92.50 354 THR A N 1
ATOM 2828 C CA . THR A 1 354 ? 7.609 2.497 19.058 1.00 92.50 354 THR A CA 1
ATOM 2829 C C . THR A 1 354 ? 7.049 1.157 18.580 1.00 92.50 354 THR A C 1
ATOM 2831 O O . THR A 1 354 ? 5.888 0.863 18.840 1.00 92.50 354 THR A O 1
ATOM 2834 N N . ARG A 1 355 ? 7.868 0.292 17.969 1.00 94.88 355 ARG A N 1
ATOM 2835 C CA . ARG A 1 355 ? 7.426 -1.033 17.506 1.00 94.88 355 ARG A CA 1
ATOM 2836 C C . ARG A 1 355 ? 6.866 -1.885 18.646 1.00 94.88 355 ARG A C 1
ATOM 2838 O O . ARG A 1 355 ? 5.783 -2.442 18.491 1.00 94.88 355 ARG A O 1
ATOM 2845 N N . LEU A 1 356 ? 7.540 -1.919 19.798 1.00 93.94 356 LEU A N 1
ATOM 2846 C CA . LEU A 1 356 ? 7.073 -2.647 20.984 1.00 93.94 356 LEU A CA 1
ATOM 2847 C C . LEU A 1 356 ? 5.729 -2.109 21.497 1.00 93.94 356 LEU A C 1
ATOM 2849 O O . LEU A 1 356 ? 4.805 -2.887 21.731 1.00 93.94 356 LEU A O 1
ATOM 2853 N N . ALA A 1 357 ? 5.585 -0.784 21.612 1.00 92.50 357 ALA A N 1
ATOM 2854 C CA . ALA A 1 357 ? 4.337 -0.150 22.043 1.00 92.50 357 ALA A CA 1
ATOM 2855 C C . ALA A 1 357 ? 3.166 -0.444 21.088 1.00 92.50 357 ALA A C 1
ATOM 2857 O O . ALA A 1 357 ? 2.024 -0.591 21.522 1.00 92.50 357 ALA A O 1
ATOM 2858 N N . LEU A 1 358 ? 3.460 -0.560 19.792 1.00 91.38 358 LEU A N 1
ATOM 2859 C CA . LEU A 1 358 ? 2.487 -0.830 18.734 1.00 91.38 358 LEU A CA 1
ATOM 2860 C C . LEU A 1 358 ? 2.290 -2.328 18.447 1.00 91.38 358 LEU A C 1
ATOM 2862 O O . LEU A 1 358 ? 1.520 -2.680 17.552 1.00 91.38 358 LEU A O 1
ATOM 2866 N N . LYS A 1 359 ? 2.968 -3.212 19.196 1.00 94.31 359 LYS A N 1
ATOM 2867 C CA . LYS A 1 359 ? 2.978 -4.671 18.984 1.00 94.31 359 LYS A CA 1
ATOM 2868 C C . LYS A 1 359 ? 3.367 -5.067 17.551 1.00 94.31 359 LYS A C 1
ATOM 2870 O O . LYS A 1 359 ? 2.856 -6.042 17.006 1.00 94.31 359 LYS A O 1
ATOM 2875 N N . LEU A 1 360 ? 4.256 -4.295 16.929 1.00 95.38 360 LEU A N 1
ATOM 2876 C CA . LEU A 1 360 ? 4.882 -4.654 15.661 1.00 95.38 360 LEU A CA 1
ATOM 2877 C C . LEU A 1 360 ? 6.050 -5.601 15.947 1.00 95.38 360 LEU A C 1
ATOM 2879 O O . LEU A 1 360 ? 6.808 -5.369 16.887 1.00 95.38 360 LEU A O 1
ATOM 2883 N N . GLY A 1 361 ? 6.223 -6.637 15.123 1.00 93.94 361 GLY A N 1
ATOM 2884 C CA . GLY A 1 361 ? 7.329 -7.582 15.295 1.00 93.94 361 GLY A CA 1
ATOM 2885 C C . GLY A 1 361 ? 8.680 -6.867 15.254 1.00 93.94 361 GLY A C 1
ATOM 2886 O O . GLY A 1 361 ? 8.883 -5.978 14.430 1.00 93.94 361 GLY A O 1
ATOM 2887 N N . VAL A 1 362 ? 9.616 -7.224 16.128 1.00 94.44 362 VAL A N 1
ATOM 2888 C CA . VAL A 1 362 ? 10.980 -6.650 16.129 1.00 94.44 362 VAL A CA 1
ATOM 2889 C C . VAL A 1 362 ? 12.029 -7.650 15.628 1.00 94.44 362 VAL A C 1
ATOM 2891 O O . VAL A 1 362 ? 13.227 -7.431 15.796 1.00 94.44 362 VAL A O 1
ATOM 2894 N N . GLY A 1 363 ? 11.575 -8.741 14.997 1.00 91.50 363 GLY A N 1
ATOM 2895 C CA . GLY A 1 363 ? 12.420 -9.824 14.497 1.00 91.50 363 GLY A CA 1
ATOM 2896 C C . GLY A 1 363 ? 13.191 -10.518 15.618 1.00 91.50 363 GLY A C 1
ATOM 2897 O O . GLY A 1 363 ? 12.782 -10.520 16.782 1.00 91.50 363 GLY A O 1
ATOM 2898 N N . SER A 1 364 ? 14.366 -11.046 15.287 1.00 83.56 364 SER A N 1
ATOM 2899 C CA . SER A 1 364 ? 15.298 -11.634 16.264 1.00 83.56 364 SER A CA 1
ATOM 2900 C C . SER A 1 364 ? 15.765 -10.678 17.383 1.00 83.56 364 SER A C 1
ATOM 2902 O O . SER A 1 364 ? 16.359 -11.133 18.364 1.00 83.56 364 SER A O 1
ATOM 2904 N N . ALA A 1 365 ? 15.462 -9.373 17.318 1.00 67.69 365 ALA A N 1
ATOM 2905 C CA . ALA A 1 365 ? 15.807 -8.421 18.376 1.00 67.69 365 ALA A CA 1
ATOM 2906 C C . ALA A 1 365 ? 15.099 -8.709 19.717 1.00 67.69 365 ALA A C 1
ATOM 2908 O O . ALA A 1 365 ? 15.638 -8.363 20.771 1.00 67.69 365 ALA A O 1
ATOM 2909 N N . GLU A 1 366 ? 13.939 -9.376 19.692 1.00 65.25 366 GLU A N 1
ATOM 2910 C CA . GLU A 1 366 ? 13.184 -9.798 20.885 1.00 65.25 366 GLU A CA 1
ATOM 2911 C C . GLU A 1 366 ? 14.011 -10.709 21.805 1.00 65.25 366 GLU A C 1
ATOM 2913 O O . GLU A 1 366 ? 14.002 -10.552 23.027 1.00 65.25 366 GLU A O 1
ATOM 2918 N N . LEU A 1 367 ? 14.796 -11.617 21.219 1.00 60.88 367 LEU A N 1
ATOM 2919 C CA . LEU A 1 367 ? 15.617 -12.576 21.963 1.00 60.88 367 LEU A CA 1
ATOM 2920 C C . LEU A 1 367 ? 16.731 -11.889 22.765 1.00 60.88 367 LEU A C 1
ATOM 2922 O O . LEU A 1 367 ? 17.112 -12.369 23.832 1.00 60.88 367 LEU A O 1
ATOM 2926 N N . PHE A 1 368 ? 17.218 -10.738 22.296 1.00 62.00 368 PHE A N 1
ATOM 2927 C CA . PHE A 1 368 ? 18.313 -10.011 22.939 1.00 62.00 368 PHE A CA 1
ATOM 2928 C C . PHE A 1 368 ? 17.867 -9.103 24.091 1.00 62.00 368 PHE A C 1
ATOM 2930 O O . PHE A 1 368 ? 18.651 -8.864 25.007 1.00 62.00 368 PHE A O 1
ATOM 2937 N N . MET A 1 369 ? 16.625 -8.607 24.080 1.00 62.00 369 MET A N 1
ATOM 2938 C CA . MET A 1 369 ? 16.068 -7.860 25.222 1.00 62.00 369 MET A CA 1
ATOM 2939 C C . MET A 1 369 ? 15.883 -8.758 26.451 1.00 62.00 369 MET A C 1
ATOM 2941 O O . MET A 1 369 ? 15.933 -8.281 27.579 1.00 62.00 369 MET A O 1
ATOM 2945 N N . ASN A 1 370 ? 15.718 -10.064 26.230 1.00 58.66 370 ASN A N 1
ATOM 2946 C CA . ASN A 1 370 ? 15.600 -11.052 27.298 1.00 58.66 370 ASN A CA 1
ATOM 2947 C C . ASN A 1 370 ? 16.966 -11.534 27.822 1.00 58.66 370 ASN A C 1
ATOM 2949 O O . ASN A 1 370 ? 17.037 -12.047 28.936 1.00 58.66 370 ASN A O 1
ATOM 2953 N N . SER A 1 371 ? 18.052 -11.378 27.050 1.00 56.72 371 SER A N 1
ATOM 2954 C CA . SER A 1 371 ? 19.389 -11.870 27.421 1.00 56.72 371 SER A CA 1
ATOM 2955 C C . SER A 1 371 ? 20.240 -10.861 28.201 1.00 56.72 371 SER A C 1
ATOM 2957 O O . SER A 1 371 ? 21.198 -11.247 28.868 1.00 56.72 371 SER A O 1
ATOM 2959 N N . HIS A 1 372 ? 19.912 -9.572 28.133 1.00 54.84 372 HIS A N 1
ATOM 2960 C CA . HIS A 1 372 ? 20.551 -8.514 28.912 1.00 54.84 372 HIS A CA 1
ATOM 2961 C C . HIS A 1 372 ? 19.456 -7.726 29.616 1.00 54.84 372 HIS A C 1
ATOM 2963 O O . HIS A 1 372 ? 18.498 -7.334 28.956 1.00 54.84 372 HIS A O 1
ATOM 2969 N N . SER A 1 373 ? 19.562 -7.506 30.936 1.00 49.53 373 SER A N 1
ATOM 2970 C CA . SER A 1 373 ? 18.538 -6.730 31.644 1.00 49.53 373 SER A CA 1
ATOM 2971 C C . SER A 1 373 ? 18.333 -5.409 30.903 1.00 49.53 373 SER A C 1
ATOM 2973 O O . SER A 1 373 ? 19.302 -4.746 30.517 1.00 49.53 373 SER A O 1
ATOM 2975 N N . VAL A 1 374 ? 17.071 -5.060 30.653 1.00 51.91 374 VAL A N 1
ATOM 2976 C CA . VAL A 1 374 ? 16.660 -3.855 29.915 1.00 51.91 374 VAL A CA 1
ATOM 2977 C C . VAL A 1 374 ? 17.350 -2.594 30.462 1.00 51.91 374 VAL A C 1
ATOM 2979 O O . VAL A 1 374 ? 17.631 -1.661 29.714 1.00 51.91 374 VAL A O 1
ATOM 2982 N N . GLU A 1 375 ? 17.728 -2.607 31.742 1.00 50.47 375 GLU A N 1
ATOM 2983 C CA . GLU A 1 375 ? 18.500 -1.551 32.401 1.00 50.47 375 GLU A CA 1
ATOM 2984 C C . GLU A 1 375 ? 19.900 -1.341 31.810 1.00 50.47 375 GLU A C 1
ATOM 2986 O O . GLU A 1 375 ? 20.341 -0.203 31.711 1.00 50.47 375 GLU A O 1
ATOM 2991 N N . SER A 1 376 ? 20.592 -2.389 31.353 1.00 53.34 376 SER A N 1
ATOM 2992 C CA . SER A 1 376 ? 21.952 -2.272 30.797 1.00 53.34 376 SER A CA 1
ATOM 2993 C C . SER A 1 376 ? 22.002 -1.653 29.392 1.00 53.34 376 SER A C 1
ATOM 2995 O O . SER A 1 376 ? 23.002 -1.040 29.023 1.00 53.34 376 SER A O 1
ATOM 2997 N N . VAL A 1 377 ? 20.919 -1.770 28.612 1.00 53.31 377 VAL A N 1
ATOM 2998 C CA . VAL A 1 377 ? 20.813 -1.245 27.234 1.00 53.31 377 VAL A CA 1
ATOM 2999 C C . VAL A 1 377 ? 20.316 0.209 27.212 1.00 53.31 377 VAL A C 1
ATOM 3001 O O . VAL A 1 377 ? 20.557 0.931 26.242 1.00 53.31 377 VAL A O 1
ATOM 3004 N N . LEU A 1 378 ? 19.652 0.651 28.284 1.00 51.72 378 LEU A N 1
ATOM 3005 C CA . LEU A 1 378 ? 19.079 1.993 28.427 1.00 51.72 378 LEU A CA 1
ATOM 3006 C C . LEU A 1 378 ? 19.969 2.977 29.204 1.00 51.72 378 LEU A C 1
ATOM 3008 O O . LEU A 1 378 ? 19.542 4.105 29.452 1.00 51.72 378 LEU A O 1
ATOM 3012 N N . LEU A 1 379 ? 21.192 2.594 29.588 1.00 47.72 379 LEU A N 1
ATOM 3013 C CA . LEU A 1 379 ? 22.089 3.532 30.261 1.00 47.72 379 LEU A CA 1
ATOM 3014 C C . LEU A 1 379 ? 22.497 4.666 29.302 1.00 47.72 379 LEU A C 1
ATOM 3016 O O . LEU A 1 379 ? 22.976 4.390 28.197 1.00 47.72 379 LEU A O 1
ATOM 3020 N N . PRO A 1 380 ? 22.345 5.941 29.708 1.00 47.66 380 PRO A N 1
ATOM 3021 C CA . PRO A 1 380 ? 22.874 7.058 28.942 1.00 47.66 380 PRO A CA 1
ATOM 3022 C C . PRO A 1 380 ? 24.388 6.899 28.796 1.00 47.66 380 PRO A C 1
ATOM 3024 O O . PRO A 1 380 ? 25.080 6.487 29.732 1.00 47.66 380 PRO A O 1
ATOM 3027 N N . LEU A 1 381 ? 24.909 7.230 27.613 1.00 43.50 381 LEU A N 1
ATOM 3028 C CA . LEU A 1 381 ? 26.352 7.278 27.397 1.00 43.50 381 LEU A CA 1
ATOM 3029 C C . LEU A 1 381 ? 27.001 8.197 28.445 1.00 43.50 381 LEU A C 1
ATOM 3031 O O . LEU A 1 381 ? 26.431 9.244 28.772 1.00 43.50 381 LEU A O 1
ATOM 3035 N N . PRO A 1 382 ? 28.198 7.855 28.957 1.00 43.62 382 PRO A N 1
ATOM 3036 C CA . PRO A 1 382 ? 28.954 8.797 29.764 1.00 43.62 382 PRO A CA 1
ATOM 3037 C C . PRO A 1 382 ? 29.168 10.091 28.958 1.00 43.62 382 PRO A C 1
ATOM 3039 O O . PRO A 1 382 ? 29.377 10.027 27.743 1.00 43.62 382 PRO A O 1
ATOM 3042 N N . PRO A 1 383 ? 29.102 11.269 29.605 1.00 46.31 383 PRO A N 1
ATOM 3043 C CA . PRO A 1 383 ? 29.294 12.545 28.925 1.00 46.31 383 PRO A CA 1
ATOM 3044 C C . PRO A 1 383 ? 30.636 12.552 28.184 1.00 46.31 383 PRO A C 1
ATOM 3046 O O . PRO A 1 383 ? 31.631 12.037 28.700 1.00 46.31 383 PRO A O 1
ATOM 3049 N N . ALA A 1 384 ? 30.668 13.158 26.991 1.00 46.50 384 ALA A N 1
ATOM 3050 C CA . ALA A 1 384 ? 31.843 13.195 26.109 1.00 46.50 384 ALA A CA 1
ATOM 3051 C C . ALA A 1 384 ? 33.123 13.718 26.796 1.00 46.50 384 ALA A C 1
ATOM 3053 O O . ALA A 1 384 ? 34.228 13.403 26.369 1.00 46.50 384 ALA A O 1
ATOM 3054 N N . SER A 1 385 ? 32.981 14.443 27.910 1.00 47.34 385 SER A N 1
ATOM 3055 C CA . SER A 1 385 ? 34.071 14.916 28.769 1.00 47.34 385 SER A CA 1
ATOM 3056 C C . SER A 1 385 ? 34.823 13.822 29.545 1.00 47.34 385 SER A C 1
ATOM 3058 O O . SER A 1 385 ? 35.801 14.140 30.216 1.00 47.34 385 SER A O 1
ATOM 3060 N N . LYS A 1 386 ? 34.392 12.553 29.487 1.00 43.41 386 LYS A N 1
ATOM 3061 C CA . LYS A 1 386 ? 35.057 11.412 30.149 1.00 43.41 386 LYS A CA 1
ATOM 3062 C C . LYS A 1 386 ? 35.748 10.432 29.194 1.00 43.41 386 LYS A C 1
ATOM 3064 O O . LYS A 1 386 ? 36.236 9.400 29.651 1.00 43.41 386 LYS A O 1
ATOM 3069 N N . LEU A 1 387 ? 35.798 10.721 27.894 1.00 41.50 387 LEU A N 1
ATOM 3070 C CA . LEU A 1 387 ? 36.620 9.939 26.969 1.00 41.50 387 LEU A CA 1
ATOM 3071 C C . LEU A 1 387 ? 38.102 10.301 27.181 1.00 41.50 387 LEU A C 1
ATOM 3073 O O . LEU A 1 387 ? 38.416 11.489 27.275 1.00 41.50 387 LEU A O 1
ATOM 3077 N N . PRO A 1 388 ? 39.014 9.317 27.288 1.00 43.97 388 PRO A N 1
ATOM 3078 C CA . PRO A 1 388 ? 40.441 9.605 27.364 1.00 43.97 388 PRO A CA 1
ATOM 3079 C C . PRO A 1 388 ? 40.877 10.380 26.108 1.00 43.97 388 PRO A C 1
ATOM 3081 O O . PRO A 1 388 ? 40.359 10.101 25.021 1.00 43.97 388 PRO A O 1
ATOM 3084 N N . PRO A 1 389 ? 41.795 11.357 26.231 1.00 41.31 389 PRO A N 1
ATOM 3085 C CA . PRO A 1 389 ? 42.295 12.092 25.077 1.00 41.31 389 PRO A CA 1
ATOM 3086 C C . PRO A 1 389 ? 42.892 11.107 24.072 1.00 41.31 389 PRO A C 1
ATOM 3088 O O . PRO A 1 389 ? 43.621 10.187 24.452 1.00 41.31 389 PRO A O 1
ATOM 3091 N N . ALA A 1 390 ? 42.545 11.286 22.797 1.00 39.59 390 ALA A N 1
ATOM 3092 C CA . ALA A 1 390 ? 43.120 10.517 21.707 1.00 39.59 390 ALA A CA 1
ATOM 3093 C C . ALA A 1 390 ? 44.643 10.666 21.769 1.00 39.59 390 ALA A C 1
ATOM 3095 O O . ALA A 1 390 ? 45.169 11.770 21.640 1.00 39.59 390 ALA A O 1
ATOM 3096 N N . SER A 1 391 ? 45.343 9.562 22.018 1.00 38.59 391 SER A N 1
ATOM 3097 C CA . SER A 1 391 ? 46.795 9.516 21.934 1.00 38.59 391 SER A CA 1
ATOM 3098 C C . SER A 1 391 ? 47.203 9.893 20.513 1.00 38.59 391 SER A C 1
ATOM 3100 O O . SER A 1 391 ? 46.825 9.202 19.562 1.00 38.59 391 SER A O 1
ATOM 3102 N N . GLU A 1 392 ? 47.950 10.987 20.379 1.00 37.28 392 GLU A N 1
ATOM 3103 C CA . GLU A 1 392 ? 48.623 11.386 19.147 1.00 37.28 392 GLU A CA 1
ATOM 3104 C C . GLU A 1 392 ? 49.547 10.249 18.699 1.00 37.28 392 GLU A C 1
ATOM 3106 O O . GLU A 1 392 ? 50.635 10.043 19.233 1.00 37.28 392 GLU A O 1
ATOM 3111 N N . SER A 1 393 ? 49.077 9.469 17.728 1.00 36.44 393 SER A N 1
ATOM 3112 C CA . SER A 1 393 ? 49.902 8.526 16.986 1.00 36.44 393 SER A CA 1
ATOM 3113 C C . SER A 1 393 ? 50.655 9.318 15.928 1.00 36.44 393 SER A C 1
ATOM 3115 O O . SER A 1 393 ? 50.069 9.780 14.947 1.00 36.44 393 SER A O 1
ATOM 3117 N N . THR A 1 394 ? 51.957 9.466 16.139 1.00 34.91 394 THR A N 1
ATOM 3118 C CA . THR A 1 394 ? 52.928 9.955 15.161 1.00 34.91 394 THR A CA 1
ATOM 3119 C C . THR A 1 394 ? 52.760 9.235 13.820 1.00 34.91 394 THR A C 1
ATOM 3121 O O . THR A 1 394 ? 52.745 8.006 13.752 1.00 34.91 394 THR A O 1
ATOM 3124 N N . ARG A 1 395 ? 52.587 10.032 12.760 1.00 33.62 395 ARG A N 1
ATOM 3125 C CA . ARG A 1 395 ? 52.645 9.622 11.354 1.00 33.62 395 ARG A CA 1
ATOM 3126 C C . ARG A 1 395 ? 54.086 9.253 11.006 1.00 33.62 395 ARG A C 1
ATOM 3128 O O . ARG A 1 395 ? 54.926 10.145 10.999 1.00 33.62 395 ARG A O 1
ATOM 3135 N N . ASP A 1 396 ? 54.311 7.998 10.638 1.00 31.09 396 ASP A N 1
ATOM 3136 C CA . ASP A 1 396 ? 55.396 7.629 9.732 1.00 31.09 396 ASP A CA 1
ATOM 3137 C C . ASP A 1 396 ? 54.804 7.471 8.327 1.00 31.09 396 ASP A C 1
ATOM 3139 O O . ASP A 1 396 ? 53.917 6.648 8.077 1.00 31.09 396 ASP A O 1
ATOM 3143 N N . GLU A 1 397 ? 55.257 8.338 7.425 1.00 40.56 397 GLU A N 1
ATOM 3144 C CA . GLU A 1 397 ? 55.118 8.175 5.985 1.00 40.56 397 GLU A CA 1
ATOM 3145 C C . GLU A 1 397 ? 56.135 7.132 5.527 1.00 40.56 397 GLU A C 1
ATOM 3147 O O . GLU A 1 397 ? 57.330 7.379 5.633 1.00 40.56 397 GLU A O 1
ATOM 3152 N N . ASP A 1 398 ? 55.685 6.012 4.953 1.00 32.50 398 ASP A N 1
ATOM 3153 C CA . ASP A 1 398 ? 56.467 5.398 3.883 1.00 32.50 398 ASP A CA 1
ATOM 3154 C C . ASP A 1 398 ? 55.657 4.492 2.937 1.00 32.50 398 ASP A C 1
ATOM 3156 O O . ASP A 1 398 ? 54.833 3.671 3.333 1.00 32.50 398 ASP A O 1
ATOM 3160 N N . THR A 1 399 ? 55.934 4.708 1.648 1.00 33.44 399 THR A N 1
ATOM 3161 C CA . THR A 1 399 ? 55.753 3.852 0.457 1.00 33.44 399 THR A CA 1
ATOM 3162 C C . THR A 1 399 ? 54.432 3.086 0.221 1.00 33.44 399 THR A C 1
ATOM 3164 O O . THR A 1 399 ? 54.230 1.928 0.582 1.00 33.44 399 THR A O 1
ATOM 3167 N N . ARG A 1 400 ? 53.566 3.698 -0.604 1.00 30.44 400 ARG A N 1
ATOM 3168 C CA . ARG A 1 400 ? 52.454 3.034 -1.310 1.00 30.44 400 ARG A CA 1
ATOM 3169 C C . ARG A 1 400 ? 52.978 2.080 -2.393 1.00 30.44 400 ARG A C 1
ATOM 3171 O O . ARG A 1 400 ? 53.527 2.531 -3.395 1.00 30.44 400 ARG A O 1
ATOM 3178 N N . SER A 1 401 ? 52.683 0.788 -2.258 1.00 31.08 401 SER A N 1
ATOM 3179 C CA . SER A 1 401 ? 52.560 -0.136 -3.392 1.00 31.08 401 SER A CA 1
ATOM 3180 C C . SER A 1 401 ? 51.095 -0.566 -3.523 1.00 31.08 401 SER A C 1
ATOM 3182 O O . SER A 1 401 ? 50.463 -1.008 -2.567 1.00 31.08 401 SER A O 1
ATOM 3184 N N . THR A 1 402 ? 50.512 -0.355 -4.701 1.00 33.09 402 THR A N 1
ATOM 3185 C CA . THR A 1 402 ? 49.136 -0.738 -5.034 1.00 33.09 402 THR A CA 1
ATOM 3186 C C . THR A 1 402 ? 49.099 -2.186 -5.533 1.00 33.09 402 THR A C 1
ATOM 3188 O O . THR A 1 402 ? 49.826 -2.518 -6.473 1.00 33.09 402 THR A O 1
ATOM 3191 N N . PRO A 1 403 ? 48.241 -3.075 -4.995 1.00 32.56 403 PRO A N 1
ATOM 3192 C CA . PRO A 1 403 ? 48.023 -4.375 -5.608 1.00 32.56 403 PRO A CA 1
ATOM 3193 C C . PRO A 1 403 ? 46.981 -4.255 -6.728 1.00 32.56 403 PRO A C 1
ATOM 3195 O O . PRO A 1 403 ? 45.851 -3.809 -6.521 1.00 32.56 403 PRO A O 1
ATOM 3198 N N . ARG A 1 404 ? 47.360 -4.691 -7.934 1.00 36.34 404 ARG A N 1
ATOM 3199 C CA . ARG A 1 404 ? 46.439 -4.910 -9.056 1.00 36.34 404 ARG A CA 1
ATOM 3200 C C . ARG A 1 404 ? 45.479 -6.054 -8.710 1.00 36.34 404 ARG A C 1
ATOM 3202 O O . ARG A 1 404 ? 45.866 -7.216 -8.754 1.00 36.34 404 ARG A O 1
ATOM 3209 N N . TYR A 1 405 ? 44.221 -5.725 -8.428 1.00 33.91 405 TYR A N 1
ATOM 3210 C CA . TYR A 1 405 ? 43.114 -6.680 -8.334 1.00 33.91 405 TYR A CA 1
ATOM 3211 C C . TYR A 1 405 ? 42.125 -6.447 -9.486 1.00 33.91 405 TYR A C 1
ATOM 3213 O O . TYR A 1 405 ? 41.172 -5.686 -9.357 1.00 33.91 405 TYR A O 1
ATOM 3221 N N . SER A 1 406 ? 42.325 -7.123 -10.621 1.00 46.28 406 SER A N 1
ATOM 3222 C CA . SER A 1 406 ? 41.311 -7.218 -11.683 1.00 46.28 406 SER A CA 1
ATOM 3223 C C . SER A 1 406 ? 41.416 -8.556 -12.429 1.00 46.28 406 SER A C 1
ATOM 3225 O O . SER A 1 406 ? 42.132 -8.677 -13.417 1.00 46.28 406 SER A O 1
ATOM 3227 N N . SER A 1 407 ? 40.714 -9.580 -11.940 1.00 36.56 407 SER A N 1
ATOM 3228 C CA . SER A 1 407 ? 40.390 -10.802 -12.712 1.00 36.56 407 SER A CA 1
ATOM 3229 C C . SER A 1 407 ? 39.437 -11.734 -11.950 1.00 36.56 407 SER A C 1
ATOM 3231 O O . SER A 1 407 ? 38.557 -12.343 -12.553 1.00 36.56 407 SER A O 1
ATOM 3233 N N . ALA A 1 408 ? 39.518 -11.782 -10.616 1.00 36.84 408 ALA A N 1
ATOM 3234 C CA . ALA A 1 408 ? 38.688 -12.677 -9.798 1.00 36.84 408 ALA A CA 1
ATOM 3235 C C . ALA A 1 408 ? 37.197 -12.271 -9.722 1.00 36.84 408 ALA A C 1
ATOM 3237 O O . ALA A 1 408 ? 36.320 -13.127 -9.614 1.00 36.84 408 ALA A O 1
ATOM 3238 N N . ARG A 1 409 ? 36.885 -10.970 -9.830 1.00 37.06 409 ARG A N 1
ATOM 3239 C CA . ARG A 1 409 ? 35.515 -10.440 -9.670 1.00 37.06 409 ARG A CA 1
ATOM 3240 C C . ARG A 1 409 ? 34.608 -10.724 -10.881 1.00 37.06 409 ARG A C 1
ATOM 3242 O O . ARG A 1 409 ? 33.434 -11.031 -10.701 1.00 37.06 409 ARG A O 1
ATOM 3249 N N . MET A 1 410 ? 35.173 -10.743 -12.092 1.00 38.06 410 MET A N 1
ATOM 3250 C CA . MET A 1 410 ? 34.460 -11.130 -13.324 1.00 38.06 410 MET A CA 1
ATOM 3251 C C . MET A 1 410 ? 34.157 -12.635 -13.376 1.00 38.06 410 MET A C 1
ATOM 3253 O O . MET A 1 410 ? 33.118 -13.050 -13.890 1.00 38.06 410 MET A O 1
ATOM 3257 N N . PHE A 1 411 ? 35.017 -13.465 -12.777 1.00 41.47 411 PHE A N 1
ATOM 3258 C CA . PHE A 1 411 ? 34.791 -14.909 -12.697 1.00 41.47 411 PHE A CA 1
ATOM 3259 C C . PHE A 1 411 ? 33.589 -15.267 -11.812 1.00 41.47 411 PHE A C 1
ATOM 3261 O O . PHE A 1 411 ? 32.857 -16.205 -12.124 1.00 41.47 411 PHE A O 1
ATOM 3268 N N . PHE A 1 412 ? 33.345 -14.506 -10.742 1.00 39.38 412 PHE A N 1
ATOM 3269 C CA . PHE A 1 412 ? 32.248 -14.771 -9.810 1.00 39.38 412 PHE A CA 1
ATOM 3270 C C . PHE A 1 412 ? 30.872 -14.463 -10.426 1.00 39.38 412 PHE A C 1
ATOM 3272 O O . PHE A 1 412 ? 29.967 -15.296 -10.363 1.00 39.38 412 PHE A O 1
ATOM 3279 N N . LEU A 1 413 ? 30.734 -13.326 -11.116 1.00 38.69 413 LEU A N 1
ATOM 3280 C CA . LEU A 1 413 ? 29.500 -12.938 -11.817 1.00 38.69 413 LEU A CA 1
ATOM 3281 C C . LEU A 1 413 ? 29.128 -13.926 -12.933 1.00 38.69 413 LEU A C 1
ATOM 3283 O O . LEU A 1 413 ? 27.980 -14.360 -13.024 1.00 38.69 413 LEU A O 1
ATOM 3287 N N . HIS A 1 414 ? 30.108 -14.384 -13.716 1.00 47.91 414 HIS A N 1
ATOM 3288 C CA . HIS A 1 414 ? 29.867 -15.377 -14.764 1.00 47.91 414 HIS A CA 1
ATOM 3289 C C . HIS A 1 414 ? 29.401 -16.742 -14.207 1.00 47.91 414 HIS A C 1
ATOM 3291 O O . HIS A 1 414 ? 28.580 -17.423 -14.829 1.00 47.91 414 HIS A O 1
ATOM 3297 N N . GLN A 1 415 ? 29.863 -17.137 -13.014 1.00 53.06 415 GLN A N 1
ATOM 3298 C CA . GLN A 1 415 ? 29.422 -18.376 -12.358 1.00 53.06 415 GLN A CA 1
ATOM 3299 C C . GLN A 1 415 ? 28.004 -18.267 -11.777 1.00 53.06 415 GLN A C 1
ATOM 3301 O O . GLN A 1 415 ? 27.240 -19.231 -11.858 1.00 53.06 415 GLN A O 1
ATOM 3306 N N . VAL A 1 416 ? 27.609 -17.096 -11.266 1.00 53.78 416 VAL A N 1
ATOM 3307 C CA . VAL A 1 416 ? 26.243 -16.847 -10.768 1.00 53.78 416 VAL A CA 1
ATOM 3308 C C . VAL A 1 416 ? 25.223 -16.908 -11.911 1.00 53.78 416 VAL A C 1
ATOM 3310 O O . VAL A 1 416 ? 24.225 -17.624 -11.799 1.00 53.78 416 VAL A O 1
ATOM 3313 N N . VAL A 1 417 ? 25.512 -16.276 -13.056 1.00 57.78 417 VAL A N 1
ATOM 3314 C CA . VAL A 1 417 ? 24.634 -16.330 -14.243 1.00 57.78 417 VAL A CA 1
ATOM 3315 C C . VAL A 1 417 ? 24.540 -17.749 -14.821 1.00 57.78 417 VAL A C 1
ATOM 3317 O O . VAL A 1 417 ? 23.450 -18.206 -15.177 1.00 57.78 417 VAL A O 1
ATOM 3320 N N . LYS A 1 418 ? 25.646 -18.509 -14.856 1.00 63.47 418 LYS A N 1
ATOM 3321 C CA . LYS A 1 418 ? 25.613 -19.927 -15.265 1.00 63.47 418 LYS A CA 1
ATOM 3322 C C . LYS A 1 418 ? 24.753 -20.786 -14.336 1.00 63.47 418 LYS A C 1
ATOM 3324 O O . LYS A 1 418 ? 24.027 -21.658 -14.819 1.00 63.47 418 LYS A O 1
ATOM 3329 N N . ARG A 1 419 ? 24.796 -20.541 -13.023 1.00 49.31 419 ARG A N 1
ATOM 3330 C CA . ARG A 1 419 ? 24.024 -21.310 -12.035 1.00 49.31 419 ARG A CA 1
ATOM 3331 C C . ARG A 1 419 ? 22.527 -20.989 -12.104 1.00 49.31 419 ARG A C 1
ATOM 3333 O O . ARG A 1 419 ? 21.723 -21.917 -12.066 1.00 49.31 419 ARG A O 1
ATOM 3340 N N . ALA A 1 420 ? 22.163 -19.725 -12.328 1.00 48.25 420 ALA A N 1
ATOM 3341 C CA . ALA A 1 420 ? 20.779 -19.307 -12.568 1.00 48.25 420 ALA A CA 1
ATOM 3342 C C . ALA A 1 420 ? 20.196 -19.929 -13.853 1.00 48.25 420 ALA A C 1
ATOM 3344 O O . ALA A 1 420 ? 19.101 -20.491 -13.831 1.00 48.25 420 ALA A O 1
ATOM 3345 N N . ARG A 1 421 ? 20.963 -19.941 -14.955 1.00 58.41 421 ARG A N 1
ATOM 3346 C CA . ARG A 1 421 ? 20.557 -20.603 -16.213 1.00 58.41 421 ARG A CA 1
ATOM 3347 C C . ARG A 1 421 ? 20.410 -22.123 -16.071 1.00 58.41 421 ARG A C 1
ATOM 3349 O O . ARG A 1 421 ? 19.547 -22.711 -16.718 1.00 58.41 421 ARG A O 1
ATOM 3356 N N . SER A 1 422 ? 21.228 -22.763 -15.231 1.00 56.84 422 SER A N 1
ATOM 3357 C CA . SER A 1 422 ? 21.118 -24.199 -14.930 1.00 56.84 422 SER A CA 1
ATOM 3358 C C . SER A 1 422 ? 19.822 -24.524 -14.176 1.00 56.84 422 SER A C 1
ATOM 3360 O O . SER A 1 422 ? 19.075 -25.406 -14.597 1.00 56.84 422 SER A O 1
ATOM 3362 N N . LEU A 1 423 ? 19.506 -23.742 -13.135 1.00 53.06 423 LEU A N 1
ATOM 3363 C CA . LEU A 1 423 ? 18.287 -23.894 -12.333 1.00 53.06 423 LEU A CA 1
ATOM 3364 C C . LEU A 1 423 ? 17.011 -23.720 -13.172 1.00 53.06 423 LEU A C 1
ATOM 3366 O O . LEU A 1 423 ? 16.104 -24.542 -13.074 1.00 53.06 423 LEU A O 1
ATOM 3370 N N . MET A 1 424 ? 16.963 -22.734 -14.074 1.00 55.41 424 MET A N 1
ATOM 3371 C CA . MET A 1 424 ? 15.797 -22.539 -14.951 1.00 55.41 424 MET A CA 1
ATOM 3372 C C . MET A 1 424 ? 15.591 -23.690 -15.952 1.00 55.41 424 MET A C 1
ATOM 3374 O O . MET A 1 424 ? 14.454 -24.036 -16.279 1.00 55.41 424 MET A O 1
ATOM 3378 N N . ARG A 1 425 ? 16.672 -24.328 -16.427 1.00 61.25 425 ARG A N 1
ATOM 3379 C CA . ARG A 1 425 ? 16.578 -25.491 -17.330 1.00 61.25 425 ARG A CA 1
ATOM 3380 C C . ARG A 1 425 ? 16.064 -26.741 -16.615 1.00 61.25 425 ARG A C 1
ATOM 3382 O O . ARG A 1 425 ? 15.340 -27.523 -17.228 1.00 61.25 425 ARG A O 1
ATOM 3389 N N . THR A 1 426 ? 16.396 -26.924 -15.336 1.00 54.69 426 THR A N 1
ATOM 3390 C CA . THR A 1 426 ? 15.866 -28.038 -14.534 1.00 54.69 426 THR A CA 1
ATOM 3391 C C . THR A 1 426 ? 14.386 -27.864 -14.201 1.00 54.69 426 THR A C 1
ATOM 3393 O O . THR A 1 426 ? 13.640 -28.837 -14.279 1.00 54.69 426 THR A O 1
ATOM 3396 N N . THR A 1 427 ? 13.921 -26.635 -13.953 1.00 49.91 427 THR A N 1
ATOM 3397 C CA . THR A 1 427 ? 12.498 -26.375 -13.684 1.00 49.91 427 THR A CA 1
ATOM 3398 C C . THR A 1 427 ? 11.636 -26.578 -14.934 1.00 49.91 427 THR A C 1
ATOM 3400 O O . THR A 1 427 ? 10.590 -27.214 -14.847 1.00 49.91 427 THR A O 1
ATOM 3403 N N . LYS A 1 428 ? 12.105 -26.166 -16.126 1.00 47.88 428 LYS A N 1
ATOM 3404 C CA . LYS A 1 428 ? 11.389 -26.428 -17.395 1.00 47.88 428 LYS A CA 1
ATOM 3405 C C . LYS A 1 428 ? 11.250 -27.922 -17.726 1.00 47.88 428 LYS A C 1
ATOM 3407 O O . LYS A 1 428 ? 10.244 -28.315 -18.303 1.00 47.88 428 LYS A O 1
ATOM 3412 N N . ARG A 1 429 ? 12.216 -28.771 -17.348 1.00 45.47 429 ARG A N 1
ATOM 3413 C CA . ARG A 1 429 ? 12.121 -30.230 -17.572 1.00 45.47 429 ARG A CA 1
ATOM 3414 C C . ARG A 1 429 ? 11.171 -30.940 -16.606 1.00 45.47 429 ARG A C 1
ATOM 3416 O O . ARG A 1 429 ? 10.596 -31.948 -16.990 1.00 45.47 429 ARG A O 1
ATOM 3423 N N . SER A 1 430 ? 10.978 -30.411 -15.397 1.00 43.50 430 SER A N 1
ATOM 3424 C CA . SER A 1 430 ? 10.025 -30.968 -14.423 1.00 43.50 430 SER A CA 1
ATOM 3425 C C . SER A 1 430 ? 8.565 -30.675 -14.775 1.00 43.50 430 SER A C 1
ATOM 3427 O O . SER A 1 430 ? 7.689 -31.407 -14.333 1.00 43.50 430 SER A O 1
ATOM 3429 N N . VAL A 1 431 ? 8.303 -29.620 -15.550 1.00 49.12 431 VAL A N 1
ATOM 3430 C CA . VAL A 1 431 ? 6.944 -29.221 -15.960 1.00 49.12 431 VAL A CA 1
ATOM 3431 C C . VAL A 1 431 ? 6.512 -29.898 -17.267 1.00 49.12 431 VAL A C 1
ATOM 3433 O O . VAL A 1 431 ? 5.329 -29.991 -17.540 1.00 49.12 431 VAL A O 1
ATOM 3436 N N . ALA A 1 432 ? 7.446 -30.436 -18.057 1.00 46.81 432 ALA A N 1
ATOM 3437 C CA . ALA A 1 432 ? 7.127 -31.153 -19.297 1.00 46.81 432 ALA A CA 1
ATOM 3438 C C . ALA A 1 432 ? 6.779 -32.649 -19.101 1.00 46.81 432 ALA A C 1
ATOM 3440 O O . ALA A 1 432 ? 6.534 -33.345 -20.082 1.00 46.81 432 ALA A O 1
ATOM 3441 N N . HIS A 1 433 ? 6.793 -33.156 -17.861 1.00 44.31 433 HIS A N 1
ATOM 3442 C CA . HIS A 1 433 ? 6.499 -34.560 -17.524 1.00 44.31 433 HIS A CA 1
ATOM 3443 C C . HIS A 1 433 ? 5.362 -34.737 -16.502 1.00 44.31 433 HIS A C 1
ATOM 3445 O O . HIS A 1 433 ? 5.203 -35.819 -15.937 1.00 44.31 433 HIS A O 1
ATOM 3451 N N . VAL A 1 434 ? 4.560 -33.693 -16.305 1.00 43.12 434 VAL A N 1
ATOM 3452 C CA . VAL A 1 434 ? 3.250 -33.729 -15.637 1.00 43.12 434 VAL A CA 1
ATOM 3453 C C . VAL A 1 434 ? 2.238 -33.216 -16.645 1.00 43.12 434 VAL A C 1
ATOM 3455 O O . VAL A 1 434 ? 1.155 -33.829 -16.736 1.00 43.12 434 VAL A O 1
#

Secondary structure (DSSP, 8-state):
-GGGS-HHHHHHHHHHHHT--PPPPSSHHHHHHTEEE-GGGTTSTT-EEEEESSPPPPHHHHHHHH-HHHHHHHHHHHHHHHHTT--EEEEEEEEETTTEEEEEEEE-----SEEEEEEEEEEE-----------STTT-S-S-S-TT-SS-----SPPPTHHHHHHHHHHHHHHHTT----TTS----PPPGGGHHHHGGGSS-----EEEEEEEEEEE-TTPPBPPTT-HHHHHHHS--GGGTT-TTSPPPHHHHHHHTSBPPHHHHHHHHHHHHHHHHHSHHHHHHHHHHEEEEEEEETTEEEEEEEHHHHHHHHHHHTTTTSS--GGGGTS-SHHHHHHHHHHHHHHHHHHHHTT---TTHHHHHHHS-HHHHSPPPPPGGGSPP----PPPP---------SHHHHHHHHHHHHHHHHHHHHHHHHTT-

Foldseek 3Di:
DVVPDDLVVLLVVLLCQLFAWADDDQAPVSLVVQWDWQPPCVVVVQATEIEGPDQDDRSCPVQCPPDDVSVVSNVVSVVVCVVVVNDEWEWEWEQEQLHYTYIDTGHRNDDDLEAAYYEYEYAYHFFNDDDDQDDPPPPPPDPPPPPPPPPPPVPLLPQRNNQVNVLVVVLCCQQPPSCNPQPPQPPDDDDDDVCLVPSVPSSPGRPNRFYQEYEYEYYYNPPAAADDPPCPVLLSVLDDRSPPPDCPPDDDDPVSNVSRRHIYHRLVVLVSNVVSLLSLLLDCSRCLSCLQGYAKYFYHYPNHTPDIDGSLQSLVVNCVVQVVPPPDGPCCSVCVDPVVNVVVNVSSVNSVVSCVVSVRHNHPVVVVCVVDPVVVSPDDDDPPVPDDPPPPDDDDDDDDDDDDDPDVVVVVVVVVVVVVVVVVVVVVVVVVVD